Protein AF-0000000084915618 (afdb_homodimer)

pLDDT: mean 85.38, std 12.76, range [39.0, 97.44]

Structure (mmCIF, N/CA/C/O backbone):
data_AF-0000000084915618-model_v1
#
loop_
_entity.id
_entity.type
_entity.pdbx_description
1 polymer 'Probable zinc/iron permease'
#
loop_
_atom_site.group_PDB
_atom_site.id
_atom_site.type_symbol
_atom_site.label_atom_id
_atom_site.label_alt_id
_atom_site.label_comp_id
_atom_site.label_asym_id
_atom_site.label_entity_id
_atom_site.label_seq_id
_atom_site.pdbx_PDB_ins_code
_atom_site.Cartn_x
_atom_site.Cartn_y
_atom_site.Cartn_z
_atom_site.occupancy
_atom_site.B_iso_or_equiv
_atom_site.auth_seq_id
_atom_site.auth_comp_id
_atom_site.auth_asym_id
_atom_site.auth_atom_id
_atom_site.pdbx_PDB_model_num
ATOM 1 N N . MET A 1 1 ? 14.312 29.328 7.477 1 54.06 1 MET A N 1
ATOM 2 C CA . MET A 1 1 ? 13.484 28.125 7.461 1 54.06 1 MET A CA 1
ATOM 3 C C . MET A 1 1 ? 12.172 28.375 6.719 1 54.06 1 MET A C 1
ATOM 5 O O . MET A 1 1 ? 11.562 29.438 6.871 1 54.06 1 MET A O 1
ATOM 9 N N . ASN A 1 2 ? 11.945 27.719 5.555 1 69.75 2 ASN A N 1
ATOM 10 C CA . ASN A 1 2 ? 10.742 27.938 4.766 1 69.75 2 ASN A CA 1
ATOM 11 C C . ASN A 1 2 ? 9.484 27.719 5.598 1 69.75 2 ASN A C 1
ATOM 13 O O . ASN A 1 2 ? 9.141 26.578 5.922 1 69.75 2 ASN A O 1
ATOM 17 N N . TYR A 1 3 ? 9 28.766 6.262 1 80 3 TYR A N 1
ATOM 18 C CA . TYR A 1 3 ? 7.824 28.75 7.129 1 80 3 TYR A CA 1
ATOM 19 C C . TYR A 1 3 ? 6.617 28.172 6.402 1 80 3 TYR A C 1
ATOM 21 O O . TYR A 1 3 ? 5.648 27.75 7.035 1 80 3 TYR A O 1
ATOM 29 N N . LEU A 1 4 ? 6.664 28.156 5.168 1 80.81 4 LEU A N 1
ATOM 30 C CA . LEU A 1 4 ? 5.555 27.672 4.355 1 80.81 4 LEU A CA 1
ATOM 31 C C . LEU A 1 4 ? 5.289 26.188 4.637 1 80.81 4 LEU A C 1
ATOM 33 O O . LEU A 1 4 ? 4.148 25.734 4.551 1 80.81 4 LEU A O 1
ATOM 37 N N . VAL A 1 5 ? 6.301 25.547 5.09 1 84.62 5 VAL A N 1
ATOM 38 C CA . VAL A 1 5 ? 6.176 24.109 5.32 1 84.62 5 VAL A CA 1
ATOM 39 C C . VAL A 1 5 ? 5.305 23.859 6.547 1 84.62 5 VAL A C 1
ATOM 41 O O . VAL A 1 5 ? 4.648 22.812 6.645 1 84.62 5 VAL A O 1
ATOM 44 N N . TYR A 1 6 ? 5.238 24.859 7.41 1 85.31 6 TYR A N 1
ATOM 45 C CA . TYR A 1 6 ? 4.418 24.75 8.609 1 85.31 6 TYR A CA 1
ATOM 46 C C . TYR A 1 6 ? 2.984 25.188 8.336 1 85.31 6 TYR A C 1
ATOM 48 O O . TYR A 1 6 ? 2.037 24.578 8.836 1 85.31 6 TYR A O 1
ATOM 56 N N . ILE A 1 7 ? 2.893 25.984 7.465 1 90 7 ILE A N 1
ATOM 57 C CA . ILE A 1 7 ? 1.64 26.703 7.277 1 90 7 ILE A CA 1
ATOM 58 C C . ILE A 1 7 ? 0.738 25.938 6.32 1 90 7 ILE A C 1
ATOM 60 O O . ILE A 1 7 ? -0.481 25.891 6.504 1 90 7 ILE A O 1
ATOM 64 N N . PHE A 1 8 ? 1.281 25.266 5.41 1 91.56 8 PHE A N 1
ATOM 65 C CA . PHE A 1 8 ? 0.491 24.641 4.355 1 91.56 8 PHE A CA 1
ATOM 66 C C . PHE A 1 8 ? -0.402 23.547 4.922 1 91.56 8 PHE A C 1
ATOM 68 O O . PHE A 1 8 ? -1.621 23.578 4.742 1 91.56 8 PHE A O 1
ATOM 75 N N . PRO A 1 9 ? 0.193 22.625 5.637 1 93.19 9 PRO A N 1
ATOM 76 C CA . PRO A 1 9 ? -0.672 21.578 6.188 1 93.19 9 PRO A CA 1
ATOM 77 C C . PRO A 1 9 ? -1.692 22.109 7.188 1 93.19 9 PRO A C 1
ATOM 79 O O . PRO A 1 9 ? -2.832 21.641 7.227 1 93.19 9 PRO A O 1
ATOM 82 N N . PHE A 1 10 ? -1.302 23.109 7.938 1 95.44 10 PHE A N 1
ATOM 83 C CA . PHE A 1 10 ? -2.188 23.719 8.914 1 95.44 10 PHE A CA 1
ATOM 84 C C . PHE A 1 10 ? -3.396 24.359 8.234 1 95.44 10 PHE A C 1
ATOM 86 O O . PHE A 1 10 ? -4.539 24.031 8.57 1 95.44 10 PHE A O 1
ATOM 93 N N . PHE A 1 11 ? -3.217 25.094 7.273 1 95.62 11 PHE A N 1
ATOM 94 C CA . PHE A 1 11 ? -4.293 25.812 6.609 1 95.62 11 PHE A CA 1
ATOM 95 C C . PHE A 1 11 ? -5.133 24.875 5.754 1 95.62 11 PHE A C 1
ATOM 97 O O . PHE A 1 11 ? -6.324 25.125 5.547 1 95.62 11 PHE A O 1
ATOM 104 N N . ALA A 1 12 ? -4.5 23.828 5.25 1 95 12 ALA A N 1
ATOM 105 C CA . ALA A 1 12 ? -5.266 22.859 4.484 1 95 12 ALA A CA 1
ATOM 106 C C . ALA A 1 12 ? -6.371 22.234 5.336 1 95 12 ALA A C 1
ATOM 108 O O . ALA A 1 12 ? -7.504 22.078 4.875 1 95 12 ALA A O 1
ATOM 109 N N . VAL A 1 13 ? -6.027 21.906 6.543 1 95.88 13 VAL A N 1
ATOM 110 C CA . VAL A 1 13 ? -7.012 21.328 7.457 1 95.88 13 VAL A CA 1
ATOM 111 C C . VAL A 1 13 ? -8.102 22.359 7.762 1 95.88 13 VAL A C 1
ATOM 113 O O . VAL A 1 13 ? -9.289 22.047 7.703 1 95.88 13 VAL A O 1
ATOM 116 N N . LEU A 1 14 ? -7.711 23.578 8.023 1 96.19 14 LEU A N 1
ATOM 117 C CA . LEU A 1 14 ? -8.672 24.625 8.359 1 96.19 14 LEU A CA 1
ATOM 118 C C . LEU A 1 14 ? -9.578 24.922 7.172 1 96.19 14 LEU A C 1
ATOM 120 O O . LEU A 1 14 ? -10.789 25.125 7.348 1 96.19 14 LEU A O 1
ATOM 124 N N . LEU A 1 15 ? -8.992 24.984 6.043 1 95.62 15 LEU A N 1
ATOM 125 C CA . LEU A 1 15 ? -9.781 25.234 4.84 1 95.62 15 LEU A CA 1
ATOM 126 C C . LEU A 1 15 ? -10.805 24.125 4.621 1 95.62 15 LEU A C 1
ATOM 128 O O . LEU A 1 15 ? -11.969 24.406 4.309 1 95.62 15 LEU A O 1
ATOM 132 N N . GLY A 1 16 ? -10.406 22.875 4.777 1 94.38 16 GLY A N 1
ATOM 133 C CA . GLY A 1 16 ? -11.336 21.766 4.66 1 94.38 16 GLY A CA 1
ATOM 134 C C . GLY A 1 16 ? -12.461 21.828 5.68 1 94.38 16 GLY A C 1
ATOM 135 O O . GLY A 1 16 ? -13.625 21.594 5.34 1 94.38 16 GLY A O 1
ATOM 136 N N . TYR A 1 17 ? -12.102 22.141 6.875 1 95.31 17 TYR A N 1
ATOM 137 C CA . TYR A 1 17 ? -13.07 22.281 7.957 1 95.31 17 TYR A CA 1
ATOM 138 C C . TYR A 1 17 ? -14.078 23.375 7.641 1 95.31 17 TYR A C 1
ATOM 140 O O . TYR A 1 17 ? -15.289 23.156 7.711 1 95.31 17 TYR A O 1
ATOM 148 N N . VAL A 1 18 ? -13.625 24.516 7.246 1 95.31 18 VAL A N 1
ATOM 149 C CA . VAL A 1 18 ? -14.477 25.672 6.992 1 95.31 18 VAL A CA 1
ATOM 150 C C . VAL A 1 18 ? -15.406 25.391 5.809 1 95.31 18 VAL A C 1
ATOM 152 O O . VAL A 1 18 ? -16.609 25.641 5.879 1 95.31 18 VAL A O 1
ATOM 155 N N . LEU A 1 19 ? -14.859 24.828 4.793 1 92.56 19 LEU A N 1
ATOM 156 C CA . LEU A 1 19 ? -15.664 24.531 3.611 1 92.56 19 LEU A CA 1
ATOM 157 C C . LEU A 1 19 ? -16.75 23.5 3.932 1 92.56 19 LEU A C 1
ATOM 159 O O . LEU A 1 19 ? -17.906 23.672 3.529 1 92.56 19 LEU A O 1
ATOM 163 N N . ALA A 1 20 ? -16.422 22.5 4.645 1 91 20 ALA A N 1
ATOM 164 C CA . ALA A 1 20 ? -17.375 21.453 4.988 1 91 20 ALA A CA 1
ATOM 165 C C . ALA A 1 20 ? -18.422 21.969 5.98 1 91 20 ALA A C 1
ATOM 167 O O . ALA A 1 20 ? -19.578 21.562 5.926 1 91 20 ALA A O 1
ATOM 168 N N . PHE A 1 21 ? -18 22.781 6.867 1 90.56 21 PHE A N 1
ATOM 169 C CA . PHE A 1 21 ? -18.906 23.297 7.895 1 90.56 21 PHE A CA 1
ATOM 170 C C . PHE A 1 21 ? -19.953 24.203 7.285 1 90.56 21 PHE A C 1
ATOM 172 O O . PHE A 1 21 ? -21.125 24.141 7.66 1 90.56 21 PHE A O 1
ATOM 179 N N . TYR A 1 22 ? -19.547 24.953 6.324 1 89.06 22 TYR A N 1
ATOM 180 C CA . TYR A 1 22 ? -20.469 25.938 5.77 1 89.06 22 TYR A CA 1
ATOM 181 C C . TYR A 1 22 ? -21.109 25.422 4.484 1 89.06 22 TYR A C 1
ATOM 183 O O . TYR A 1 22 ? -22.219 25.812 4.141 1 89.06 22 TYR A O 1
ATOM 191 N N . PHE A 1 23 ? -20.328 24.562 3.658 1 81.62 23 PHE A N 1
ATOM 192 C CA . PHE A 1 23 ? -20.828 24.047 2.389 1 81.62 23 PHE A CA 1
ATOM 193 C C . PHE A 1 23 ? -20.844 22.516 2.398 1 81.62 23 PHE A C 1
ATOM 195 O O . PHE A 1 23 ? -19.922 21.875 1.913 1 81.62 23 PHE A O 1
ATOM 202 N N . THR A 1 24 ? -21.594 21.922 3 1 73.25 24 THR A N 1
ATOM 203 C CA . THR A 1 24 ? -21.625 20.469 3.025 1 73.25 24 THR A CA 1
ATOM 204 C C . THR A 1 24 ? -21.75 19.906 1.612 1 73.25 24 THR A C 1
ATOM 206 O O . THR A 1 24 ? -22.766 20.078 0.952 1 73.25 24 THR A O 1
ATOM 209 N N . PRO A 1 25 ? -20.594 19.453 1.16 1 70.25 25 PRO A N 1
ATOM 210 C CA . PRO A 1 25 ? -20.688 18.906 -0.193 1 70.25 25 PRO A CA 1
ATOM 211 C C . PRO A 1 25 ? -21.766 17.812 -0.312 1 70.25 25 PRO A C 1
ATOM 213 O O . PRO A 1 25 ? -21.922 17 0.598 1 70.25 25 PRO A O 1
ATOM 216 N N . LYS A 1 26 ? -22.656 17.953 -1.244 1 68.75 26 LYS A N 1
ATOM 217 C CA . LYS A 1 26 ? -23.766 17.047 -1.459 1 68.75 26 LYS A CA 1
ATOM 218 C C . LYS A 1 26 ? -23.328 15.812 -2.24 1 68.75 26 LYS A C 1
ATOM 220 O O . LYS A 1 26 ? -23.953 14.75 -2.146 1 68.75 26 LYS A O 1
ATOM 225 N N . ASN A 1 27 ? -22.109 16.031 -2.846 1 77.88 27 ASN A N 1
ATOM 226 C CA . ASN A 1 27 ? -21.766 14.914 -3.719 1 77.88 27 ASN A CA 1
ATOM 227 C C . ASN A 1 27 ? -20.641 14.07 -3.139 1 77.88 27 ASN A C 1
ATOM 229 O O . ASN A 1 27 ? -19.469 14.453 -3.227 1 77.88 27 ASN A O 1
ATOM 233 N N . LYS A 1 28 ? -20.922 13.016 -2.584 1 75.38 28 LYS A N 1
ATOM 234 C CA . LYS A 1 28 ? -20 12.055 -1.979 1 75.38 28 LYS A CA 1
ATOM 235 C C . LYS A 1 28 ? -19.016 11.516 -3.01 1 75.38 28 LYS A C 1
ATOM 237 O O . LYS A 1 28 ? -17.875 11.188 -2.674 1 75.38 28 LYS A O 1
ATOM 242 N N . LYS A 1 29 ? -19.422 11.484 -4.195 1 81.75 29 LYS A N 1
ATOM 243 C CA . LYS A 1 29 ? -18.578 10.961 -5.266 1 81.75 29 LYS A CA 1
ATOM 244 C C . LYS A 1 29 ? -17.359 11.852 -5.504 1 81.75 29 LYS A C 1
ATOM 246 O O . LYS A 1 29 ? -16.25 11.359 -5.715 1 81.75 29 LYS A O 1
ATOM 251 N N . GLN A 1 30 ? -17.562 13.172 -5.418 1 84.81 30 GLN A N 1
ATOM 252 C CA . GLN A 1 30 ? -16.469 14.117 -5.656 1 84.81 30 GLN A CA 1
ATOM 253 C C . GLN A 1 30 ? -15.438 14.047 -4.543 1 84.81 30 GLN A C 1
ATOM 255 O O . GLN A 1 30 ? -14.234 14.156 -4.801 1 84.81 30 GLN A O 1
ATOM 260 N N . ILE A 1 31 ? -15.898 13.844 -3.395 1 83.62 31 ILE A N 1
ATOM 261 C CA . ILE A 1 31 ? -15 13.734 -2.25 1 83.62 31 ILE A CA 1
ATOM 262 C C . ILE A 1 31 ? -14.148 12.477 -2.373 1 83.62 31 ILE A C 1
ATOM 264 O O . ILE A 1 31 ? -12.953 12.5 -2.086 1 83.62 31 ILE A O 1
ATOM 268 N N . LYS A 1 32 ? -14.781 11.461 -2.848 1 85.56 32 LYS A N 1
ATOM 269 C CA . LYS A 1 32 ? -14.055 10.203 -3.02 1 85.56 32 LYS A CA 1
ATOM 270 C C . LYS A 1 32 ? -12.977 10.328 -4.094 1 85.56 32 LYS A C 1
ATOM 272 O O . LYS A 1 32 ? -11.883 9.773 -3.955 1 85.56 32 LYS A O 1
ATOM 277 N N . LEU A 1 33 ? -13.32 11.07 -5.105 1 90.19 33 LEU A N 1
ATOM 278 C CA . LEU A 1 33 ? -12.344 11.281 -6.172 1 90.19 33 LEU A CA 1
ATOM 279 C C . LEU A 1 33 ? -11.172 12.117 -5.676 1 90.19 33 LEU A C 1
ATOM 281 O O . LEU A 1 33 ? -10.016 11.836 -6.012 1 90.19 33 LEU A O 1
ATOM 285 N N . LEU A 1 34 ? -11.484 13.102 -4.898 1 88.88 34 LEU A N 1
ATOM 286 C CA . LEU A 1 34 ? -10.445 13.938 -4.316 1 88.88 34 LEU A CA 1
ATOM 287 C C . LEU A 1 34 ? -9.539 13.125 -3.393 1 88.88 34 LEU A C 1
ATOM 289 O O . LEU A 1 34 ? -8.32 13.297 -3.398 1 88.88 34 LEU A O 1
ATOM 293 N N . LEU A 1 35 ? -10.164 12.25 -2.676 1 89.81 35 LEU A N 1
ATOM 294 C CA . LEU A 1 35 ? -9.414 11.375 -1.786 1 89.81 35 LEU A CA 1
ATOM 295 C C . LEU A 1 35 ? -8.492 10.461 -2.582 1 89.81 35 LEU A C 1
ATOM 297 O O . LEU A 1 35 ? -7.328 10.273 -2.219 1 89.81 35 LEU A O 1
ATOM 301 N N . ALA A 1 36 ? -8.992 9.953 -3.629 1 92.56 36 ALA A N 1
ATOM 302 C CA . ALA A 1 36 ? -8.195 9.078 -4.484 1 92.56 36 ALA A CA 1
ATOM 303 C C . ALA A 1 36 ? -7.004 9.828 -5.07 1 92.56 36 ALA A C 1
ATOM 305 O O . ALA A 1 36 ? -5.883 9.305 -5.082 1 92.56 36 ALA A O 1
ATOM 306 N N . PHE A 1 37 ? -7.219 11.016 -5.559 1 93.75 37 PHE A N 1
ATOM 307 C CA . PHE A 1 37 ? -6.164 11.883 -6.066 1 93.75 37 PHE A CA 1
ATOM 308 C C . PHE A 1 37 ? -5.121 12.148 -4.988 1 93.75 37 PHE A C 1
ATOM 310 O O . PHE A 1 37 ? -3.92 12.008 -5.23 1 93.75 37 PHE A O 1
ATOM 317 N N . SER A 1 38 ? -5.57 12.516 -3.875 1 91.31 38 SER A N 1
ATOM 318 C CA . SER A 1 38 ? -4.688 12.875 -2.77 1 91.31 38 SER A CA 1
ATOM 319 C C . SER A 1 38 ? -3.846 11.688 -2.324 1 91.31 38 SER A C 1
ATOM 321 O O . SER A 1 38 ? -2.648 11.828 -2.062 1 91.31 38 SER A O 1
ATOM 323 N N . GLY A 1 39 ? -4.496 10.508 -2.24 1 92.94 39 GLY A N 1
ATOM 324 C CA . GLY A 1 39 ? -3.781 9.305 -1.864 1 92.94 39 GLY A CA 1
ATOM 325 C C . GLY A 1 39 ? -2.672 8.938 -2.834 1 92.94 39 GLY A C 1
ATOM 326 O O . GLY A 1 39 ? -1.562 8.602 -2.418 1 92.94 39 GLY A O 1
ATOM 327 N N . SER A 1 40 ? -3.004 9.023 -4.082 1 95.31 40 SER A N 1
ATOM 328 C CA . SER A 1 40 ? -2.004 8.68 -5.09 1 95.31 40 SER A CA 1
ATOM 329 C C . SER A 1 40 ? -0.888 9.719 -5.133 1 95.31 40 SER A C 1
ATOM 331 O O . SER A 1 40 ? 0.272 9.383 -5.375 1 95.31 40 SER A O 1
ATOM 333 N N . PHE A 1 41 ? -1.224 10.992 -4.984 1 94.25 41 PHE A N 1
ATOM 334 C CA . PHE A 1 41 ? -0.234 12.062 -4.93 1 94.25 41 PHE A CA 1
ATOM 335 C C . PHE A 1 41 ? 0.734 11.844 -3.773 1 94.25 41 PHE A C 1
ATOM 337 O O . PHE A 1 41 ? 1.952 11.914 -3.955 1 94.25 41 PHE A O 1
ATOM 344 N N . LEU A 1 42 ? 0.186 11.586 -2.645 1 92.62 42 LEU A N 1
ATOM 345 C CA . LEU A 1 42 ? 0.989 11.344 -1.45 1 92.62 42 LEU A CA 1
ATOM 346 C C . LEU A 1 42 ? 1.893 10.125 -1.64 1 92.62 42 LEU A C 1
ATOM 348 O O . LEU A 1 42 ? 3.072 10.164 -1.279 1 92.62 42 LEU A O 1
ATOM 352 N N . LEU A 1 43 ? 1.354 9.102 -2.158 1 95.06 43 LEU A N 1
ATOM 353 C CA . LEU A 1 43 ? 2.127 7.891 -2.418 1 95.06 43 LEU A CA 1
ATOM 354 C C . LEU A 1 43 ? 3.281 8.18 -3.373 1 95.06 43 LEU A C 1
ATOM 356 O O . LEU A 1 43 ? 4.406 7.723 -3.15 1 95.06 43 LEU A O 1
ATOM 360 N N . SER A 1 44 ? 3.008 8.938 -4.352 1 95 44 SER A N 1
ATOM 361 C CA . SER A 1 44 ? 4.012 9.273 -5.355 1 95 44 SER A CA 1
ATOM 362 C C . SER A 1 44 ? 5.148 10.086 -4.75 1 95 44 SER A C 1
ATOM 364 O O . SER A 1 44 ? 6.32 9.828 -5.035 1 95 44 SER A O 1
ATOM 366 N N . LEU A 1 45 ? 4.84 11.023 -3.945 1 92.06 45 LEU A N 1
ATOM 367 C CA . LEU A 1 45 ? 5.867 11.812 -3.275 1 92.06 45 LEU A CA 1
ATOM 368 C C . LEU A 1 45 ? 6.73 10.93 -2.379 1 92.06 45 LEU A C 1
ATOM 370 O O . LEU A 1 45 ? 7.949 11.109 -2.309 1 92.06 45 LEU A O 1
ATOM 374 N N . THR A 1 46 ? 6.094 10.008 -1.691 1 92.75 46 THR A N 1
ATOM 375 C CA . THR A 1 46 ? 6.809 9.094 -0.81 1 92.75 46 THR A CA 1
ATOM 376 C C . THR A 1 46 ? 7.766 8.211 -1.606 1 92.75 46 THR A C 1
ATOM 378 O O . THR A 1 46 ? 8.945 8.086 -1.254 1 92.75 46 THR A O 1
ATOM 381 N N . VAL A 1 47 ? 7.32 7.73 -2.697 1 93.06 47 VAL A N 1
ATOM 382 C CA . VAL A 1 47 ? 8.07 6.754 -3.484 1 93.06 47 VAL A CA 1
ATOM 383 C C . VAL A 1 47 ? 9.141 7.469 -4.305 1 93.06 47 VAL A C 1
ATOM 385 O O . VAL A 1 47 ? 10.258 6.961 -4.449 1 93.06 47 VAL A O 1
ATOM 388 N N . MET A 1 48 ? 8.859 8.633 -4.766 1 90.81 48 MET A N 1
ATOM 389 C CA . MET A 1 48 ? 9.758 9.281 -5.723 1 90.81 48 MET A CA 1
ATOM 390 C C . MET A 1 48 ? 10.703 10.234 -5.016 1 90.81 48 MET A C 1
ATOM 392 O O . MET A 1 48 ? 11.758 10.594 -5.562 1 90.81 48 MET A O 1
ATOM 396 N N . HIS A 1 49 ? 10.367 10.641 -3.83 1 86.44 49 HIS A N 1
ATOM 397 C CA . HIS A 1 49 ? 11.203 11.641 -3.18 1 86.44 49 HIS A CA 1
ATOM 398 C C . HIS A 1 49 ? 11.719 11.133 -1.837 1 86.44 49 HIS A C 1
ATOM 400 O O . HIS A 1 49 ? 12.93 11.133 -1.597 1 86.44 49 HIS A O 1
ATOM 406 N N . LEU A 1 50 ? 10.914 10.648 -1.024 1 87.62 50 LEU A N 1
ATOM 407 C CA . LEU A 1 50 ? 11.32 10.273 0.326 1 87.62 50 LEU A CA 1
ATOM 408 C C . LEU A 1 50 ? 12.156 9 0.309 1 87.62 50 LEU A C 1
ATOM 410 O O . LEU A 1 50 ? 13.211 8.938 0.947 1 87.62 50 LEU A O 1
ATOM 414 N N . LEU A 1 51 ? 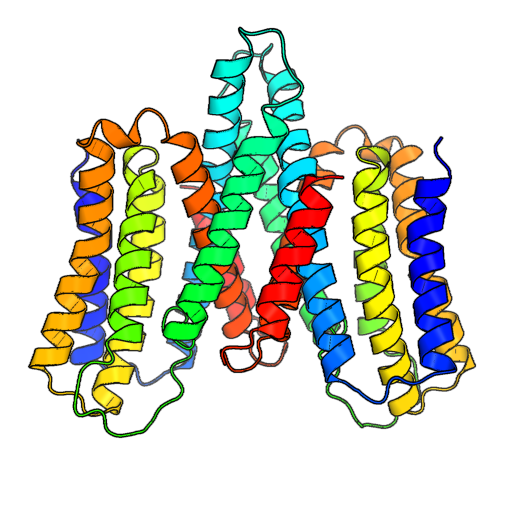11.711 8.047 -0.436 1 89.44 51 LEU A N 1
ATOM 415 C CA . LEU A 1 51 ? 12.367 6.746 -0.451 1 89.44 51 LEU A CA 1
ATOM 416 C C . LEU A 1 51 ? 13.789 6.863 -1 1 89.44 51 LEU A C 1
ATOM 418 O O . LEU A 1 51 ? 14.742 6.422 -0.358 1 89.44 51 LEU A O 1
ATOM 422 N N . PRO A 1 52 ? 13.977 7.438 -2.127 1 87.25 52 PRO A N 1
ATOM 423 C CA . PRO A 1 52 ? 15.352 7.574 -2.627 1 87.25 52 PRO A CA 1
ATOM 424 C C . PRO A 1 52 ? 16.234 8.398 -1.698 1 87.25 52 PRO A C 1
ATOM 426 O O . PRO A 1 52 ? 17.422 8.102 -1.55 1 87.25 52 PRO A O 1
ATOM 429 N N . GLY A 1 53 ? 15.664 9.406 -1.071 1 83.88 53 GLY A N 1
ATOM 430 C CA . GLY A 1 53 ? 16.422 10.234 -0.151 1 83.88 53 GLY A CA 1
ATOM 431 C C . GLY A 1 53 ? 17 9.461 1.018 1 83.88 53 GLY A C 1
ATOM 432 O O . GLY A 1 53 ? 18.156 9.664 1.396 1 83.88 53 GLY A O 1
ATOM 433 N N . ILE A 1 54 ? 16.219 8.578 1.521 1 84.81 54 ILE A N 1
ATOM 434 C CA . ILE A 1 54 ? 16.656 7.859 2.709 1 84.81 54 ILE A CA 1
ATOM 435 C C . ILE A 1 54 ? 17.688 6.805 2.318 1 84.81 54 ILE A C 1
ATOM 437 O O . ILE A 1 54 ? 18.641 6.562 3.057 1 84.81 54 ILE A O 1
ATOM 441 N N . TYR A 1 55 ? 17.547 6.168 1.204 1 83.81 55 TYR A N 1
ATOM 442 C CA . TYR A 1 55 ? 18.5 5.137 0.789 1 83.81 55 TYR A CA 1
ATOM 443 C C . TYR A 1 55 ? 19.812 5.754 0.322 1 83.81 55 TYR A C 1
ATOM 445 O O . TYR A 1 55 ? 20.875 5.176 0.523 1 83.81 55 TYR A O 1
ATOM 453 N N . LEU A 1 56 ? 19.75 6.875 -0.245 1 79.12 56 LEU A N 1
ATOM 454 C CA . LEU A 1 56 ? 20.953 7.586 -0.639 1 79.12 56 LEU A CA 1
ATOM 455 C C . LEU A 1 56 ? 21.75 8.047 0.587 1 79.12 56 LEU A C 1
ATOM 457 O O . LEU A 1 56 ? 22.969 7.949 0.616 1 79.12 56 LEU A O 1
ATOM 461 N N . SER A 1 57 ? 20.984 8.539 1.522 1 76.81 57 SER A N 1
ATOM 462 C CA . SER A 1 57 ? 21.625 9.008 2.744 1 76.81 57 SER A CA 1
ATOM 463 C C . SER A 1 57 ? 22.312 7.859 3.482 1 76.81 57 SER A C 1
ATOM 465 O O . SER A 1 57 ? 23.375 8.039 4.07 1 76.81 57 SER A O 1
ATOM 467 N N . GLU A 1 58 ? 21.719 6.734 3.508 1 74.88 58 GLU A N 1
ATOM 468 C CA . GLU A 1 58 ? 22.266 5.559 4.172 1 74.88 58 GLU A CA 1
ATOM 469 C C . GLU A 1 58 ? 23.562 5.102 3.494 1 74.88 58 GLU A C 1
ATOM 471 O O . GLU A 1 58 ? 24.5 4.691 4.168 1 74.88 58 GLU A O 1
ATOM 476 N N . LEU A 1 59 ? 23.641 5.176 2.229 1 68 59 LEU A N 1
ATOM 477 C CA . LEU A 1 59 ? 24.812 4.773 1.466 1 68 59 LEU A CA 1
ATOM 478 C C . LEU A 1 59 ? 25.984 5.727 1.717 1 68 59 LEU A C 1
ATOM 480 O O . LEU A 1 59 ? 27.125 5.293 1.805 1 68 59 LEU A O 1
ATOM 484 N N . ASN A 1 60 ? 25.672 6.93 1.665 1 66.75 60 ASN A N 1
ATOM 485 C CA . ASN A 1 60 ? 26.719 7.914 1.903 1 66.75 60 ASN A CA 1
ATOM 486 C C . ASN A 1 60 ? 27.359 7.727 3.273 1 66.75 60 ASN A C 1
ATOM 488 O O . ASN A 1 60 ? 28.547 8.016 3.453 1 66.75 60 ASN A O 1
ATOM 492 N N . GLU A 1 61 ? 26.609 7.277 4.129 1 64.12 61 GLU A N 1
ATOM 493 C CA . GLU A 1 61 ? 27.141 7.047 5.465 1 64.12 61 GLU A CA 1
ATOM 494 C C . GLU A 1 61 ? 27.953 5.754 5.516 1 64.12 61 GLU A C 1
ATOM 496 O O . GLU A 1 61 ? 28.969 5.676 6.215 1 64.12 61 GLU A O 1
ATOM 501 N N . HIS A 1 62 ? 27.531 4.715 4.82 1 57.69 62 HIS A N 1
ATOM 502 C CA . HIS A 1 62 ? 28.203 3.424 4.891 1 57.69 62 HIS A CA 1
ATOM 503 C C . HIS A 1 62 ? 29.312 3.326 3.846 1 57.69 62 HIS A C 1
ATOM 505 O O . HIS A 1 62 ? 30.062 2.348 3.818 1 57.69 62 HIS A O 1
ATOM 511 N N . SER A 1 63 ? 29.297 3.986 2.664 1 52.88 63 SER A N 1
ATOM 512 C CA . SER A 1 63 ? 30.453 3.977 1.767 1 52.88 63 SER A CA 1
ATOM 513 C C . SER A 1 63 ? 31.766 4.113 2.541 1 52.88 63 SER A C 1
ATOM 515 O O . SER A 1 63 ? 32.844 3.795 2.02 1 52.88 63 SER A O 1
ATOM 517 N N . HIS A 1 64 ? 31.859 4.773 3.615 1 43.19 64 HIS A N 1
ATOM 518 C CA . HIS A 1 64 ? 33.156 4.793 4.293 1 43.19 64 HIS A CA 1
ATOM 519 C C . HIS A 1 64 ? 33.375 3.516 5.102 1 43.19 64 HIS A C 1
ATOM 521 O O . HIS A 1 64 ? 34.469 3.262 5.582 1 43.19 64 HIS A O 1
ATOM 527 N N . SER A 1 65 ? 32.5 2.982 5.723 1 42 65 SER A N 1
ATOM 528 C CA . SER A 1 65 ? 32.812 1.782 6.496 1 42 65 SER A CA 1
ATOM 529 C C . SER A 1 65 ? 32.5 0.52 5.691 1 42 65 SER A C 1
ATOM 531 O O . SER A 1 65 ? 31.609 0.508 4.852 1 42 65 SER A O 1
ATOM 533 N N . ASP A 1 66 ? 33.406 -0.412 5.32 1 40.5 66 ASP A N 1
ATOM 534 C CA . ASP A 1 66 ? 33.531 -1.661 4.574 1 40.5 66 ASP A CA 1
ATOM 535 C C . ASP A 1 66 ? 32.25 -2.494 4.695 1 40.5 66 ASP A C 1
ATOM 537 O O . ASP A 1 66 ? 32.188 -3.621 4.199 1 40.5 66 ASP A O 1
ATOM 541 N N . SER A 1 67 ? 31.391 -2.418 5.773 1 39 67 SER A N 1
ATOM 542 C CA . SER A 1 67 ? 30.469 -3.516 6.047 1 39 67 SER A CA 1
ATOM 543 C C . SER A 1 67 ? 29.203 -3.389 5.219 1 39 67 SER A C 1
ATOM 545 O O . SER A 1 67 ? 28.344 -2.555 5.512 1 39 67 SER A O 1
ATOM 547 N N . HIS A 1 68 ? 29.094 -3.533 4.051 1 42.47 68 HIS A N 1
ATOM 548 C CA . HIS A 1 68 ? 28.016 -3.615 3.068 1 42.47 68 HIS A CA 1
ATOM 549 C C . HIS A 1 68 ? 26.812 -4.355 3.637 1 42.47 68 HIS A C 1
ATOM 551 O O . HIS A 1 68 ? 25.734 -4.336 3.041 1 42.47 68 HIS A O 1
ATOM 557 N N . GLU A 1 69 ? 27.016 -5.23 4.512 1 44.81 69 GLU A N 1
ATOM 558 C CA . GLU A 1 69 ? 26.047 -6.301 4.758 1 44.81 69 GLU A CA 1
ATOM 559 C C . GLU A 1 69 ? 24.797 -5.77 5.434 1 44.81 69 GLU A C 1
ATOM 561 O O . GLU A 1 69 ? 23.688 -6.234 5.148 1 44.81 69 GLU A O 1
ATOM 566 N N . HIS A 1 70 ? 24.859 -4.84 6.543 1 43.97 70 HIS A N 1
ATOM 567 C CA . HIS A 1 70 ? 23.828 -4.695 7.57 1 43.97 70 HIS A CA 1
ATOM 568 C C . HIS A 1 70 ? 22.922 -3.508 7.27 1 43.97 70 HIS A C 1
ATOM 570 O O . HIS A 1 70 ? 22.047 -3.176 8.07 1 43.97 70 HIS A O 1
ATOM 576 N N . ILE A 1 71 ? 23.297 -2.619 6.453 1 47.38 71 ILE A N 1
ATOM 577 C CA . ILE A 1 71 ? 22.562 -1.388 6.172 1 47.38 71 ILE A CA 1
ATOM 578 C C . ILE A 1 71 ? 21.141 -1.721 5.738 1 47.38 71 ILE A C 1
ATOM 580 O O . ILE A 1 71 ? 20.188 -1.039 6.133 1 47.38 71 ILE A O 1
ATOM 584 N N . HIS A 1 72 ? 21.047 -2.773 4.703 1 52.03 72 HIS A N 1
ATOM 585 C CA . HIS A 1 72 ? 19.922 -3.275 3.926 1 52.03 72 HIS A CA 1
ATOM 586 C C . HIS A 1 72 ? 18.734 -3.584 4.824 1 52.03 72 HIS A C 1
ATOM 588 O O . HIS A 1 72 ? 17.578 -3.389 4.43 1 52.03 72 HIS A O 1
ATOM 594 N N . SER A 1 73 ? 19.141 -3.838 6.188 1 60.84 73 SER A N 1
ATOM 595 C CA . SER A 1 73 ? 18.156 -4.535 7.004 1 60.84 73 SER A CA 1
ATOM 596 C C . SER A 1 73 ? 17.5 -3.59 7.996 1 60.84 73 SER A C 1
ATOM 598 O O . SER A 1 73 ? 16.297 -3.719 8.289 1 60.84 73 SER A O 1
ATOM 600 N N . SER A 1 74 ? 18.047 -2.24 7.988 1 81.62 74 SER A N 1
ATOM 601 C CA . SER A 1 74 ? 17.5 -1.507 9.133 1 81.62 74 SER A CA 1
ATOM 602 C C . SER A 1 74 ? 16.375 -0.58 8.703 1 81.62 74 SER A C 1
ATOM 604 O O . SER A 1 74 ? 15.328 -0.518 9.367 1 81.62 74 SER A O 1
ATOM 606 N N . ILE A 1 75 ? 16.5 -0.006 7.484 1 90.12 75 ILE A N 1
ATOM 607 C CA . ILE A 1 75 ? 15.477 0.937 7.051 1 90.12 75 ILE A CA 1
ATOM 608 C C . ILE A 1 75 ? 14.18 0.185 6.738 1 90.12 75 ILE A C 1
ATOM 610 O O . ILE A 1 75 ? 13.094 0.622 7.117 1 90.12 75 ILE A O 1
ATOM 614 N N . GLY A 1 76 ? 14.367 -0.905 6.105 1 92.62 76 GLY A N 1
ATOM 615 C CA . GLY A 1 76 ? 13.219 -1.73 5.77 1 92.62 76 GLY A CA 1
ATOM 616 C C . GLY A 1 76 ? 12.43 -2.172 6.984 1 92.62 76 GLY A C 1
ATOM 617 O O . GLY A 1 76 ? 11.195 -2.203 6.949 1 92.62 76 GLY A O 1
ATOM 618 N N . ILE A 1 77 ? 13.109 -2.438 8.023 1 93.88 77 ILE A N 1
ATOM 619 C CA . ILE A 1 77 ? 12.453 -2.863 9.258 1 93.88 77 ILE A CA 1
ATOM 620 C C . ILE A 1 77 ? 11.617 -1.715 9.82 1 93.88 77 ILE A C 1
ATOM 622 O O . ILE A 1 77 ? 10.484 -1.919 10.25 1 93.88 77 ILE A O 1
ATOM 626 N N . PHE A 1 78 ? 12.102 -0.564 9.797 1 94.81 78 PHE A N 1
ATOM 627 C CA . PHE A 1 78 ? 11.383 0.588 10.328 1 94.81 78 PHE A CA 1
ATOM 628 C C . PHE A 1 78 ? 10.188 0.931 9.461 1 94.81 78 PHE A C 1
ATOM 630 O O . PHE A 1 78 ? 9.156 1.388 9.961 1 94.81 78 PHE A O 1
ATOM 637 N N . ILE A 1 79 ? 10.344 0.74 8.141 1 96.31 79 ILE A N 1
ATOM 638 C CA . ILE A 1 79 ? 9.195 0.925 7.262 1 96.31 79 ILE A CA 1
ATOM 639 C C . ILE A 1 79 ? 8.078 -0.045 7.652 1 96.31 79 ILE A C 1
ATOM 641 O O . ILE A 1 79 ? 6.926 0.355 7.801 1 96.31 79 ILE A O 1
ATOM 645 N N . MET A 1 80 ? 8.469 -1.285 7.898 1 96.88 80 MET A N 1
ATOM 646 C CA . MET A 1 80 ? 7.465 -2.283 8.258 1 96.88 80 MET A CA 1
ATOM 647 C C . MET A 1 80 ? 6.855 -1.975 9.625 1 96.88 80 MET A C 1
ATOM 649 O O . MET A 1 80 ? 5.652 -2.162 9.828 1 96.88 80 MET A O 1
ATOM 653 N N . LEU A 1 81 ? 7.656 -1.54 10.531 1 96.62 81 LEU A N 1
ATOM 654 C CA . LEU A 1 81 ? 7.148 -1.145 11.836 1 96.62 81 LEU A CA 1
ATOM 655 C C . LEU A 1 81 ? 6.156 0.004 11.711 1 96.62 81 LEU A C 1
ATOM 657 O O . LEU A 1 81 ? 5.156 0.048 12.438 1 96.62 81 LEU A O 1
ATOM 661 N N . GLY A 1 82 ? 6.457 0.956 10.867 1 96.88 82 GLY A N 1
ATOM 662 C CA . GLY A 1 82 ? 5.523 2.039 10.602 1 96.88 82 GLY A CA 1
ATOM 663 C C . GLY A 1 82 ? 4.188 1.558 10.062 1 96.88 82 GLY A C 1
ATOM 664 O O . GLY A 1 82 ? 3.135 2.053 10.461 1 96.88 82 GLY A O 1
ATOM 665 N N . ILE A 1 83 ? 4.246 0.594 9.203 1 96.19 83 ILE A N 1
ATOM 666 C CA . ILE A 1 83 ? 3.029 0.029 8.625 1 96.19 83 ILE A CA 1
ATOM 667 C C . ILE A 1 83 ? 2.195 -0.628 9.719 1 96.19 83 ILE A C 1
ATOM 669 O O . ILE A 1 83 ? 0.99 -0.382 9.82 1 96.19 83 ILE A O 1
ATOM 673 N N . ILE A 1 84 ? 2.85 -1.429 10.539 1 96.06 84 ILE A N 1
ATOM 674 C CA . ILE A 1 84 ? 2.156 -2.088 11.641 1 96.06 84 ILE A CA 1
ATOM 675 C C . ILE A 1 84 ? 1.529 -1.04 12.555 1 96.06 84 ILE A C 1
ATOM 677 O O . ILE A 1 84 ? 0.37 -1.17 12.961 1 96.06 84 ILE A O 1
ATOM 681 N N . PHE A 1 85 ? 2.297 -0.098 12.898 1 95.62 85 PHE A N 1
ATOM 682 C CA . PHE A 1 85 ? 1.837 0.971 13.773 1 95.62 85 PHE A CA 1
ATOM 683 C C . PHE A 1 85 ? 0.592 1.641 13.211 1 95.62 85 PHE A C 1
ATOM 685 O O . PHE A 1 85 ? -0.383 1.866 13.93 1 95.62 85 PHE A O 1
ATOM 692 N N . GLN A 1 86 ? 0.592 1.91 11.938 1 93.56 86 GLN A N 1
ATOM 693 C CA . GLN A 1 86 ? -0.547 2.572 11.312 1 93.56 86 GLN A CA 1
ATOM 694 C C . GLN A 1 86 ? -1.761 1.648 11.258 1 93.56 86 GLN A C 1
ATOM 696 O O . GLN A 1 86 ? -2.898 2.102 11.391 1 93.56 86 GLN A O 1
ATOM 701 N N . ILE A 1 87 ? -1.552 0.392 11.016 1 92.69 87 ILE A N 1
ATOM 702 C CA . ILE A 1 87 ? -2.643 -0.576 11.039 1 92.69 87 ILE A CA 1
ATOM 703 C C . ILE A 1 87 ? -3.324 -0.547 12.406 1 92.69 87 ILE A C 1
ATOM 705 O O . ILE A 1 87 ? -4.555 -0.532 12.492 1 92.69 87 ILE A O 1
ATOM 709 N N . ILE A 1 88 ? -2.531 -0.514 13.422 1 92.88 88 ILE A N 1
ATOM 710 C CA . ILE A 1 88 ? -3.051 -0.482 14.781 1 92.88 88 ILE A CA 1
ATOM 711 C C . ILE A 1 88 ? -3.854 0.798 15 1 92.88 88 ILE A C 1
ATOM 713 O O . ILE A 1 88 ? -4.969 0.758 15.531 1 92.88 88 ILE A O 1
ATOM 717 N N . LEU A 1 89 ? -3.361 1.931 14.578 1 91.44 89 LEU A N 1
ATOM 718 C CA . LEU A 1 89 ? -4.074 3.195 14.719 1 91.44 89 LEU A CA 1
ATOM 719 C C . LEU A 1 89 ? -5.398 3.164 13.969 1 91.44 89 LEU A C 1
ATOM 721 O O . LEU A 1 89 ? -6.383 3.768 14.406 1 91.44 89 LEU A O 1
ATOM 725 N N . GLU A 1 90 ? -5.352 2.492 12.891 1 88.06 90 GLU A N 1
ATOM 726 C CA . GLU A 1 90 ? -6.543 2.41 12.047 1 88.06 90 GLU A CA 1
ATOM 727 C C . GLU A 1 90 ? -7.672 1.673 12.766 1 88.06 90 GLU A C 1
ATOM 729 O O . GLU A 1 90 ? -8.852 1.975 12.555 1 88.06 90 GLU A O 1
ATOM 734 N N . TYR A 1 91 ? -7.316 0.692 13.539 1 86.12 91 TYR A N 1
ATOM 735 C CA . TYR A 1 91 ? -8.32 -0.03 14.312 1 86.12 91 TYR A CA 1
ATOM 736 C C . TYR A 1 91 ? -9.055 0.906 15.258 1 86.12 91 TYR A C 1
ATOM 738 O O . TYR A 1 91 ? -10.258 0.749 15.492 1 86.12 91 TYR A O 1
ATOM 746 N N . PHE A 1 92 ? -8.359 1.861 15.641 1 84.75 92 PHE A N 1
ATOM 747 C CA . PHE A 1 92 ? -8.953 2.783 16.594 1 84.75 92 PHE A CA 1
ATOM 748 C C . PHE A 1 92 ? -9.758 3.867 15.891 1 84.75 92 PHE A C 1
ATOM 750 O O . PHE A 1 92 ? -10.75 4.363 16.422 1 84.75 92 PHE A O 1
ATOM 757 N N . SER A 1 93 ? -9.383 4.168 14.703 1 80.5 93 SER A N 1
ATOM 758 C CA . SER A 1 93 ? -10.055 5.238 13.977 1 80.5 93 SER A CA 1
ATOM 759 C C . SER A 1 93 ? -11.18 4.695 13.109 1 80.5 93 SER A C 1
ATOM 761 O O . SER A 1 93 ? -12.008 5.457 12.602 1 80.5 93 SER A O 1
ATOM 763 N N . LYS A 1 94 ? -11.289 3.369 12.977 1 75.56 94 LYS A N 1
ATOM 764 C CA . LYS A 1 94 ? -12.297 2.703 12.156 1 75.56 94 LYS A CA 1
ATOM 765 C C . LYS A 1 94 ? -12.227 3.182 10.703 1 75.56 94 LYS A C 1
ATOM 767 O O . LYS A 1 94 ? -13.258 3.338 10.047 1 75.56 94 LYS A O 1
ATOM 772 N N . GLY A 1 95 ? -11.078 3.693 10.375 1 70.5 95 GLY A N 1
ATOM 773 C CA . GLY A 1 95 ? -10.844 4.074 8.992 1 70.5 95 GLY A CA 1
ATOM 774 C C . GLY A 1 95 ? -11.258 5.504 8.688 1 70.5 95 GLY A C 1
ATOM 775 O O . GLY A 1 95 ? -11.352 5.891 7.523 1 70.5 95 GLY A O 1
ATOM 776 N N . ALA A 1 96 ? -11.555 6.27 9.727 1 69.31 96 ALA A N 1
ATOM 777 C CA . ALA A 1 96 ? -11.977 7.656 9.555 1 69.31 96 ALA A CA 1
ATOM 778 C C . ALA A 1 96 ? -10.914 8.461 8.812 1 69.31 96 ALA A C 1
ATOM 780 O O . ALA A 1 96 ? -11.234 9.383 8.055 1 69.31 96 ALA A O 1
ATOM 781 N N . GLU A 1 97 ? -9.766 8.086 8.969 1 62.94 97 GLU A N 1
ATOM 782 C CA . GLU A 1 97 ? -8.641 8.781 8.344 1 62.94 97 GLU A CA 1
ATOM 783 C C . GLU A 1 97 ? -8.656 8.617 6.828 1 62.94 97 GLU A C 1
ATOM 785 O O . GLU A 1 97 ? -7.949 9.328 6.113 1 62.94 97 GLU A O 1
ATOM 790 N N . HIS A 1 98 ? -9.5 7.625 6.371 1 63.34 98 HIS A N 1
ATOM 791 C CA . HIS A 1 98 ? -9.586 7.418 4.93 1 63.34 98 HIS A CA 1
ATOM 792 C C . HIS A 1 98 ? -11.016 7.598 4.43 1 63.34 98 HIS A C 1
ATOM 794 O O . HIS A 1 98 ? -11.352 7.156 3.33 1 63.34 98 HIS A O 1
ATOM 800 N N . GLY A 1 99 ? -11.773 8.273 5.238 1 59.44 99 GLY A N 1
ATOM 801 C CA . GLY A 1 99 ? -13.102 8.688 4.809 1 59.44 99 GLY A CA 1
ATOM 802 C C . GLY A 1 99 ? -14.156 7.613 5.016 1 59.44 99 GLY A C 1
ATOM 803 O O . GLY A 1 99 ? -15.266 7.719 4.496 1 59.44 99 GLY A O 1
ATOM 804 N N . HIS A 1 100 ? -13.828 6.395 5.621 1 60.56 100 HIS A N 1
ATOM 805 C CA . HIS A 1 100 ? -14.812 5.348 5.883 1 60.56 100 HIS A CA 1
ATOM 806 C C . HIS A 1 100 ? -15.547 5.598 7.191 1 60.56 100 HIS A C 1
ATOM 808 O O . HIS A 1 100 ? -15.141 5.105 8.25 1 60.56 100 HIS A O 1
ATOM 814 N N . VAL A 1 101 ? -16.172 6.645 7.379 1 59.22 101 VAL A N 1
ATOM 815 C CA . VAL A 1 101 ? -16.859 6.848 8.648 1 59.22 101 VAL A CA 1
ATOM 816 C C . VAL A 1 101 ? -18.312 6.406 8.508 1 59.22 101 VAL A C 1
ATOM 818 O O . VAL A 1 101 ? -19.062 6.934 7.672 1 59.22 101 VAL A O 1
ATOM 821 N N . HIS A 1 102 ? -18.391 4.914 8.977 1 53.56 102 HIS A N 1
ATOM 822 C CA . HIS A 1 102 ? -19.75 4.398 9.031 1 53.56 102 HIS A CA 1
ATOM 823 C C . HIS A 1 102 ? -20.391 4.664 10.391 1 53.56 102 HIS A C 1
ATOM 825 O O . HIS A 1 102 ? -19.734 4.508 11.43 1 53.56 102 HIS A O 1
ATOM 831 N N . GLY A 1 103 ? -20.984 5.91 10.742 1 54.56 103 GLY A N 1
ATOM 832 C CA . GLY A 1 103 ? -21.828 5.938 11.922 1 54.56 103 GLY A CA 1
ATOM 833 C C . GLY A 1 103 ? -22.781 7.121 11.945 1 54.56 103 GLY A C 1
ATOM 834 O O . GLY A 1 103 ? -22.375 8.258 11.719 1 54.56 103 GLY A O 1
ATOM 835 N N . HIS A 1 104 ? -23.906 6.793 11.508 1 63.09 104 HIS A N 1
ATOM 836 C CA . HIS A 1 104 ? -25.016 7.73 11.586 1 63.09 104 HIS A CA 1
ATOM 837 C C . HIS A 1 104 ? -25.531 7.855 13.016 1 63.09 104 HIS A C 1
ATOM 839 O O . HIS A 1 104 ? -26.5 8.57 13.273 1 63.09 104 HIS A O 1
ATOM 845 N N . ASP A 1 105 ? -24.797 7.367 14.062 1 72.94 105 ASP A N 1
ATOM 846 C CA . ASP A 1 105 ? -25.406 7.508 15.383 1 72.94 105 ASP A CA 1
ATOM 847 C C . ASP A 1 105 ? -25.062 8.859 16 1 72.94 105 ASP A C 1
ATOM 849 O O . ASP A 1 105 ? -24.016 9.438 15.695 1 72.94 105 ASP A O 1
ATOM 853 N N . LYS A 1 106 ? -26 9.383 16.734 1 83.25 106 LYS A N 1
ATOM 854 C CA . LYS A 1 106 ? -25.812 10.625 17.469 1 83.25 106 LYS A CA 1
ATOM 855 C C . LYS A 1 106 ? -24.594 10.531 18.406 1 83.25 106 LYS A C 1
ATOM 857 O O . LYS A 1 106 ? -24.406 9.516 19.078 1 83.25 106 LYS A O 1
ATOM 862 N N . MET A 1 107 ? -23.625 11.594 18.266 1 87.5 107 MET A N 1
ATOM 863 C CA . MET A 1 107 ? -22.438 11.664 19.125 1 87.5 107 MET A CA 1
ATOM 864 C C . MET A 1 107 ? -22.578 12.789 20.141 1 87.5 107 MET A C 1
ATOM 866 O O . MET A 1 107 ? -22.844 13.938 19.781 1 87.5 107 MET A O 1
ATOM 870 N N . ASN A 1 108 ? -22.438 12.391 21.422 1 89.19 108 ASN A N 1
ATOM 871 C CA . ASN A 1 108 ? -22.578 13.391 22.469 1 89.19 108 ASN A CA 1
ATOM 872 C C . ASN A 1 108 ? -21.219 13.883 22.953 1 89.19 108 ASN A C 1
ATOM 874 O O . ASN A 1 108 ? -21.125 14.859 23.703 1 89.19 108 ASN A O 1
ATOM 878 N N . HIS A 1 109 ? -20.25 13.086 22.578 1 89.44 109 HIS A N 1
ATOM 879 C CA . HIS A 1 109 ? -18.891 13.469 22.953 1 89.44 109 HIS A CA 1
ATOM 880 C C . HIS A 1 109 ? -17.906 13.133 21.844 1 89.44 109 HIS A C 1
ATOM 882 O O . HIS A 1 109 ? -18.219 12.359 20.938 1 89.44 109 HIS A O 1
ATOM 888 N N . ILE A 1 110 ? -16.734 13.742 22.016 1 90.12 110 ILE A N 1
ATOM 889 C CA . ILE A 1 110 ? -15.656 13.508 21.062 1 90.12 110 ILE A CA 1
ATOM 890 C C . ILE A 1 110 ? -15.211 12.047 21.141 1 90.12 110 ILE A C 1
ATOM 892 O O . ILE A 1 110 ? -15.008 11.508 22.219 1 90.12 110 ILE A O 1
ATOM 896 N N . PRO A 1 111 ? -15.133 11.461 20.016 1 89 111 PRO A N 1
ATOM 897 C CA . PRO A 1 111 ? -14.547 10.125 20.016 1 89 111 PRO A CA 1
ATOM 898 C C . PRO A 1 111 ? -13.031 10.148 20.25 1 89 111 PRO A C 1
ATOM 900 O O . PRO A 1 111 ? -12.258 10.242 19.297 1 89 111 PRO A O 1
ATOM 903 N N . TRP A 1 112 ? -12.578 9.875 21.375 1 91.19 112 TRP A N 1
ATOM 904 C CA . TRP A 1 112 ? -11.203 10.125 21.812 1 91.19 112 TRP A CA 1
ATOM 905 C C . TRP A 1 112 ? -10.227 9.188 21.109 1 91.19 112 TRP A C 1
ATOM 907 O O . TRP A 1 112 ? -9.094 9.562 20.828 1 91.19 112 TRP A O 1
ATOM 917 N N . LEU A 1 113 ? -10.633 7.977 20.875 1 88.94 113 LEU A N 1
ATOM 918 C CA . LEU A 1 113 ? -9.75 7.039 20.172 1 88.94 113 LEU A CA 1
ATOM 919 C C . LEU A 1 113 ? -9.445 7.527 18.766 1 88.94 113 LEU A C 1
ATOM 921 O O . LEU A 1 113 ? -8.297 7.461 18.328 1 88.94 113 LEU A O 1
ATOM 925 N N . LEU A 1 114 ? -10.516 7.965 18.172 1 89.5 114 LEU A N 1
ATOM 926 C CA . LEU A 1 114 ? -10.344 8.555 16.844 1 89.5 114 LEU A CA 1
ATOM 927 C C . LEU A 1 114 ? -9.453 9.789 16.906 1 89.5 114 LEU A C 1
ATOM 929 O O . LEU A 1 114 ? -8.516 9.93 16.125 1 89.5 114 LEU A O 1
ATOM 933 N N . PHE A 1 115 ? -9.711 10.555 17.906 1 92.75 115 PHE A N 1
ATOM 934 C CA . PHE A 1 115 ? -9.008 11.82 18.078 1 92.75 115 PHE A CA 1
ATOM 935 C C . PHE A 1 115 ? -7.512 11.586 18.266 1 92.75 115 PHE A C 1
ATOM 937 O O . PHE A 1 115 ? -6.691 12.133 17.531 1 92.75 115 PHE A O 1
ATOM 944 N N . PHE A 1 116 ? -7.117 10.773 19.125 1 92.94 116 PHE A N 1
ATOM 945 C CA . PHE A 1 116 ? -5.715 10.523 19.438 1 92.94 116 PHE A CA 1
ATOM 946 C C . PHE A 1 116 ? -5.016 9.828 18.266 1 92.94 116 PHE A C 1
ATOM 948 O O . PHE A 1 116 ? -3.865 10.141 17.953 1 92.94 116 PHE A O 1
ATOM 955 N N . SER A 1 117 ? -5.68 8.914 17.703 1 91.12 117 SER A N 1
ATOM 956 C CA . SER A 1 117 ? -5.109 8.203 16.562 1 91.12 117 SER A CA 1
ATOM 957 C C . SER A 1 117 ? -4.758 9.164 15.438 1 91.12 117 SER A C 1
ATOM 959 O O . SER A 1 117 ? -3.658 9.102 14.883 1 91.12 117 SER A O 1
ATOM 961 N N . LEU A 1 118 ? -5.641 10.102 15.219 1 92 118 LEU A N 1
ATOM 962 C CA . LEU A 1 118 ? -5.422 11.062 14.133 1 92 118 LEU A CA 1
ATOM 963 C C . LEU A 1 118 ? -4.316 12.047 14.5 1 92 118 LEU A C 1
ATOM 965 O O . LEU A 1 118 ? -3.502 12.414 13.648 1 92 118 LEU A O 1
ATOM 969 N N . CYS A 1 119 ? -4.305 12.445 15.719 1 94.81 119 CYS A N 1
ATOM 970 C CA . CYS A 1 119 ? -3.289 13.391 16.172 1 94.81 119 CYS A CA 1
ATOM 971 C C . CYS A 1 119 ? -1.899 12.766 16.109 1 94.81 119 CYS A C 1
ATOM 973 O O . CYS A 1 119 ? -0.951 13.398 15.633 1 94.81 119 CYS A O 1
ATOM 975 N N . ILE A 1 120 ? -1.769 11.57 16.547 1 93.44 120 ILE A N 1
ATOM 976 C CA . ILE A 1 120 ? -0.49 10.875 16.531 1 93.44 120 ILE A CA 1
ATOM 977 C C . ILE A 1 120 ? -0.023 10.711 15.078 1 93.44 120 ILE A C 1
ATOM 979 O O . ILE A 1 120 ? 1.132 11 14.758 1 93.44 120 ILE A O 1
ATOM 983 N N . HIS A 1 121 ? -0.893 10.305 14.297 1 91.06 121 HIS A N 1
ATOM 984 C CA . HIS A 1 121 ? -0.586 10.148 12.883 1 91.06 121 HIS A CA 1
ATOM 985 C C . HIS A 1 121 ? -0.103 11.461 12.273 1 91.06 121 HIS A C 1
ATOM 987 O O . HIS A 1 121 ? 0.922 11.492 11.594 1 91.06 121 HIS A O 1
ATOM 993 N N . ALA A 1 122 ? -0.787 12.523 12.617 1 94.25 122 ALA A N 1
ATOM 994 C CA . ALA A 1 122 ? -0.473 13.836 12.062 1 94.25 122 ALA A CA 1
ATOM 995 C C . ALA A 1 122 ? 0.88 14.336 12.562 1 94.25 122 ALA A C 1
ATOM 997 O O . ALA A 1 122 ? 1.649 14.93 11.797 1 94.25 122 ALA A O 1
ATOM 998 N N . ILE A 1 123 ? 1.229 14.086 13.734 1 94.69 123 ILE A N 1
ATOM 999 C CA . ILE A 1 123 ? 2.521 14.477 14.289 1 94.69 123 ILE A CA 1
ATOM 1000 C C . ILE A 1 123 ? 3.641 13.742 13.555 1 94.69 123 ILE A C 1
ATOM 1002 O O . ILE A 1 123 ? 4.625 14.359 13.141 1 94.69 123 ILE A O 1
ATOM 1006 N N . LEU A 1 124 ? 3.512 12.57 13.383 1 93.25 124 LEU A N 1
ATOM 1007 C CA . LEU A 1 124 ? 4.547 11.734 12.781 1 93.25 124 LEU A CA 1
ATOM 1008 C C . LEU A 1 124 ? 4.773 12.117 11.32 1 93.25 124 LEU A C 1
ATOM 1010 O O . LEU A 1 124 ? 5.914 12.172 10.859 1 93.25 124 LEU A O 1
ATOM 1014 N N . GLU A 1 125 ? 3.678 12.359 10.648 1 92.62 125 GLU A N 1
ATOM 1015 C CA . GLU A 1 125 ? 3.82 12.727 9.242 1 92.62 125 GLU A CA 1
ATOM 1016 C C . GLU A 1 125 ? 4.574 14.039 9.094 1 92.62 125 GLU A C 1
ATOM 1018 O O . GLU A 1 125 ? 5.098 14.344 8.016 1 92.62 125 GLU A O 1
ATOM 1023 N N . GLY A 1 126 ? 4.613 14.883 10.133 1 93.44 126 GLY A N 1
ATOM 1024 C CA . GLY A 1 126 ? 5.293 16.172 10.086 1 93.44 126 GLY A CA 1
ATOM 1025 C C . GLY A 1 126 ? 6.801 16.047 10.211 1 93.44 126 GLY A C 1
ATOM 1026 O O . GLY A 1 126 ? 7.531 16.984 9.898 1 93.44 126 GLY A O 1
ATOM 1027 N N . ILE A 1 127 ? 7.285 14.969 10.586 1 91.12 127 ILE A N 1
ATOM 1028 C CA . ILE A 1 127 ? 8.68 14.781 10.953 1 91.12 127 ILE A CA 1
ATOM 1029 C C . ILE A 1 127 ? 9.562 14.898 9.711 1 91.12 127 ILE A C 1
ATOM 1031 O O . ILE A 1 127 ? 10.555 15.633 9.711 1 91.12 127 ILE A O 1
ATOM 1035 N N . PRO A 1 128 ? 9.195 14.234 8.688 1 89.31 128 PRO A N 1
ATOM 1036 C CA . PRO A 1 128 ? 10.109 14.273 7.543 1 89.31 128 PRO A CA 1
ATOM 1037 C C . PRO A 1 128 ? 9.984 15.555 6.73 1 89.31 128 PRO A C 1
ATOM 1039 O O . PRO A 1 128 ? 10.75 15.773 5.785 1 89.31 128 PRO A O 1
ATOM 1042 N N . ILE A 1 129 ? 9.062 16.453 7.035 1 89 129 ILE A N 1
ATOM 1043 C CA . ILE A 1 129 ? 8.773 17.641 6.234 1 89 129 ILE A CA 1
ATOM 1044 C C . ILE A 1 129 ? 9.992 18.562 6.219 1 89 129 ILE A C 1
ATOM 1046 O O . ILE A 1 129 ? 10.266 19.219 5.215 1 89 129 ILE A O 1
ATOM 1050 N N . ASN A 1 130 ? 10.758 18.578 7.289 1 80.62 130 ASN A N 1
ATOM 1051 C CA . ASN A 1 130 ? 11.93 19.438 7.371 1 80.62 130 ASN A CA 1
ATOM 1052 C C . ASN A 1 130 ? 13.008 19.016 6.375 1 80.62 130 ASN A C 1
ATOM 1054 O O . ASN A 1 130 ? 13.797 19.859 5.922 1 80.62 130 ASN A O 1
ATOM 1058 N N . LYS A 1 131 ? 13.062 17.797 5.965 1 76.12 131 LYS A N 1
ATOM 1059 C CA . LYS A 1 131 ? 14.094 17.281 5.066 1 76.12 131 LYS A CA 1
ATOM 1060 C C . LYS A 1 131 ? 13.633 17.344 3.613 1 76.12 131 LYS A C 1
ATOM 1062 O O . LYS A 1 131 ? 14.461 17.422 2.699 1 76.12 131 LYS A O 1
ATOM 1067 N N . ASP A 1 132 ? 12.414 17.266 3.479 1 79.19 132 ASP A N 1
ATOM 1068 C CA . ASP A 1 132 ? 11.836 17.312 2.137 1 79.19 132 ASP A CA 1
ATOM 1069 C C . ASP A 1 132 ? 10.609 18.219 2.1 1 79.19 132 ASP A C 1
ATOM 1071 O O . ASP A 1 132 ? 9.508 17.781 2.451 1 79.19 132 ASP A O 1
ATOM 1075 N N . ASN A 1 133 ? 10.797 19.344 1.578 1 81.25 133 ASN A N 1
ATOM 1076 C CA . ASN A 1 133 ? 9.742 20.359 1.563 1 81.25 133 ASN A CA 1
ATOM 1077 C C . ASN A 1 133 ? 8.594 19.938 0.647 1 81.25 133 ASN A C 1
ATOM 1079 O O . ASN A 1 133 ? 7.469 20.422 0.809 1 81.25 133 ASN A O 1
ATOM 1083 N N . HIS A 1 134 ? 8.812 19.094 -0.288 1 81.94 134 HIS A N 1
ATOM 1084 C CA . HIS A 1 134 ? 7.77 18.641 -1.209 1 81.94 134 HIS A CA 1
ATOM 1085 C C . HIS A 1 134 ? 6.703 17.828 -0.484 1 81.94 134 HIS A C 1
ATOM 1087 O O . HIS A 1 134 ? 5.547 17.797 -0.908 1 81.94 134 HIS A O 1
ATOM 1093 N N . LEU A 1 135 ? 7.137 17.297 0.593 1 86.44 135 LEU A N 1
ATOM 1094 C CA . LEU A 1 135 ? 6.199 16.469 1.349 1 86.44 135 LEU A CA 1
ATOM 1095 C C . LEU A 1 135 ? 5.125 17.328 2.008 1 86.44 135 LEU A C 1
ATOM 1097 O O . LEU A 1 135 ? 4 16.875 2.217 1 86.44 135 LEU A O 1
ATOM 1101 N N . ALA A 1 136 ? 5.523 18.562 2.312 1 89.31 136 ALA A N 1
ATOM 1102 C CA . ALA A 1 136 ? 4.559 19.484 2.918 1 89.31 136 ALA A CA 1
ATOM 1103 C C . ALA A 1 136 ? 3.357 19.703 2.002 1 89.31 136 ALA A C 1
ATOM 1105 O O . ALA A 1 136 ? 2.217 19.75 2.467 1 89.31 136 ALA A O 1
ATOM 1106 N N . TYR A 1 137 ? 3.564 19.688 0.752 1 86.75 137 TYR A N 1
ATOM 1107 C CA . TYR A 1 137 ? 2.492 19.859 -0.223 1 86.75 137 TYR A CA 1
ATOM 1108 C C . TYR A 1 137 ? 1.611 18.609 -0.28 1 86.75 137 TYR A C 1
ATOM 1110 O O . TYR A 1 137 ? 0.382 18.719 -0.293 1 86.75 137 TYR A O 1
ATOM 1118 N N . GLY A 1 138 ? 2.254 17.516 -0.361 1 87.69 138 GLY A N 1
ATOM 1119 C CA . GLY A 1 138 ? 1.491 16.281 -0.389 1 87.69 138 GLY A CA 1
ATOM 1120 C C . GLY A 1 138 ? 0.603 16.109 0.828 1 87.69 138 GLY A C 1
ATOM 1121 O O . GLY A 1 138 ? -0.561 15.711 0.701 1 87.69 138 GLY A O 1
ATOM 1122 N N . ILE A 1 139 ? 1.135 16.422 1.919 1 91.62 139 ILE A N 1
ATOM 1123 C CA . ILE A 1 139 ? 0.398 16.281 3.17 1 91.62 139 ILE A CA 1
ATOM 1124 C C . ILE A 1 139 ? -0.745 17.281 3.217 1 91.62 139 ILE A C 1
ATOM 1126 O O . ILE A 1 139 ? -1.855 16.953 3.641 1 91.62 139 ILE A O 1
ATOM 1130 N N . ALA A 1 140 ? -0.474 18.516 2.762 1 91.81 140 ALA A N 1
ATOM 1131 C CA . ALA A 1 140 ? -1.519 19.531 2.719 1 91.81 140 ALA A CA 1
ATOM 1132 C C . ALA A 1 140 ? -2.678 19.094 1.827 1 91.81 140 ALA A C 1
ATOM 1134 O O . ALA A 1 140 ? -3.842 19.203 2.217 1 91.81 140 ALA A O 1
ATOM 1135 N N . ILE A 1 141 ? -2.379 18.562 0.711 1 89.38 141 ILE A N 1
ATOM 1136 C CA . ILE A 1 141 ? -3.385 18.141 -0.252 1 89.38 141 ILE A CA 1
ATOM 1137 C C . ILE A 1 141 ? -4.203 16.984 0.337 1 89.38 141 ILE A C 1
ATOM 1139 O O . ILE A 1 141 ? -5.41 16.891 0.101 1 89.38 141 ILE A O 1
ATOM 1143 N N . HIS A 1 142 ? -3.566 16.125 1.04 1 89.75 142 HIS A N 1
ATOM 1144 C CA . HIS A 1 142 ? -4.254 14.992 1.647 1 89.75 142 HIS A CA 1
ATOM 1145 C C . HIS A 1 142 ? -5.086 15.43 2.85 1 89.75 142 HIS A C 1
ATOM 1147 O O . HIS A 1 142 ? -6.184 14.922 3.068 1 89.75 142 HIS A O 1
ATOM 1153 N N . HIS A 1 143 ? -4.629 16.438 3.58 1 93.38 143 HIS A N 1
ATOM 1154 C CA . HIS A 1 143 ? -5.309 16.906 4.781 1 93.38 143 HIS A CA 1
ATOM 1155 C C . HIS A 1 143 ? -6.602 17.641 4.426 1 93.38 143 HIS A C 1
ATOM 1157 O O . HIS A 1 143 ? -7.562 17.625 5.199 1 93.38 143 HIS A O 1
ATOM 1163 N N . PHE A 1 144 ? -6.668 18.188 3.342 1 92.31 144 PHE A N 1
ATOM 1164 C CA . PHE A 1 144 ? -7.82 18.984 2.926 1 92.31 144 PHE A CA 1
ATOM 1165 C C . PHE A 1 144 ? -9.07 18.109 2.822 1 92.31 144 PHE A C 1
ATOM 1167 O O . PHE A 1 144 ? -10.047 18.344 3.537 1 92.31 144 PHE A O 1
ATOM 1174 N N . PRO A 1 145 ? -9.109 17.078 1.99 1 89.12 145 PRO A N 1
ATOM 1175 C CA . PRO A 1 145 ? -10.297 16.234 1.888 1 89.12 145 PRO A CA 1
ATOM 1176 C C . PRO A 1 145 ? -10.617 15.508 3.189 1 89.12 145 PRO A C 1
ATOM 1178 O O . PRO A 1 145 ? -11.789 15.297 3.516 1 89.12 145 PRO A O 1
ATOM 1181 N N . ILE A 1 146 ? -9.672 15.055 3.912 1 88.75 146 ILE A N 1
ATOM 1182 C CA . ILE A 1 146 ? -9.898 14.336 5.164 1 88.75 146 ILE A CA 1
ATOM 1183 C C . ILE A 1 146 ? -10.609 15.25 6.16 1 88.75 146 ILE A C 1
ATOM 1185 O O . ILE A 1 146 ? -11.531 14.828 6.855 1 88.75 146 ILE A O 1
ATOM 1189 N N . ALA A 1 147 ? -10.141 16.469 6.223 1 92.75 147 ALA A N 1
ATOM 1190 C CA . ALA A 1 147 ? -10.773 17.438 7.105 1 92.75 147 ALA A CA 1
ATOM 1191 C C . ALA A 1 147 ? -12.234 17.672 6.715 1 92.75 147 ALA A C 1
ATOM 1193 O O . ALA A 1 147 ? -13.102 17.781 7.582 1 92.75 147 ALA A O 1
ATOM 1194 N N . MET A 1 148 ? -12.445 17.672 5.484 1 91.38 148 MET A N 1
ATOM 1195 C CA . MET A 1 148 ? -13.812 17.828 5.004 1 91.38 148 MET A CA 1
ATOM 1196 C C . MET A 1 148 ? -14.688 16.656 5.43 1 91.38 148 MET A C 1
ATOM 1198 O O . MET A 1 148 ? -15.766 16.844 5.988 1 91.38 148 MET A O 1
ATOM 1202 N N . ILE A 1 149 ? -14.234 15.484 5.215 1 86.69 149 ILE A N 1
ATOM 1203 C CA . ILE A 1 149 ? -15 14.273 5.496 1 86.69 149 ILE A CA 1
ATOM 1204 C C . ILE A 1 149 ? -15.258 14.164 6.996 1 86.69 149 ILE A C 1
ATOM 1206 O O . ILE A 1 149 ? -16.359 13.812 7.418 1 86.69 149 ILE A O 1
ATOM 1210 N N . LEU A 1 150 ? -14.305 14.438 7.746 1 89.88 150 LEU A N 1
ATOM 1211 C CA . LEU A 1 150 ? -14.453 14.336 9.195 1 89.88 150 LEU A CA 1
ATOM 1212 C C . LEU A 1 150 ? -15.453 15.359 9.711 1 89.88 150 LEU A C 1
ATOM 1214 O O . LEU A 1 150 ? -16.281 15.047 10.578 1 89.88 150 LEU A O 1
ATOM 1218 N N . THR A 1 151 ? -15.328 16.5 9.172 1 92.19 151 THR A N 1
ATOM 1219 C CA . THR A 1 151 ? -16.266 17.547 9.578 1 92.19 151 THR A CA 1
ATOM 1220 C C . THR A 1 151 ? -17.703 17.156 9.234 1 92.19 151 THR A C 1
ATOM 1222 O O . THR A 1 151 ? -18.594 17.281 10.062 1 92.19 151 THR A O 1
ATOM 1225 N N . ILE A 1 152 ? -17.859 16.703 8.055 1 88.5 152 ILE A N 1
ATOM 1226 C CA . ILE A 1 152 ? -19.172 16.266 7.629 1 88.5 152 ILE A CA 1
ATOM 1227 C C . ILE A 1 152 ? -19.656 15.133 8.531 1 88.5 152 ILE A C 1
ATOM 1229 O O . ILE A 1 152 ? -20.812 15.133 8.961 1 88.5 152 ILE A O 1
ATOM 1233 N N . PHE A 1 153 ? -18.844 14.273 8.82 1 86.06 153 PHE A N 1
ATOM 1234 C CA . PHE A 1 153 ? -19.156 13.133 9.672 1 86.06 153 PHE A CA 1
ATOM 1235 C C . PHE A 1 153 ? -19.594 13.602 11.055 1 86.06 153 PHE A C 1
ATOM 1237 O O . PHE A 1 153 ? -20.641 13.164 11.562 1 86.06 153 PHE A O 1
ATOM 1244 N N . PHE A 1 154 ? -18.859 14.484 11.664 1 90.81 154 PHE A N 1
ATOM 1245 C CA . PHE A 1 154 ? -19.172 14.961 13.008 1 90.81 154 PHE A CA 1
ATOM 1246 C C . PHE A 1 154 ? -20.453 15.773 13.016 1 90.81 154 PHE A C 1
ATOM 1248 O O . PHE A 1 154 ? -21.25 15.68 13.953 1 90.81 154 PHE A O 1
ATOM 1255 N N . LYS A 1 155 ? -20.609 16.5 11.992 1 90.31 155 LYS A N 1
ATOM 1256 C CA . LYS A 1 155 ? -21.844 17.266 11.859 1 90.31 155 LYS A CA 1
ATOM 1257 C C . LYS A 1 155 ? -23.062 16.344 11.734 1 90.31 155 LYS A C 1
ATOM 1259 O O . LYS A 1 155 ? -24.078 16.547 12.406 1 90.31 155 LYS A O 1
ATOM 1264 N N . ASN A 1 156 ? -22.891 15.352 10.922 1 86.81 156 ASN A N 1
ATOM 1265 C CA . ASN A 1 156 ? -23.969 14.398 10.734 1 86.81 156 ASN A CA 1
ATOM 1266 C C . ASN A 1 156 ? -24.25 13.609 12.008 1 86.81 156 ASN A C 1
ATOM 1268 O O . ASN A 1 156 ? -25.406 13.227 12.266 1 86.81 156 ASN A O 1
ATOM 1272 N N . ALA A 1 157 ? -23.234 13.445 12.734 1 89.06 157 ALA A N 1
ATOM 1273 C CA . ALA A 1 157 ? -23.391 12.742 14.008 1 89.06 157 ALA A CA 1
ATOM 1274 C C . ALA A 1 157 ? -23.891 13.688 15.102 1 89.06 157 ALA A C 1
ATOM 1276 O O . ALA A 1 157 ? -23.984 13.297 16.266 1 89.06 157 ALA A O 1
ATOM 1277 N N . GLN A 1 158 ? -24.094 14.977 14.711 1 92.25 158 GLN A N 1
ATOM 1278 C CA . GLN A 1 158 ? -24.688 16 15.562 1 92.25 158 GLN A CA 1
ATOM 1279 C C . GLN A 1 158 ? -23.781 16.312 16.75 1 92.25 158 GLN A C 1
ATOM 1281 O O . GLN A 1 158 ? -24.266 16.562 17.859 1 92.25 158 GLN A O 1
ATOM 1286 N N . LEU A 1 159 ? -22.578 16.141 16.531 1 93.06 159 LEU A N 1
ATOM 1287 C CA . LEU A 1 159 ? -21.625 16.625 17.531 1 93.06 159 LEU A CA 1
ATOM 1288 C C . LEU A 1 159 ? -21.688 18.141 17.656 1 93.06 159 LEU A C 1
ATOM 1290 O O . LEU A 1 159 ? -21.891 18.844 16.672 1 93.06 159 LEU A O 1
ATOM 1294 N N . ASN A 1 160 ? -21.578 18.641 18.859 1 94.25 160 ASN A N 1
ATOM 1295 C CA . ASN A 1 160 ? -21.656 20.078 19.062 1 94.25 160 ASN A CA 1
ATOM 1296 C C . ASN A 1 160 ? -20.562 20.812 18.281 1 94.25 160 ASN A C 1
ATOM 1298 O O . ASN A 1 160 ? -19.438 20.344 18.188 1 94.25 160 ASN A O 1
ATOM 1302 N N . SER A 1 161 ? -20.797 21.969 17.781 1 94.62 161 SER A N 1
ATOM 1303 C CA . SER A 1 161 ? -19.938 22.719 16.891 1 94.62 161 SER A CA 1
ATOM 1304 C C . SER A 1 161 ? -18.641 23.125 17.578 1 94.62 161 SER A C 1
ATOM 1306 O O . SER A 1 161 ? -17.578 23.188 16.938 1 94.62 161 SER A O 1
ATOM 1308 N N . LYS A 1 162 ? -18.688 23.453 18.797 1 96.5 162 LYS A N 1
ATOM 1309 C CA . LYS A 1 162 ? -17.484 23.812 19.547 1 96.5 162 LYS A CA 1
ATOM 1310 C C . LYS A 1 162 ? -16.531 22.6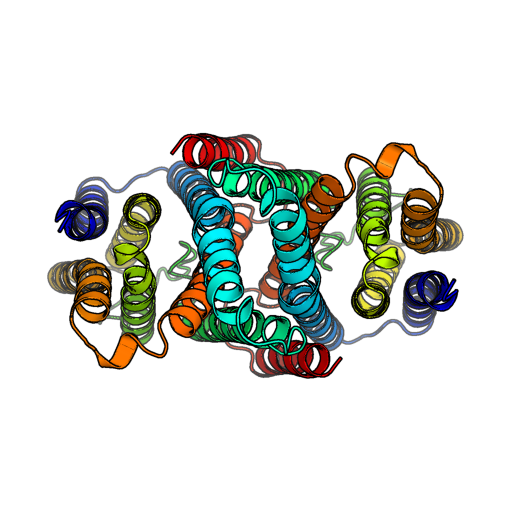25 19.625 1 96.5 162 LYS A C 1
ATOM 1312 O O . LYS A 1 162 ? -15.312 22.812 19.516 1 96.5 162 LYS A O 1
ATOM 1317 N N . ALA A 1 163 ? -17.062 21.484 19.859 1 95.62 163 ALA A N 1
ATOM 1318 C CA . ALA A 1 163 ? -16.25 20.281 19.906 1 95.62 163 ALA A CA 1
ATOM 1319 C C . ALA A 1 163 ? -15.602 20 18.547 1 95.62 163 ALA A C 1
ATOM 1321 O O . ALA A 1 163 ? -14.422 19.656 18.484 1 95.62 163 ALA A O 1
ATOM 1322 N N . ILE A 1 164 ? -16.375 20.172 17.547 1 96.06 164 ILE A N 1
ATOM 1323 C CA . ILE A 1 164 ? -15.852 19.969 16.203 1 96.06 164 ILE A CA 1
ATOM 1324 C C . ILE A 1 164 ? -14.711 20.938 15.93 1 96.06 164 ILE A C 1
ATOM 1326 O O . ILE A 1 164 ? -13.648 20.547 15.438 1 96.06 164 ILE A O 1
ATOM 1330 N N . PHE A 1 165 ? -14.953 22.141 16.312 1 96.75 165 PHE A N 1
ATOM 1331 C CA . PHE A 1 165 ? -13.945 23.172 16.109 1 96.75 165 PHE A CA 1
ATOM 1332 C C . PHE A 1 165 ? -12.672 22.844 16.859 1 96.75 165 PHE A C 1
ATOM 1334 O O . PHE A 1 165 ? -11.57 22.906 16.312 1 96.75 165 PHE A O 1
ATOM 1341 N N . SER A 1 166 ? -12.797 22.531 18.078 1 96.75 166 SER A N 1
ATOM 1342 C CA . SER A 1 166 ? -11.641 22.188 18.906 1 96.75 166 SER A CA 1
ATOM 1343 C C . SER A 1 166 ? -10.891 20.984 18.328 1 96.75 166 SER A C 1
ATOM 1345 O O . SER A 1 166 ? -9.656 20.984 18.312 1 96.75 166 SER A O 1
ATOM 1347 N N . PHE A 1 167 ? -11.609 19.984 17.906 1 95.62 167 PHE A N 1
ATOM 1348 C CA . PHE A 1 167 ? -11.039 18.797 17.297 1 95.62 167 PHE A CA 1
ATOM 1349 C C . PHE A 1 167 ? -10.211 19.156 16.078 1 95.62 167 PHE A C 1
ATOM 1351 O O . PHE A 1 167 ? -9.039 18.781 15.977 1 95.62 167 PHE A O 1
ATOM 1358 N N . MET A 1 168 ? -10.773 20 15.273 1 96.44 168 MET A N 1
ATOM 1359 C CA . MET A 1 168 ? -10.156 20.312 13.984 1 96.44 168 MET A CA 1
ATOM 1360 C C . MET A 1 168 ? -8.945 21.219 14.164 1 96.44 168 MET A C 1
ATOM 1362 O O . MET A 1 168 ? -7.941 21.062 13.469 1 96.44 168 MET A O 1
ATOM 1366 N N . ILE A 1 169 ? -9.031 22.125 15.07 1 97.25 169 ILE A N 1
ATOM 1367 C CA . ILE A 1 169 ? -7.918 23.031 15.32 1 97.25 169 ILE A CA 1
ATOM 1368 C C . ILE A 1 169 ? -6.738 22.266 15.898 1 97.25 169 ILE A C 1
ATOM 1370 O O . ILE A 1 169 ? -5.59 22.469 15.492 1 97.25 169 ILE A O 1
ATOM 1374 N N . THR A 1 170 ? -6.992 21.438 16.812 1 97.38 170 THR A N 1
ATOM 1375 C CA . THR A 1 170 ? -5.934 20.625 17.391 1 97.38 170 THR A CA 1
ATOM 1376 C C . THR A 1 170 ? -5.293 19.734 16.344 1 97.38 170 THR A C 1
ATOM 1378 O O . THR A 1 170 ? -4.066 19.656 16.234 1 97.38 170 THR A O 1
ATOM 1381 N N . PHE A 1 171 ? -6.156 19.109 15.633 1 95.75 171 PHE A N 1
ATOM 1382 C CA . PHE A 1 171 ? -5.68 18.25 14.555 1 95.75 171 PHE A CA 1
ATOM 1383 C C . PHE A 1 171 ? -4.797 19.031 13.586 1 95.75 171 PHE A C 1
ATOM 1385 O O . PHE A 1 171 ? -3.738 18.547 13.18 1 95.75 171 PHE A O 1
ATOM 1392 N N . ALA A 1 172 ? -5.188 20.234 13.25 1 96.88 172 ALA A N 1
ATOM 1393 C CA . ALA A 1 172 ? -4.469 21.078 12.305 1 96.88 172 ALA A CA 1
ATOM 1394 C C . ALA A 1 172 ? -3.086 21.438 12.836 1 96.88 172 ALA A C 1
ATOM 1396 O O . ALA A 1 172 ? -2.145 21.641 12.062 1 96.88 172 ALA A O 1
ATOM 1397 N N . LEU A 1 173 ? -2.889 21.469 14.078 1 97.44 173 LEU A N 1
ATOM 1398 C CA . LEU A 1 173 ? -1.65 21.906 14.711 1 97.44 173 LEU A CA 1
ATOM 1399 C C . LEU A 1 173 ? -0.668 20.75 14.844 1 97.44 173 LEU A C 1
ATOM 1401 O O . LEU A 1 173 ? 0.521 20.953 15.094 1 97.44 173 LEU A O 1
ATOM 1405 N N . MET A 1 174 ? -1.103 19.578 14.688 1 96.56 174 MET A N 1
ATOM 1406 C CA . MET A 1 174 ? -0.286 18.406 15 1 96.56 174 MET A CA 1
ATOM 1407 C C . MET A 1 174 ? 0.836 18.234 13.984 1 96.56 174 MET A C 1
ATOM 1409 O O . MET A 1 174 ? 1.974 17.938 14.352 1 96.56 174 MET A O 1
ATOM 1413 N N . THR A 1 175 ? 0.53 18.406 12.727 1 95.69 175 THR A N 1
ATOM 1414 C CA . THR A 1 175 ? 1.561 18.25 11.711 1 95.69 175 THR A CA 1
ATOM 1415 C C . THR A 1 175 ? 2.65 19.312 11.875 1 95.69 175 THR A C 1
ATOM 1417 O O . THR A 1 175 ? 3.838 18.984 11.906 1 95.69 175 THR A O 1
ATOM 1420 N N . PRO A 1 176 ? 2.279 20.609 12.016 1 94.75 176 PRO A N 1
ATOM 1421 C CA . PRO A 1 176 ? 3.305 21.609 12.32 1 94.75 176 PRO A CA 1
ATOM 1422 C C . PRO A 1 176 ? 4.098 21.297 13.578 1 94.75 176 PRO A C 1
ATOM 1424 O O . PRO A 1 176 ? 5.305 21.531 13.633 1 94.75 176 PRO A O 1
ATOM 1427 N N . LEU A 1 177 ? 3.463 20.828 14.594 1 94.69 177 LEU A N 1
ATOM 1428 C CA . LEU A 1 177 ? 4.148 20.438 15.82 1 94.69 177 LEU A CA 1
ATOM 1429 C C . LEU A 1 177 ? 5.188 19.344 15.539 1 94.69 177 LEU A C 1
ATOM 1431 O O . LEU A 1 177 ? 6.309 19.406 16.047 1 94.69 177 LEU A O 1
ATOM 1435 N N . GLY A 1 178 ? 4.82 18.375 14.781 1 93.81 178 GLY A N 1
ATOM 1436 C CA . GLY A 1 178 ? 5.766 17.344 14.391 1 93.81 178 GLY A CA 1
ATOM 1437 C C . GLY A 1 178 ? 6.977 17.891 13.656 1 93.81 178 GLY A C 1
ATOM 1438 O O . GLY A 1 178 ? 8.109 17.469 13.93 1 93.81 178 GLY A O 1
ATOM 1439 N N . THR A 1 179 ? 6.699 18.781 12.727 1 92.62 179 THR A N 1
ATOM 1440 C CA . THR A 1 179 ? 7.777 19.406 11.977 1 92.62 179 THR A CA 1
ATOM 1441 C C . THR A 1 179 ? 8.711 20.172 12.898 1 92.62 179 THR A C 1
ATOM 1443 O O . THR A 1 179 ? 9.93 20.094 12.773 1 92.62 179 THR A O 1
ATOM 1446 N N . LEU A 1 180 ? 8.148 20.906 13.828 1 91.19 180 LEU A N 1
ATOM 1447 C CA . LEU A 1 180 ? 8.906 21.703 14.781 1 91.19 180 LEU A CA 1
ATOM 1448 C C . LEU A 1 180 ? 9.75 20.812 15.688 1 91.19 180 LEU A C 1
ATOM 1450 O O . LEU A 1 180 ? 10.922 21.109 15.945 1 91.19 180 LEU A O 1
ATOM 1454 N N . LEU A 1 181 ? 9.172 19.734 16.141 1 90.38 181 LEU A N 1
ATOM 1455 C CA . LEU A 1 181 ? 9.883 18.812 17.016 1 90.38 181 LEU A CA 1
ATOM 1456 C C . LEU A 1 181 ? 11.086 18.203 16.297 1 90.38 181 LEU A C 1
ATOM 1458 O O . LEU A 1 181 ? 12.172 18.109 16.875 1 90.38 181 LEU A O 1
ATOM 1462 N N . ALA A 1 182 ? 10.914 17.828 15.117 1 88.38 182 ALA A N 1
ATOM 1463 C CA . ALA A 1 182 ? 11.992 17.219 14.336 1 88.38 182 ALA A CA 1
ATOM 1464 C C . ALA A 1 182 ? 13.117 18.219 14.078 1 88.38 182 ALA A C 1
ATOM 1466 O O . ALA A 1 182 ? 14.289 17.844 14.023 1 88.38 182 ALA A O 1
ATOM 1467 N N . ALA A 1 183 ? 12.828 19.484 13.922 1 85.81 183 ALA A N 1
ATOM 1468 C CA . ALA A 1 183 ? 13.805 20.516 13.586 1 85.81 183 ALA A CA 1
ATOM 1469 C C . ALA A 1 183 ? 14.594 20.953 14.82 1 85.81 183 ALA A C 1
ATOM 1471 O O . ALA A 1 183 ? 15.75 21.359 14.711 1 85.81 183 ALA A O 1
ATOM 1472 N N . HIS A 1 184 ? 14.016 20.828 15.984 1 86.56 184 HIS A N 1
ATOM 1473 C CA . HIS A 1 184 ? 14.633 21.516 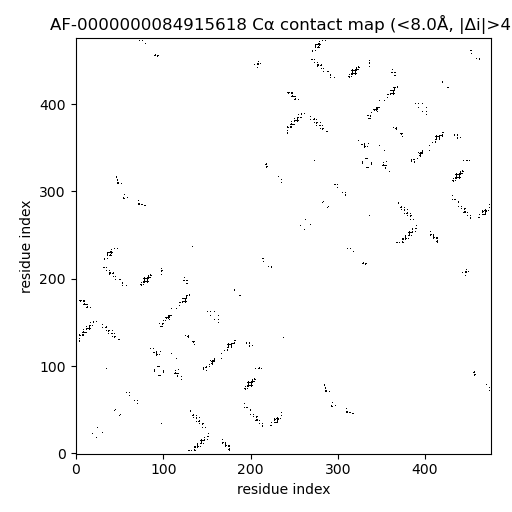17.125 1 86.56 184 HIS A CA 1
ATOM 1474 C C . HIS A 1 184 ? 15.07 20.531 18.188 1 86.56 184 HIS A C 1
ATOM 1476 O O . HIS A 1 184 ? 15.82 20.891 19.094 1 86.56 184 HIS A O 1
ATOM 1482 N N . LEU A 1 185 ? 14.578 19.359 18.156 1 84.75 185 LEU A N 1
ATOM 1483 C CA . LEU A 1 185 ? 14.953 18.422 19.203 1 84.75 185 LEU A CA 1
ATOM 1484 C C . LEU A 1 185 ? 16.125 17.562 18.766 1 84.75 185 LEU A C 1
ATOM 1486 O O . LEU A 1 185 ? 16.016 16.797 17.797 1 84.75 185 LEU A O 1
ATOM 1490 N N . SER A 1 186 ? 17.188 17.641 19.438 1 83.69 186 SER A N 1
ATOM 1491 C CA . SER A 1 186 ? 18.438 16.953 19.141 1 83.69 186 SER A CA 1
ATOM 1492 C C . SER A 1 186 ? 18.297 15.445 19.266 1 83.69 186 SER A C 1
ATOM 1494 O O . SER A 1 186 ? 19.062 14.688 18.656 1 83.69 186 SER A O 1
ATOM 1496 N N . ILE A 1 187 ? 17.328 15.07 20.047 1 81.31 187 ILE A N 1
ATOM 1497 C CA . ILE A 1 187 ? 17.125 13.648 20.312 1 81.31 187 ILE A CA 1
ATOM 1498 C C . ILE A 1 187 ? 16.75 12.93 19.016 1 81.31 187 ILE A C 1
ATOM 1500 O O . ILE A 1 187 ? 17.016 11.727 18.875 1 81.31 187 ILE A O 1
ATOM 1504 N N . PHE A 1 188 ? 16.234 13.609 18.016 1 80.62 188 PHE A N 1
ATOM 1505 C CA . PHE A 1 188 ? 15.773 12.992 16.781 1 80.62 188 PHE A CA 1
ATOM 1506 C C . PHE A 1 188 ? 16.906 12.898 15.758 1 80.62 188 PHE A C 1
ATOM 1508 O O . PHE A 1 188 ? 16.797 12.156 14.773 1 80.62 188 PHE A O 1
ATOM 1515 N N . GLU A 1 189 ? 17.984 13.523 16.031 1 81.88 189 GLU A N 1
ATOM 1516 C CA . GLU A 1 189 ? 19.078 13.602 15.055 1 81.88 189 GLU A CA 1
ATOM 1517 C C . GLU A 1 189 ? 19.719 12.234 14.828 1 81.88 189 GLU A C 1
ATOM 1519 O O . GLU A 1 189 ? 19.859 11.789 13.688 1 81.88 189 GLU A O 1
ATOM 1524 N N . PRO A 1 190 ? 20.016 11.539 15.945 1 82.88 190 PRO A N 1
ATOM 1525 C CA . PRO A 1 190 ? 20.703 10.25 15.742 1 82.88 190 PRO A CA 1
ATOM 1526 C C . PRO A 1 190 ? 19.781 9.195 15.133 1 82.88 190 PRO A C 1
ATOM 1528 O O . PRO A 1 190 ? 20.25 8.219 14.547 1 82.88 190 PRO A O 1
ATOM 1531 N N . ILE A 1 191 ? 18.453 9.391 15.258 1 87.06 191 ILE A N 1
ATOM 1532 C CA . ILE A 1 191 ? 17.531 8.359 14.797 1 87.06 191 ILE A CA 1
ATOM 1533 C C . ILE A 1 191 ? 16.672 8.898 13.648 1 87.06 191 ILE A C 1
ATOM 1535 O O . ILE A 1 191 ? 15.578 8.406 13.398 1 87.06 191 ILE A O 1
ATOM 1539 N N . GLU A 1 192 ? 17.094 9.891 13.023 1 85.69 192 GLU A N 1
ATOM 1540 C CA . GLU A 1 192 ? 16.344 10.57 11.977 1 85.69 192 GLU A CA 1
ATOM 1541 C C . GLU A 1 192 ? 16 9.617 10.836 1 85.69 192 GLU A C 1
ATOM 1543 O O . GLU A 1 192 ? 14.867 9.594 10.359 1 85.69 192 GLU A O 1
ATOM 1548 N N . LYS A 1 193 ? 17 8.828 10.422 1 86.94 193 LYS A N 1
ATOM 1549 C CA . LYS A 1 193 ? 16.781 7.91 9.305 1 86.94 193 LYS A CA 1
ATOM 1550 C C . LYS A 1 193 ? 15.734 6.852 9.664 1 86.94 193 LYS A C 1
ATOM 1552 O O . LYS A 1 193 ? 14.867 6.531 8.852 1 86.94 193 LYS A O 1
ATOM 1557 N N . GLN A 1 194 ? 15.836 6.414 10.859 1 90.31 194 GLN A N 1
ATOM 1558 C CA . GLN A 1 194 ? 14.883 5.426 11.359 1 90.31 194 GLN A CA 1
ATOM 1559 C C . GLN A 1 194 ? 13.477 6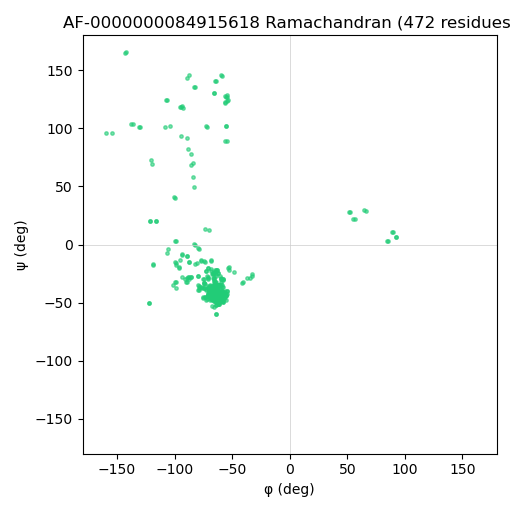.02 11.453 1 90.31 194 GLN A C 1
ATOM 1561 O O . GLN A 1 194 ? 12.492 5.359 11.102 1 90.31 194 GLN A O 1
ATOM 1566 N N . LEU A 1 195 ? 13.43 7.234 11.82 1 91.06 195 LEU A N 1
ATOM 1567 C CA . LEU A 1 195 ? 12.148 7.914 11.938 1 91.06 195 LEU A CA 1
ATOM 1568 C C . LEU A 1 195 ? 11.523 8.148 10.562 1 91.06 195 LEU A C 1
ATOM 1570 O O . LEU A 1 195 ? 10.32 7.961 10.383 1 91.06 195 LEU A O 1
ATOM 1574 N N . VAL A 1 196 ? 12.359 8.508 9.68 1 91.75 196 VAL A N 1
ATOM 1575 C CA . VAL A 1 196 ? 11.859 8.734 8.328 1 91.75 196 VAL A CA 1
ATOM 1576 C C . VAL A 1 196 ? 11.367 7.422 7.73 1 91.75 196 VAL A C 1
ATOM 1578 O O . VAL A 1 196 ? 10.305 7.375 7.105 1 91.75 196 VAL A O 1
ATOM 1581 N N . GLY A 1 197 ? 12.18 6.391 7.926 1 93.75 197 GLY A N 1
ATOM 1582 C CA . GLY A 1 197 ? 11.711 5.078 7.504 1 93.75 197 GLY A CA 1
ATOM 1583 C C . GLY A 1 197 ? 10.375 4.699 8.109 1 93.75 197 GLY A C 1
ATOM 1584 O O . GLY A 1 197 ? 9.484 4.223 7.402 1 93.75 197 GLY A O 1
ATOM 1585 N N . PHE A 1 198 ? 10.211 4.953 9.359 1 95.44 198 PHE A N 1
ATOM 1586 C CA . PHE A 1 198 ? 8.977 4.691 10.094 1 95.44 198 PHE A CA 1
ATOM 1587 C C . PHE A 1 198 ? 7.812 5.461 9.484 1 95.44 198 PHE A C 1
ATOM 1589 O O . PHE A 1 198 ? 6.746 4.891 9.242 1 95.44 198 PHE A O 1
ATOM 1596 N N . VAL A 1 199 ? 8 6.66 9.164 1 94.62 199 VAL A N 1
ATOM 1597 C CA . VAL A 1 199 ? 6.965 7.52 8.609 1 94.62 199 VAL A CA 1
ATOM 1598 C C . VAL A 1 199 ? 6.645 7.086 7.176 1 94.62 199 VAL A C 1
ATOM 1600 O O . VAL A 1 199 ? 5.488 7.129 6.75 1 94.62 199 VAL A O 1
ATOM 1603 N N . ILE A 1 200 ? 7.648 6.688 6.453 1 94.81 200 ILE A N 1
ATOM 1604 C CA . ILE A 1 200 ? 7.426 6.156 5.113 1 94.81 200 ILE A CA 1
ATOM 1605 C C . ILE A 1 200 ? 6.445 4.988 5.18 1 94.81 200 ILE A C 1
ATOM 1607 O O . ILE A 1 200 ? 5.523 4.898 4.367 1 94.81 200 ILE A O 1
ATOM 1611 N N . GLY A 1 201 ? 6.641 4.133 6.141 1 96.38 201 GLY A N 1
ATOM 1612 C CA . GLY A 1 201 ? 5.707 3.035 6.328 1 96.38 201 GLY A CA 1
ATOM 1613 C C . GLY A 1 201 ? 4.289 3.496 6.594 1 96.38 201 GLY A C 1
ATOM 1614 O O . GLY A 1 201 ? 3.338 2.959 6.02 1 96.38 201 GLY A O 1
ATOM 1615 N N . ILE A 1 202 ? 4.156 4.453 7.395 1 95 202 ILE A N 1
ATOM 1616 C CA . ILE A 1 202 ? 2.855 5.027 7.723 1 95 202 ILE A CA 1
ATOM 1617 C C . ILE A 1 202 ? 2.205 5.59 6.461 1 95 202 ILE A C 1
ATOM 1619 O O . ILE A 1 202 ? 1.043 5.293 6.168 1 95 202 ILE A O 1
ATOM 1623 N N . LEU A 1 203 ? 2.975 6.34 5.75 1 94 203 LEU A N 1
ATOM 1624 C CA . LEU A 1 203 ? 2.461 6.992 4.551 1 94 203 LEU A CA 1
ATOM 1625 C C . LEU A 1 203 ? 2.109 5.961 3.482 1 94 203 LEU A C 1
ATOM 1627 O O . LEU A 1 203 ? 1.131 6.129 2.75 1 94 203 LEU A O 1
ATOM 1631 N N . PHE A 1 204 ? 2.895 4.902 3.412 1 95.19 204 PHE A N 1
ATOM 1632 C CA . PHE A 1 204 ? 2.592 3.812 2.492 1 95.19 204 PHE A CA 1
ATOM 1633 C C . PHE A 1 204 ? 1.23 3.201 2.807 1 95.19 204 PHE A C 1
ATOM 1635 O O . PHE A 1 204 ? 0.402 3.025 1.912 1 95.19 204 PHE A O 1
ATOM 1642 N N . HIS A 1 205 ? 1.042 2.922 4 1 94.12 205 HIS A N 1
ATOM 1643 C CA . HIS A 1 205 ? -0.199 2.27 4.406 1 94.12 205 HIS A CA 1
ATOM 1644 C C . HIS A 1 205 ? -1.398 3.186 4.188 1 94.12 205 HIS A C 1
ATOM 1646 O O . HIS A 1 205 ? -2.416 2.764 3.633 1 94.12 205 HIS A O 1
ATOM 1652 N N . ILE A 1 206 ? -1.302 4.359 4.59 1 91 206 ILE A N 1
ATOM 1653 C CA . ILE A 1 206 ? -2.4 5.312 4.48 1 91 206 ILE A CA 1
ATOM 1654 C C . ILE A 1 206 ? -2.762 5.52 3.014 1 91 206 ILE A C 1
ATOM 1656 O O . ILE A 1 206 ? -3.932 5.414 2.633 1 91 206 ILE A O 1
ATOM 1660 N N . SER A 1 207 ? -1.761 5.805 2.217 1 93.56 207 SER A N 1
ATOM 1661 C CA . SER A 1 207 ? -2.002 6.09 0.805 1 93.56 207 SER A CA 1
ATOM 1662 C C . SER A 1 207 ? -2.629 4.887 0.101 1 93.56 207 SER A C 1
ATOM 1664 O O . SER A 1 207 ? -3.578 5.039 -0.67 1 93.56 207 SER A O 1
ATOM 1666 N N . SER A 1 208 ? -2.141 3.75 0.432 1 92.69 208 SER A N 1
ATOM 1667 C CA . SER A 1 208 ? -2.68 2.549 -0.198 1 92.69 208 SER A CA 1
ATOM 1668 C C . SER A 1 208 ? -4.121 2.297 0.235 1 92.69 208 SER A C 1
ATOM 1670 O O . SER A 1 208 ? -4.965 1.938 -0.586 1 92.69 208 SER A O 1
ATOM 1672 N N . THR A 1 209 ? -4.41 2.438 1.449 1 89.31 209 THR A N 1
ATOM 1673 C CA . THR A 1 209 ? -5.758 2.23 1.97 1 89.31 209 THR A CA 1
ATOM 1674 C C . THR A 1 209 ? -6.738 3.211 1.333 1 89.31 209 THR A C 1
ATOM 1676 O O . THR A 1 209 ? -7.859 2.832 0.979 1 89.31 209 THR A O 1
ATOM 1679 N N . ILE A 1 210 ? -6.316 4.449 1.2 1 89.06 210 ILE A N 1
ATOM 1680 C CA . ILE A 1 210 ? -7.176 5.457 0.591 1 89.06 210 ILE A CA 1
ATOM 1681 C C . ILE A 1 210 ? -7.5 5.059 -0.847 1 89.06 210 ILE A C 1
ATOM 1683 O O . ILE A 1 210 ? -8.664 5.09 -1.26 1 89.06 210 ILE A O 1
ATOM 1687 N N . ILE A 1 211 ? -6.52 4.656 -1.543 1 89.69 211 ILE A N 1
ATOM 1688 C CA . ILE A 1 211 ? -6.688 4.277 -2.941 1 89.69 211 ILE A CA 1
ATOM 1689 C C . ILE A 1 211 ? -7.621 3.074 -3.043 1 89.69 211 ILE A C 1
ATOM 1691 O O . ILE A 1 211 ? -8.508 3.039 -3.898 1 89.69 211 ILE A O 1
ATOM 1695 N N . PHE A 1 212 ? -7.547 2.168 -2.148 1 85.19 212 PHE A N 1
ATOM 1696 C CA . PHE A 1 212 ? -8.352 0.954 -2.17 1 85.19 212 PHE A CA 1
ATOM 1697 C C . PHE A 1 212 ? -9.789 1.251 -1.749 1 85.19 212 PHE A C 1
ATOM 1699 O O . PHE A 1 212 ? -10.734 0.764 -2.371 1 85.19 212 PHE A O 1
ATOM 1706 N N . GLU A 1 213 ? -9.977 1.961 -0.758 1 80.75 213 GLU A N 1
ATOM 1707 C CA . GLU A 1 213 ? -11.305 2.213 -0.202 1 80.75 213 GLU A CA 1
ATOM 1708 C C . GLU A 1 213 ? -12.164 3.01 -1.174 1 80.75 213 GLU A C 1
ATOM 1710 O O . GLU A 1 213 ? -13.391 2.855 -1.195 1 80.75 213 GLU A O 1
ATOM 1715 N N . THR A 1 214 ? -11.523 3.816 -1.903 1 78.06 214 THR A N 1
ATOM 1716 C CA . THR A 1 214 ? -12.305 4.59 -2.863 1 78.06 214 THR A CA 1
ATOM 1717 C C . THR A 1 214 ? -12.742 3.713 -4.031 1 78.06 214 THR A C 1
ATOM 1719 O O . THR A 1 214 ? -13.633 4.09 -4.793 1 78.06 214 THR A O 1
ATOM 1722 N N . SER A 1 215 ? -12.125 2.533 -4.148 1 69.19 215 SER A N 1
ATOM 1723 C CA . SER A 1 215 ? -12.5 1.576 -5.184 1 69.19 215 SER A CA 1
ATOM 1724 C C . SER A 1 215 ? -13.398 0.48 -4.625 1 69.19 215 SER A C 1
ATOM 1726 O O . SER A 1 215 ? -13.312 -0.675 -5.047 1 69.19 215 SER A O 1
ATOM 1728 N N . GLU A 1 216 ? -14.297 0.887 -3.795 1 63.16 216 GLU A N 1
ATOM 1729 C CA . GLU A 1 216 ? -15.148 -0.11 -3.158 1 63.16 216 GLU A CA 1
ATOM 1730 C C . GLU A 1 216 ? -15.836 -0.994 -4.195 1 63.16 216 GLU A C 1
ATOM 1732 O O . GLU A 1 216 ? -16.422 -0.492 -5.156 1 63.16 216 GLU A O 1
ATOM 1737 N N . GLY A 1 217 ? -15.688 -2.258 -4.137 1 63.78 217 GLY A N 1
ATOM 1738 C CA . GLY A 1 217 ? -16.344 -3.25 -4.969 1 63.78 217 GLY A CA 1
ATOM 1739 C C . GLY A 1 217 ? -15.539 -3.625 -6.199 1 63.78 217 GLY A C 1
ATOM 1740 O O . GLY A 1 217 ? -16.016 -4.379 -7.051 1 63.78 217 GLY A O 1
ATOM 1741 N N . HIS A 1 218 ? -14.383 -3.203 -6.379 1 64.88 218 HIS A N 1
ATOM 1742 C CA . HIS A 1 218 ? -13.477 -3.516 -7.477 1 64.88 218 HIS A CA 1
ATOM 1743 C C . HIS A 1 218 ? -14.156 -3.289 -8.828 1 64.88 218 HIS A C 1
ATOM 1745 O O . HIS A 1 218 ? -13.953 -4.062 -9.766 1 64.88 218 HIS A O 1
ATOM 1751 N N . LYS A 1 219 ? -15.125 -2.385 -8.898 1 74.38 219 LYS A N 1
ATOM 1752 C CA . LYS A 1 219 ? -15.742 -2 -10.164 1 74.38 219 LYS A CA 1
ATOM 1753 C C . LYS A 1 219 ? -14.898 -0.965 -10.898 1 74.38 219 LYS A C 1
ATOM 1755 O O . LYS A 1 219 ? -14.281 -0.1 -10.273 1 74.38 219 LYS A O 1
ATOM 1760 N N . PHE A 1 220 ? -14.82 -1.27 -12.102 1 80.44 220 PHE A N 1
ATOM 1761 C CA . PHE A 1 220 ? -14.062 -0.333 -12.922 1 80.44 220 PHE A CA 1
ATOM 1762 C C . PHE A 1 220 ? -14.641 1.073 -12.805 1 80.44 220 PHE A C 1
ATOM 1764 O O . PHE A 1 220 ? -15.852 1.268 -12.938 1 80.44 220 PHE A O 1
ATOM 1771 N N . ASN A 1 221 ? -13.867 2.008 -12.414 1 86.62 221 ASN A N 1
ATOM 1772 C CA . ASN A 1 221 ? -14.203 3.424 -12.312 1 86.62 221 ASN A CA 1
ATOM 1773 C C . ASN A 1 221 ? -13.148 4.297 -12.984 1 86.62 221 ASN A C 1
ATOM 1775 O O . ASN A 1 221 ? -12.078 4.531 -12.422 1 86.62 221 ASN A O 1
ATOM 1779 N N . LEU A 1 222 ? -13.445 4.719 -14.117 1 90.75 222 LEU A N 1
ATOM 1780 C CA . LEU A 1 222 ? -12.5 5.488 -14.922 1 90.75 222 LEU A CA 1
ATOM 1781 C C . LEU A 1 222 ? -12.133 6.793 -14.227 1 90.75 222 LEU A C 1
ATOM 1783 O O . LEU A 1 222 ? -10.969 7.219 -14.273 1 90.75 222 LEU A O 1
ATOM 1787 N N . ALA A 1 223 ? -13.086 7.441 -13.703 1 91.12 223 ALA A N 1
ATOM 1788 C CA . ALA A 1 223 ? -12.836 8.703 -13.016 1 91.12 223 ALA A CA 1
ATOM 1789 C C . ALA A 1 223 ? -11.812 8.531 -11.898 1 91.12 223 ALA A C 1
ATOM 1791 O O . ALA A 1 223 ? -10.906 9.352 -11.742 1 91.12 223 ALA A O 1
ATOM 1792 N N . LYS A 1 224 ? -11.953 7.496 -11.219 1 91.38 224 LYS A N 1
ATOM 1793 C CA . LYS A 1 224 ? -11.016 7.199 -10.141 1 91.38 224 LYS A CA 1
ATOM 1794 C C . LYS A 1 224 ? -9.617 6.918 -10.688 1 91.38 224 LYS A C 1
ATOM 1796 O O . LYS A 1 224 ? -8.625 7.426 -10.156 1 91.38 224 LYS A O 1
ATOM 1801 N N . LEU A 1 225 ? -9.602 6.074 -11.656 1 94.5 225 LEU A N 1
ATOM 1802 C CA . LEU A 1 225 ? -8.32 5.754 -12.273 1 94.5 225 LEU A CA 1
ATOM 1803 C C . LEU A 1 225 ? -7.625 7.016 -12.781 1 94.5 225 LEU A C 1
ATOM 1805 O O . LEU A 1 225 ? -6.422 7.195 -12.57 1 94.5 225 LEU A O 1
ATOM 1809 N N . LEU A 1 226 ? -8.352 7.883 -13.367 1 95.88 226 LEU A N 1
ATOM 1810 C CA . LEU A 1 226 ? -7.801 9.133 -13.883 1 95.88 226 LEU A CA 1
ATOM 1811 C C . LEU A 1 226 ? -7.336 10.031 -12.742 1 95.88 226 LEU A C 1
ATOM 1813 O O . LEU A 1 226 ? -6.312 10.711 -12.859 1 95.88 226 LEU A O 1
ATOM 1817 N N . ALA A 1 227 ? -8.094 10.086 -11.703 1 94.38 227 ALA A N 1
ATOM 1818 C CA . ALA A 1 227 ? -7.695 10.859 -10.523 1 94.38 227 ALA A CA 1
ATOM 1819 C C . ALA A 1 227 ? -6.359 10.359 -9.977 1 94.38 227 ALA A C 1
ATOM 1821 O O . ALA A 1 227 ? -5.492 11.156 -9.617 1 94.38 227 ALA A O 1
ATOM 1822 N N . ILE A 1 228 ? -6.25 9.062 -9.93 1 95 228 ILE A N 1
ATOM 1823 C CA . ILE A 1 228 ? -5.023 8.438 -9.445 1 95 228 ILE A CA 1
ATOM 1824 C C . ILE A 1 228 ? -3.861 8.812 -10.359 1 95 228 ILE A C 1
ATOM 1826 O O . ILE A 1 228 ? -2.807 9.25 -9.898 1 95 228 ILE A O 1
ATOM 1830 N N . ILE A 1 229 ? -4.07 8.703 -11.633 1 96.88 229 ILE A N 1
ATOM 1831 C CA . ILE A 1 229 ? -3.041 9.008 -12.625 1 96.88 229 ILE A CA 1
ATOM 1832 C C . ILE A 1 229 ? -2.654 10.484 -12.531 1 96.88 229 ILE A C 1
ATOM 1834 O O . ILE A 1 229 ? -1.47 10.828 -12.578 1 96.88 229 ILE A O 1
ATOM 1838 N N . PHE A 1 230 ? -3.584 11.305 -12.383 1 96.12 230 PHE A N 1
ATOM 1839 C CA . PHE A 1 230 ? -3.34 12.734 -12.258 1 96.12 230 PHE A CA 1
ATOM 1840 C C . PHE A 1 230 ? -2.482 13.031 -11.031 1 96.12 230 PHE A C 1
ATOM 1842 O O . PHE A 1 230 ? -1.557 13.844 -11.094 1 96.12 230 PHE A O 1
ATOM 1849 N N . GLY A 1 231 ? -2.822 12.453 -9.914 1 94.06 231 GLY A N 1
ATOM 1850 C CA . GLY A 1 231 ? -2.004 12.609 -8.719 1 94.06 231 GLY A CA 1
ATOM 1851 C C . GLY A 1 231 ? -0.552 12.227 -8.938 1 94.06 231 GLY A C 1
ATOM 1852 O O . GLY A 1 231 ? 0.355 12.945 -8.516 1 94.06 231 GLY A O 1
ATOM 1853 N N . ILE A 1 232 ? -0.347 11.188 -9.656 1 94.69 232 ILE A N 1
ATOM 1854 C CA . ILE A 1 232 ? 0.995 10.695 -9.945 1 94.69 232 ILE A CA 1
ATOM 1855 C C . ILE A 1 232 ? 1.722 11.68 -10.859 1 94.69 232 ILE A C 1
ATOM 1857 O O . ILE A 1 232 ? 2.881 12.023 -10.617 1 94.69 232 ILE A O 1
ATOM 1861 N N . ILE A 1 233 ? 1.069 12.148 -11.867 1 94.81 233 ILE A N 1
ATOM 1862 C CA . ILE A 1 233 ? 1.66 13.055 -12.844 1 94.81 233 ILE A CA 1
ATOM 1863 C C . ILE A 1 233 ? 2.09 14.352 -12.148 1 94.81 233 ILE A C 1
ATOM 1865 O O . ILE A 1 233 ? 3.209 14.828 -12.352 1 94.81 233 ILE A O 1
ATOM 1869 N N . ILE A 1 234 ? 1.305 14.922 -11.352 1 92.81 234 ILE A N 1
ATOM 1870 C CA . ILE A 1 234 ? 1.615 16.172 -10.664 1 92.81 234 ILE A CA 1
ATOM 1871 C C . ILE A 1 234 ? 2.809 15.969 -9.734 1 92.81 234 ILE A C 1
ATOM 1873 O O . ILE A 1 234 ? 3.707 16.812 -9.672 1 92.81 234 ILE A O 1
ATOM 1877 N N . ALA A 1 235 ? 2.811 14.875 -9.031 1 91.44 235 ALA A N 1
ATOM 1878 C CA . ALA A 1 235 ? 3.904 14.586 -8.109 1 91.44 235 ALA A CA 1
ATOM 1879 C C . ALA A 1 235 ? 5.227 14.445 -8.852 1 91.44 235 ALA A C 1
ATOM 1881 O O . ALA A 1 235 ? 6.285 14.789 -8.32 1 91.44 235 ALA A O 1
ATOM 1882 N N . THR A 1 236 ? 5.199 13.891 -10.086 1 88.88 236 THR A N 1
ATOM 1883 C CA . THR A 1 236 ? 6.398 13.672 -10.883 1 88.88 236 THR A CA 1
ATOM 1884 C C . THR A 1 236 ? 7.023 15.008 -11.289 1 88.88 236 THR A C 1
ATOM 1886 O O . THR A 1 236 ? 8.242 15.109 -11.445 1 88.88 236 THR A O 1
ATOM 1889 N N . PHE A 1 237 ? 6.223 16 -11.414 1 86.12 237 PHE A N 1
ATOM 1890 C CA . PHE A 1 237 ? 6.73 17.281 -11.891 1 86.12 237 PHE A CA 1
ATOM 1891 C C . PHE A 1 237 ? 6.973 18.234 -10.719 1 86.12 237 PHE A C 1
ATOM 1893 O O . PHE A 1 237 ? 7.34 19.391 -10.93 1 86.12 237 PHE A O 1
ATOM 1900 N N . MET A 1 238 ? 6.777 17.812 -9.594 1 78.56 238 MET A N 1
ATOM 1901 C CA . MET 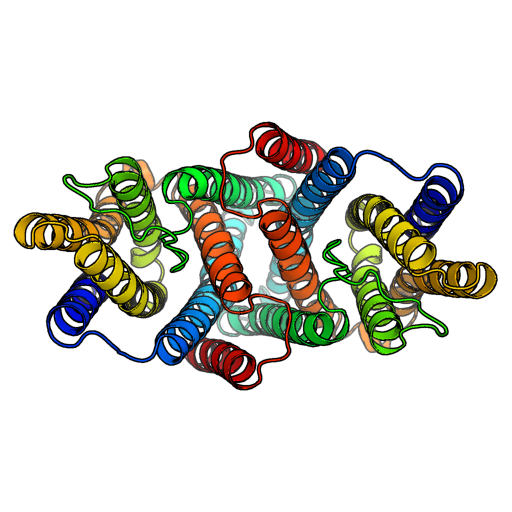A 1 238 ? 7.078 18.625 -8.414 1 78.56 238 MET A CA 1
ATOM 1902 C C . MET A 1 238 ? 8.469 18.312 -7.875 1 78.56 238 MET A C 1
ATOM 1904 O O . MET A 1 238 ? 8.906 17.156 -7.914 1 78.56 238 MET A O 1
ATOM 1908 N N . MET B 1 1 ? 22.5 -22.703 -11.727 1 54 1 MET B N 1
ATOM 1909 C CA . MET B 1 1 ? 21.281 -21.906 -11.516 1 54 1 MET B CA 1
ATOM 1910 C C . MET B 1 1 ? 20.359 -22.578 -10.516 1 54 1 MET B C 1
ATOM 1912 O O . MET B 1 1 ? 20.172 -23.797 -10.555 1 54 1 MET B O 1
ATOM 1916 N N . ASN B 1 2 ? 20.172 -21.969 -9.312 1 69.62 2 ASN B N 1
ATOM 1917 C CA . ASN B 1 2 ? 19.344 -22.594 -8.289 1 69.62 2 ASN B CA 1
ATOM 1918 C C . ASN B 1 2 ? 17.938 -22.891 -8.812 1 69.62 2 ASN B C 1
ATOM 1920 O O . ASN B 1 2 ? 17.141 -21.984 -9.008 1 69.62 2 ASN B O 1
ATOM 1924 N N . TYR B 1 3 ? 17.75 -24.094 -9.398 1 79.56 3 TYR B N 1
ATOM 1925 C CA . TYR B 1 3 ? 16.5 -24.547 -9.984 1 79.56 3 TYR B CA 1
ATOM 1926 C C . TYR B 1 3 ? 15.359 -24.422 -8.984 1 79.56 3 TYR B C 1
ATOM 1928 O O . TYR B 1 3 ? 14.188 -24.406 -9.375 1 79.56 3 TYR B O 1
ATOM 1936 N N . LEU B 1 4 ? 15.664 -24.344 -7.793 1 80.44 4 LEU B N 1
ATOM 1937 C CA . LEU B 1 4 ? 14.656 -24.266 -6.738 1 80.44 4 LEU B CA 1
ATOM 1938 C C . LEU B 1 4 ? 13.812 -23.016 -6.895 1 80.44 4 LEU B C 1
ATOM 1940 O O . LEU B 1 4 ? 12.625 -23.016 -6.547 1 80.44 4 LEU B O 1
ATOM 1944 N N . VAL B 1 5 ? 14.383 -22.047 -7.535 1 84.31 5 VAL B N 1
ATOM 1945 C CA . VAL B 1 5 ? 13.688 -20.781 -7.672 1 84.31 5 VAL B CA 1
ATOM 1946 C C . VAL B 1 5 ? 12.539 -20.922 -8.672 1 84.31 5 VAL B C 1
ATOM 1948 O O . VAL B 1 5 ? 11.539 -20.203 -8.586 1 84.31 5 VAL B O 1
ATOM 1951 N N . TYR B 1 6 ? 12.664 -21.906 -9.531 1 85.06 6 TYR B N 1
ATOM 1952 C CA . TYR B 1 6 ? 11.617 -22.172 -10.516 1 85.06 6 TYR B CA 1
ATOM 1953 C C . TYR B 1 6 ? 10.547 -23.094 -9.953 1 85.06 6 TYR B C 1
ATOM 1955 O O . TYR B 1 6 ? 9.359 -22.906 -10.211 1 85.06 6 TYR B O 1
ATOM 1963 N N . ILE B 1 7 ? 10.961 -23.844 -9.125 1 89.81 7 ILE B N 1
ATOM 1964 C CA . ILE B 1 7 ? 10.141 -24.969 -8.703 1 89.81 7 ILE B CA 1
ATOM 1965 C C . ILE B 1 7 ? 9.242 -24.547 -7.539 1 89.81 7 ILE B C 1
ATOM 1967 O O . ILE B 1 7 ? 8.086 -24.969 -7.457 1 89.81 7 ILE B O 1
ATOM 1971 N N . PHE B 1 8 ? 9.672 -23.688 -6.742 1 91.44 8 PHE B N 1
ATOM 1972 C CA . PHE B 1 8 ? 8.961 -23.375 -5.512 1 91.44 8 PHE B CA 1
ATOM 1973 C C . PHE B 1 8 ? 7.621 -22.703 -5.824 1 91.44 8 PHE B C 1
ATOM 1975 O O . PHE B 1 8 ? 6.57 -23.188 -5.391 1 91.44 8 PHE B O 1
ATOM 1982 N N . PRO B 1 9 ? 7.664 -21.656 -6.617 1 92.88 9 PRO B N 1
ATOM 1983 C CA . PRO B 1 9 ? 6.371 -21.031 -6.918 1 92.88 9 PRO B CA 1
ATOM 1984 C C . PRO B 1 9 ? 5.438 -21.953 -7.695 1 92.88 9 PRO B C 1
ATOM 1986 O O . PRO B 1 9 ? 4.227 -21.953 -7.469 1 92.88 9 PRO B O 1
ATOM 1989 N N . PHE B 1 10 ? 6.004 -22.766 -8.555 1 95.12 10 PHE B N 1
ATOM 1990 C CA . PHE B 1 10 ? 5.219 -23.703 -9.344 1 95.12 10 PHE B CA 1
ATOM 1991 C C . PHE B 1 10 ? 4.512 -24.703 -8.445 1 95.12 10 PHE B C 1
ATOM 1993 O O . PHE B 1 10 ? 3.289 -24.859 -8.508 1 95.12 10 PHE B O 1
ATOM 2000 N N . PHE B 1 11 ? 5.152 -25.281 -7.57 1 95.44 11 PHE B N 1
ATOM 2001 C CA . PHE B 1 11 ? 4.598 -26.328 -6.723 1 95.44 11 PHE B CA 1
ATOM 2002 C C . PHE B 1 11 ? 3.674 -25.734 -5.664 1 95.44 11 PHE B C 1
ATOM 2004 O O . PHE B 1 11 ? 2.73 -26.391 -5.219 1 95.44 11 PHE B O 1
ATOM 2011 N N . ALA B 1 12 ? 3.971 -24.516 -5.266 1 94.81 12 ALA B N 1
ATOM 2012 C CA . ALA B 1 12 ? 3.08 -23.859 -4.312 1 94.81 12 ALA B CA 1
ATOM 2013 C C . ALA B 1 12 ? 1.667 -23.75 -4.875 1 94.81 12 ALA B C 1
ATOM 2015 O O . ALA B 1 12 ? 0.688 -24 -4.172 1 94.81 12 ALA B O 1
ATOM 2016 N N . VAL B 1 13 ? 1.59 -23.359 -6.113 1 95.69 13 VAL B N 1
ATOM 2017 C CA . VAL B 1 13 ? 0.291 -23.234 -6.766 1 95.69 13 VAL B CA 1
ATOM 2018 C C . VAL B 1 13 ? -0.371 -24.609 -6.867 1 95.69 13 VAL B C 1
ATOM 2020 O O . VAL B 1 13 ? -1.551 -24.766 -6.539 1 95.69 13 VAL B O 1
ATOM 2023 N N . LEU B 1 14 ? 0.378 -25.609 -7.262 1 96.12 14 LEU B N 1
ATOM 2024 C CA . LEU B 1 14 ? -0.165 -26.953 -7.426 1 96.12 14 LEU B CA 1
ATOM 2025 C C . LEU B 1 14 ? -0.619 -27.516 -6.082 1 96.12 14 LEU B C 1
ATOM 2027 O O . LEU B 1 14 ? -1.673 -28.156 -6 1 96.12 14 LEU B O 1
ATOM 2031 N N . LEU B 1 15 ? 0.173 -27.297 -5.113 1 95.75 15 LEU B N 1
ATOM 2032 C CA . LEU B 1 15 ? -0.181 -27.766 -3.777 1 95.75 15 LEU B CA 1
ATOM 2033 C C . LEU B 1 15 ? -1.472 -27.109 -3.295 1 95.75 15 LEU B C 1
ATOM 2035 O O . LEU B 1 15 ? -2.35 -27.797 -2.752 1 95.75 15 LEU B O 1
ATOM 2039 N N . GLY B 1 16 ? -1.606 -25.812 -3.475 1 94.38 16 GLY B N 1
ATOM 2040 C CA . GLY B 1 16 ? -2.838 -25.125 -3.113 1 94.38 16 GLY B CA 1
ATOM 2041 C C . GLY B 1 16 ? -4.051 -25.641 -3.863 1 94.38 16 GLY B C 1
ATOM 2042 O O . GLY B 1 16 ? -5.113 -25.844 -3.27 1 94.38 16 GLY B O 1
ATOM 2043 N N . TYR B 1 17 ? -3.863 -25.859 -5.121 1 95.25 17 TYR B N 1
ATOM 2044 C CA . TYR B 1 17 ? -4.922 -26.391 -5.973 1 95.25 17 TYR B CA 1
ATOM 2045 C C . TYR B 1 17 ? -5.359 -27.766 -5.488 1 95.25 17 TYR B C 1
ATOM 2047 O O . TYR B 1 17 ? -6.551 -28.016 -5.285 1 95.25 17 TYR B O 1
ATOM 2055 N N . VAL B 1 18 ? -4.434 -28.641 -5.25 1 95.38 18 VAL B N 1
ATOM 2056 C CA . VAL B 1 18 ? -4.719 -30.016 -4.863 1 95.38 18 VAL B CA 1
ATOM 2057 C C . VAL B 1 18 ? -5.398 -30.047 -3.498 1 95.38 18 VAL B C 1
ATOM 2059 O O . VAL B 1 18 ? -6.41 -30.719 -3.312 1 95.38 18 VAL B O 1
ATOM 2062 N N . LEU B 1 19 ? -4.898 -29.281 -2.602 1 92.62 19 LEU B N 1
ATOM 2063 C CA . LEU B 1 19 ? -5.473 -29.25 -1.261 1 92.62 19 LEU B CA 1
ATOM 2064 C C . LEU B 1 19 ? -6.898 -28.719 -1.289 1 92.62 19 LEU B C 1
ATOM 2066 O O . LEU B 1 19 ? -7.793 -29.281 -0.654 1 92.62 19 LEU B O 1
ATOM 2070 N N . ALA B 1 20 ? -7.129 -27.672 -2.002 1 90.75 20 ALA B N 1
ATOM 2071 C CA . ALA B 1 20 ? -8.453 -27.062 -2.082 1 90.75 20 ALA B CA 1
ATOM 2072 C C . ALA B 1 20 ? -9.422 -27.969 -2.842 1 90.75 20 ALA B C 1
ATOM 2074 O O . ALA B 1 20 ? -10.609 -28.031 -2.514 1 90.75 20 ALA B O 1
ATOM 2075 N N . PHE B 1 21 ? -8.938 -28.609 -3.84 1 90.56 21 PHE B N 1
ATOM 2076 C CA . PHE B 1 21 ? -9.789 -29.469 -4.664 1 90.56 21 PHE B CA 1
ATOM 2077 C C . PHE B 1 21 ? -10.281 -30.672 -3.871 1 90.56 21 PHE B C 1
ATOM 2079 O O . PHE B 1 21 ? -11.445 -31.047 -3.975 1 90.56 21 PHE B O 1
ATOM 2086 N N . TYR B 1 22 ? -9.422 -31.156 -3.045 1 89.12 22 TYR B N 1
ATOM 2087 C CA . TYR B 1 22 ? -9.773 -32.375 -2.338 1 89.12 22 TYR B CA 1
ATOM 2088 C C . TYR B 1 22 ? -10.266 -32.094 -0.928 1 89.12 22 TYR B C 1
ATOM 2090 O O . TYR B 1 22 ? -11.055 -32.844 -0.363 1 89.12 22 TYR B O 1
ATOM 2098 N N . PHE B 1 23 ? -9.688 -30.969 -0.266 1 81.62 23 PHE B N 1
ATOM 2099 C CA . PHE B 1 23 ? -10.047 -30.625 1.102 1 81.62 23 PHE B CA 1
ATOM 2100 C C . PHE B 1 23 ? -10.648 -29.219 1.158 1 81.62 23 PHE B C 1
ATOM 2102 O O . PHE B 1 23 ? -9.953 -28.25 1.475 1 81.62 23 PHE B O 1
ATOM 2109 N N . THR B 1 24 ? -11.656 -28.984 0.725 1 73.12 24 THR B N 1
ATOM 2110 C CA . THR B 1 24 ? -12.258 -27.656 0.742 1 73.12 24 THR B CA 1
ATOM 2111 C C . THR B 1 24 ? -12.32 -27.109 2.166 1 73.12 24 THR B C 1
ATOM 2113 O O . THR B 1 24 ? -13.078 -27.609 2.996 1 73.12 24 THR B O 1
ATOM 2116 N N . PRO B 1 25 ? -11.359 -26.203 2.416 1 70.75 25 PRO B N 1
ATOM 2117 C CA . PRO B 1 25 ? -11.445 -25.656 3.768 1 70.75 25 PRO B CA 1
ATOM 2118 C C . PRO B 1 25 ? -12.812 -25.047 4.07 1 70.75 25 PRO B C 1
ATOM 2120 O O . PRO B 1 25 ? -13.398 -24.391 3.205 1 70.75 25 PRO B O 1
ATOM 2123 N N . LYS B 1 26 ? -13.414 -25.469 5.148 1 68.75 26 LYS B N 1
ATOM 2124 C CA . LYS B 1 26 ? -14.734 -25 5.555 1 68.75 26 LYS B CA 1
ATOM 2125 C C . LYS B 1 26 ? -14.641 -23.672 6.297 1 68.75 26 LYS B C 1
ATOM 2127 O O . LYS B 1 26 ? -15.609 -22.906 6.336 1 68.75 26 LYS B O 1
ATOM 2132 N N . ASN B 1 27 ? -13.383 -23.453 6.695 1 76.94 27 ASN B N 1
ATOM 2133 C CA . ASN B 1 27 ? -13.312 -22.25 7.531 1 76.94 27 ASN B CA 1
ATOM 2134 C C . ASN B 1 27 ? -12.727 -21.062 6.77 1 76.94 27 ASN B C 1
ATOM 2136 O O . ASN B 1 27 ? -11.508 -20.984 6.598 1 76.94 27 ASN B O 1
ATOM 2140 N N . LYS B 1 28 ? -13.469 -20.188 6.344 1 75.81 28 LYS B N 1
ATOM 2141 C CA . LYS B 1 28 ? -13.117 -18.984 5.605 1 75.81 28 LYS B CA 1
ATOM 2142 C C . LYS B 1 28 ? -12.188 -18.078 6.422 1 75.81 28 LYS B C 1
ATOM 2144 O O . LYS B 1 28 ? -11.352 -17.375 5.863 1 75.81 28 LYS B O 1
ATOM 2149 N N . LYS B 1 29 ? -12.297 -18.188 7.68 1 82 29 LYS B N 1
ATOM 2150 C CA . LYS B 1 29 ? -11.492 -17.359 8.57 1 82 29 LYS B CA 1
ATOM 2151 C C . LYS B 1 29 ? -10.016 -17.734 8.484 1 82 29 LYS B C 1
ATOM 2153 O O . LYS B 1 29 ? -9.148 -16.859 8.477 1 82 29 LYS B O 1
ATOM 2158 N N . GLN B 1 30 ? -9.734 -19.031 8.375 1 84.56 30 GLN B N 1
ATOM 2159 C CA . GLN B 1 30 ? -8.352 -19.484 8.32 1 84.56 30 GLN B CA 1
ATOM 2160 C C . GLN B 1 30 ? -7.684 -19.078 7.016 1 84.56 30 GLN B C 1
ATOM 2162 O O . GLN B 1 30 ? -6.5 -18.734 7 1 84.56 30 GLN B O 1
ATOM 2167 N N . ILE B 1 31 ? -8.43 -19.094 6.004 1 83.44 31 ILE B N 1
ATOM 2168 C CA . ILE B 1 31 ? -7.906 -18.703 4.699 1 83.44 31 ILE B CA 1
ATOM 2169 C C . ILE B 1 31 ? -7.574 -17.219 4.699 1 83.44 31 ILE B C 1
ATOM 2171 O O . ILE B 1 31 ? -6.547 -16.797 4.152 1 83.44 31 ILE B O 1
ATOM 2175 N N . LYS B 1 32 ? -8.414 -16.484 5.355 1 85.44 32 LYS B N 1
ATOM 2176 C CA . LYS B 1 32 ? -8.188 -15.039 5.434 1 85.44 32 LYS B CA 1
ATOM 2177 C C . LYS B 1 32 ? -6.93 -14.727 6.242 1 85.44 32 LYS B C 1
ATOM 2179 O O . LYS B 1 32 ? -6.18 -13.812 5.898 1 85.44 32 LYS B O 1
ATOM 2184 N N . LEU B 1 33 ? -6.742 -15.516 7.262 1 89.75 33 LEU B N 1
ATOM 2185 C CA . LEU B 1 33 ? -5.551 -15.32 8.078 1 89.75 33 LEU B CA 1
ATOM 2186 C C . LEU B 1 33 ? -4.289 -15.68 7.297 1 89.75 33 LEU B C 1
ATOM 2188 O O . LEU B 1 33 ? -3.277 -14.984 7.395 1 89.75 33 LEU B O 1
ATOM 2192 N N . LEU B 1 34 ? -4.395 -16.719 6.562 1 88.31 34 LEU B N 1
ATOM 2193 C CA . LEU B 1 34 ? -3.271 -17.141 5.73 1 88.31 34 LEU B CA 1
ATOM 2194 C C . LEU B 1 34 ? -2.957 -16.078 4.676 1 88.31 34 LEU B C 1
ATOM 2196 O O . LEU B 1 34 ? -1.788 -15.797 4.41 1 88.31 34 LEU B O 1
ATOM 2200 N N . LEU B 1 35 ? -3.992 -15.523 4.141 1 89.12 35 LEU B N 1
ATOM 2201 C CA . LEU B 1 35 ? -3.824 -14.469 3.15 1 89.12 35 LEU B CA 1
ATOM 2202 C C . LEU B 1 35 ? -3.162 -13.242 3.773 1 89.12 35 LEU B C 1
ATOM 2204 O O . LEU B 1 35 ? -2.262 -12.648 3.178 1 89.12 35 LEU B O 1
ATOM 2208 N N . ALA B 1 36 ? -3.574 -12.93 4.938 1 92.25 36 ALA B N 1
ATOM 2209 C CA . ALA B 1 36 ? -2.99 -11.789 5.648 1 92.25 36 ALA B CA 1
ATOM 2210 C C . ALA B 1 36 ? -1.507 -12.023 5.922 1 92.25 36 ALA B C 1
ATOM 2212 O O . ALA B 1 36 ? -0.685 -11.125 5.719 1 92.25 36 ALA B O 1
ATOM 2213 N N . PHE B 1 37 ? -1.161 -13.188 6.379 1 93.25 37 PHE B N 1
ATOM 2214 C CA . PHE B 1 37 ? 0.224 -13.586 6.605 1 93.25 37 PHE B CA 1
ATOM 2215 C C . PHE B 1 37 ? 1.033 -13.484 5.32 1 93.25 37 PHE B C 1
ATOM 2217 O O . PHE B 1 37 ? 2.115 -12.891 5.305 1 93.25 37 PHE B O 1
ATOM 2224 N N . SER B 1 38 ? 0.529 -14.031 4.312 1 90.62 38 SER B N 1
ATOM 2225 C CA . SER B 1 38 ? 1.227 -14.07 3.031 1 90.62 38 SER B CA 1
ATOM 2226 C C . SER B 1 38 ? 1.446 -12.672 2.473 1 90.62 38 SER B C 1
ATOM 2228 O O . SER B 1 38 ? 2.523 -12.367 1.959 1 90.62 38 SER B O 1
ATOM 2230 N N . GLY B 1 39 ? 0.401 -11.828 2.582 1 92.38 39 GLY B N 1
ATOM 2231 C CA . GLY B 1 39 ? 0.516 -10.453 2.123 1 92.38 39 GLY B CA 1
ATOM 2232 C C . GLY B 1 39 ? 1.591 -9.664 2.852 1 92.38 39 GLY B C 1
ATOM 2233 O O . GLY B 1 39 ? 2.381 -8.961 2.225 1 92.38 39 GLY B O 1
ATOM 2234 N N . SER B 1 40 ? 1.597 -9.828 4.141 1 94.94 40 SER B N 1
ATOM 2235 C CA . SER B 1 40 ? 2.588 -9.102 4.93 1 94.94 40 SER B CA 1
ATOM 2236 C C . SER B 1 40 ? 3.992 -9.648 4.688 1 94.94 40 SER B C 1
ATOM 2238 O O . SER B 1 40 ? 4.965 -8.891 4.691 1 94.94 40 SER B O 1
ATOM 2240 N N . PHE B 1 41 ? 4.125 -10.953 4.551 1 93.69 41 PHE B N 1
ATOM 2241 C CA . PHE B 1 41 ? 5.402 -11.586 4.242 1 93.69 41 PHE B CA 1
ATOM 2242 C C . PHE B 1 41 ? 5.957 -11.07 2.918 1 93.69 41 PHE B C 1
ATOM 2244 O O . PHE B 1 41 ? 7.121 -10.672 2.836 1 93.69 41 PHE B O 1
ATOM 2251 N N . LEU B 1 42 ? 5.129 -11.062 1.947 1 91.94 42 LEU B N 1
ATOM 2252 C CA . LEU B 1 42 ? 5.52 -10.586 0.624 1 91.94 42 LEU B CA 1
ATOM 2253 C C . LEU B 1 42 ? 5.922 -9.117 0.671 1 91.94 42 LEU B C 1
ATOM 2255 O O . LEU B 1 42 ? 6.926 -8.727 0.073 1 91.94 42 LEU B O 1
ATOM 2259 N N . LEU B 1 43 ? 5.152 -8.359 1.32 1 94.81 43 LEU B N 1
ATOM 2260 C CA . LEU B 1 43 ? 5.453 -6.938 1.465 1 94.81 43 LEU B CA 1
ATOM 2261 C C . LEU B 1 43 ? 6.805 -6.734 2.141 1 94.81 43 LEU B C 1
ATOM 2263 O O . LEU B 1 43 ? 7.605 -5.898 1.704 1 94.81 43 LEU B O 1
ATOM 2267 N N . SER B 1 44 ? 7.055 -7.492 3.139 1 94.62 44 SER B N 1
ATOM 2268 C CA . SER B 1 44 ? 8.297 -7.391 3.896 1 94.62 44 SER B CA 1
ATOM 2269 C C . SER B 1 44 ? 9.5 -7.742 3.031 1 94.62 44 SER B C 1
ATOM 2271 O O . SER B 1 44 ? 10.523 -7.051 3.07 1 94.62 44 SER B O 1
ATOM 2273 N N . LEU B 1 45 ? 9.406 -8.758 2.252 1 91.56 45 LEU B N 1
ATOM 2274 C CA . LEU B 1 45 ? 10.492 -9.133 1.354 1 91.56 45 LEU B CA 1
ATOM 2275 C C . LEU B 1 45 ? 10.75 -8.031 0.328 1 91.56 45 LEU B C 1
ATOM 2277 O O . LEU B 1 45 ? 11.906 -7.746 -0.005 1 91.56 45 LEU B O 1
ATOM 2281 N N . THR B 1 46 ? 9.68 -7.457 -0.167 1 92.44 46 THR B N 1
ATOM 2282 C CA . THR B 1 46 ? 9.797 -6.379 -1.141 1 92.44 46 THR B CA 1
ATOM 2283 C C . THR B 1 46 ? 10.508 -5.172 -0.53 1 92.44 46 THR B C 1
ATOM 2285 O O . THR B 1 46 ? 11.445 -4.637 -1.117 1 92.44 46 THR B O 1
ATOM 2288 N N . VAL B 1 47 ? 10.141 -4.84 0.653 1 93.06 47 VAL B N 1
ATOM 2289 C CA . VAL B 1 47 ? 10.617 -3.627 1.305 1 93.06 47 VAL B CA 1
ATOM 2290 C C . VAL B 1 47 ? 12.031 -3.852 1.847 1 93.06 47 VAL B C 1
ATOM 2292 O O . VAL B 1 47 ? 12.883 -2.961 1.77 1 93.06 47 VAL B O 1
ATOM 2295 N N . MET B 1 48 ? 12.312 -5.012 2.316 1 90.69 48 MET B N 1
ATOM 2296 C CA . MET B 1 48 ? 13.562 -5.23 3.037 1 90.69 48 MET B CA 1
ATOM 2297 C C . MET B 1 48 ? 14.633 -5.789 2.105 1 90.69 48 MET B C 1
ATOM 2299 O O . MET B 1 48 ? 15.828 -5.688 2.395 1 90.69 48 MET B O 1
ATOM 2303 N N . HIS B 1 49 ? 14.234 -6.348 1.005 1 86.06 49 HIS B N 1
ATOM 2304 C CA . HIS B 1 49 ? 15.227 -6.992 0.151 1 86.06 49 HIS B CA 1
ATOM 2305 C C . HIS B 1 49 ? 15.219 -6.387 -1.249 1 86.06 49 HIS B C 1
ATOM 2307 O O . HIS B 1 49 ? 16.266 -5.945 -1.743 1 86.06 49 HIS B O 1
ATOM 2313 N N . LEU B 1 50 ? 14.141 -6.27 -1.847 1 87.19 50 LEU B N 1
ATOM 2314 C CA . LEU B 1 50 ? 14.078 -5.832 -3.236 1 87.19 50 LEU B CA 1
ATOM 2315 C C . LEU B 1 50 ? 14.359 -4.34 -3.35 1 87.19 50 LEU B C 1
ATOM 2317 O O . LEU B 1 50 ? 15.141 -3.91 -4.199 1 87.19 50 LEU B O 1
ATOM 2321 N N . LEU B 1 51 ? 13.742 -3.607 -2.484 1 89.12 51 LEU B N 1
ATOM 2322 C CA . LEU B 1 51 ? 13.844 -2.154 -2.559 1 89.12 51 LEU B CA 1
ATOM 2323 C C . LEU B 1 51 ? 15.281 -1.695 -2.33 1 89.12 51 LEU B C 1
ATOM 2325 O O . LEU B 1 51 ? 15.836 -0.954 -3.145 1 89.12 51 LEU B O 1
ATOM 2329 N N . PRO B 1 52 ? 15.922 -2.088 -1.3 1 87 52 PRO B N 1
ATOM 2330 C CA . PRO B 1 52 ? 17.312 -1.672 -1.112 1 87 52 PRO B CA 1
ATOM 2331 C C . PRO B 1 52 ? 18.234 -2.15 -2.238 1 87 52 PRO B C 1
ATOM 2333 O O . PRO B 1 52 ? 19.156 -1.439 -2.625 1 87 52 PRO B O 1
ATOM 2336 N N . GLY B 1 53 ? 17.953 -3.324 -2.764 1 83.62 53 GLY B N 1
ATOM 2337 C CA . GLY B 1 53 ? 18.766 -3.852 -3.854 1 83.62 53 GLY B CA 1
ATOM 2338 C C . GLY B 1 53 ? 18.75 -2.967 -5.086 1 83.62 53 GLY B C 1
ATOM 2339 O O . GLY B 1 53 ? 19.781 -2.74 -5.707 1 83.62 53 GLY B O 1
ATOM 2340 N N . ILE B 1 54 ? 17.594 -2.469 -5.379 1 84.38 54 ILE B N 1
ATOM 2341 C CA . ILE B 1 54 ? 17.484 -1.686 -6.602 1 84.38 54 ILE B CA 1
ATOM 2342 C C . ILE B 1 54 ? 18.094 -0.302 -6.391 1 84.38 54 ILE B C 1
ATOM 2344 O O . ILE B 1 54 ? 18.719 0.253 -7.301 1 84.38 54 ILE B O 1
ATOM 2348 N N . TYR B 1 55 ? 17.953 0.292 -5.258 1 83.25 55 TYR B N 1
ATOM 2349 C CA . TYR B 1 55 ? 18.484 1.626 -5.008 1 83.25 55 TYR B CA 1
ATOM 2350 C C . TYR B 1 55 ? 20 1.585 -4.84 1 83.25 55 TYR B C 1
ATOM 2352 O O . TYR B 1 55 ? 20.703 2.514 -5.246 1 83.25 55 TYR B O 1
ATOM 2360 N N . LEU B 1 56 ? 20.469 0.552 -4.312 1 78.44 56 LEU B N 1
ATOM 2361 C CA . LEU B 1 56 ? 21.906 0.393 -4.188 1 78.44 56 LEU B CA 1
ATOM 2362 C C . LEU B 1 56 ? 22.562 0.185 -5.555 1 78.44 56 LEU B C 1
ATOM 2364 O O . LEU B 1 56 ? 23.625 0.733 -5.832 1 78.44 56 LEU B O 1
ATOM 2368 N N . SER B 1 57 ? 21.875 -0.61 -6.32 1 76.38 57 SER B N 1
ATOM 2369 C CA . SER B 1 57 ? 22.391 -0.864 -7.66 1 76.38 57 SER B CA 1
ATOM 2370 C C . SER B 1 57 ? 22.438 0.414 -8.492 1 76.38 57 SER B C 1
ATOM 2372 O O . SER B 1 57 ? 23.359 0.627 -9.273 1 76.38 57 SER B O 1
ATOM 2374 N N . GLU B 1 58 ? 21.469 1.208 -8.367 1 74.88 58 GLU B N 1
ATOM 2375 C CA . GLU B 1 58 ? 21.391 2.467 -9.102 1 74.88 58 GLU B CA 1
ATOM 2376 C C . GLU B 1 58 ? 22.484 3.428 -8.672 1 74.88 58 GLU B C 1
ATOM 2378 O O . GLU B 1 58 ? 23.062 4.129 -9.5 1 74.88 58 GLU B O 1
ATOM 2383 N N . LEU B 1 59 ? 22.812 3.451 -7.434 1 68.69 59 LEU B N 1
ATOM 2384 C CA . LEU B 1 59 ? 23.844 4.328 -6.891 1 68.69 59 LEU B CA 1
ATOM 2385 C C . LEU B 1 59 ? 25.234 3.896 -7.363 1 68.69 59 LEU B C 1
ATOM 2387 O O . LEU B 1 59 ? 26.094 4.738 -7.637 1 68.69 59 LEU B O 1
ATOM 2391 N N . ASN B 1 60 ? 25.422 2.67 -7.312 1 67.31 60 ASN B N 1
ATOM 2392 C CA . ASN B 1 60 ? 26.703 2.158 -7.77 1 67.31 60 ASN B CA 1
ATOM 2393 C C . ASN B 1 60 ? 26.953 2.506 -9.234 1 67.31 60 ASN B C 1
ATOM 2395 O O . ASN B 1 60 ? 28.109 2.695 -9.641 1 67.31 60 ASN B O 1
ATOM 2399 N N . GLU B 1 61 ? 25.938 2.562 -9.922 1 64.56 61 GLU B N 1
ATOM 2400 C CA . GLU B 1 61 ? 26.094 2.908 -11.328 1 64.56 61 GLU B CA 1
ATOM 2401 C C . GLU B 1 61 ? 26.312 4.406 -11.508 1 64.56 61 GLU B C 1
ATOM 2403 O O . GLU B 1 61 ? 27.062 4.828 -12.391 1 64.56 61 GLU B O 1
ATOM 2408 N N . HIS B 1 62 ? 25.656 5.227 -10.703 1 57.97 62 HIS B N 1
ATOM 2409 C CA . HIS B 1 62 ? 25.766 6.672 -10.859 1 57.97 62 HIS B CA 1
ATOM 2410 C C . HIS B 1 62 ? 26.938 7.23 -10.047 1 57.97 62 HIS B C 1
ATOM 2412 O O . HIS B 1 62 ? 27.234 8.422 -10.133 1 57.97 62 HIS B O 1
ATOM 2418 N N . SER B 1 63 ? 27.406 6.664 -8.922 1 53.31 63 SER B N 1
ATOM 2419 C CA . SER B 1 63 ? 28.609 7.148 -8.25 1 53.31 63 SER B CA 1
ATOM 2420 C C . SER B 1 63 ? 29.703 7.5 -9.25 1 53.31 63 SER B C 1
ATOM 2422 O O . SER B 1 63 ? 30.625 8.242 -8.922 1 53.31 63 SER B O 1
ATOM 2424 N N . HIS B 1 64 ? 29.875 6.895 -10.328 1 44.19 64 HIS B N 1
ATOM 2425 C CA . HIS B 1 64 ? 30.922 7.348 -11.234 1 44.19 64 HIS B CA 1
ATOM 2426 C C . HIS B 1 64 ? 30.484 8.578 -12.023 1 44.19 64 HIS B C 1
ATOM 2428 O O . HIS B 1 64 ? 31.297 9.211 -12.695 1 44.19 64 HIS B O 1
ATOM 2434 N N . SER B 1 65 ? 29.375 8.695 -12.438 1 42.91 65 SER B N 1
ATOM 2435 C CA . SER B 1 65 ? 29.031 9.883 -13.203 1 42.91 65 SER B CA 1
ATOM 2436 C C . SER B 1 65 ? 28.453 10.969 -12.305 1 42.91 65 SER B C 1
ATOM 2438 O O . SER B 1 65 ? 27.797 10.664 -11.312 1 42.91 65 SER B O 1
ATOM 2440 N N . ASP B 1 66 ? 28.969 12.156 -12.094 1 41.06 66 ASP B N 1
ATOM 2441 C CA . ASP B 1 66 ? 28.734 13.383 -11.328 1 41.06 66 ASP B CA 1
ATOM 2442 C C . ASP B 1 66 ? 27.25 13.648 -11.148 1 41.06 66 ASP B C 1
ATOM 2444 O O . ASP B 1 66 ? 26.859 14.68 -10.602 1 41.06 66 ASP B O 1
ATOM 2448 N N . SER B 1 67 ? 26.297 13.188 -12 1 40.94 67 SER B N 1
ATOM 2449 C CA . SER B 1 67 ? 24.969 13.82 -12.047 1 40.94 67 SER B CA 1
ATOM 2450 C C . SER B 1 67 ? 24.047 13.234 -10.984 1 40.94 67 SER B C 1
ATOM 2452 O O . SER B 1 67 ? 23.547 12.117 -11.141 1 40.94 67 SER B O 1
ATOM 2454 N N . HIS B 1 68 ? 24.125 13.352 -9.812 1 42.69 68 HIS B N 1
ATOM 2455 C CA . HIS B 1 68 ? 23.312 13.062 -8.633 1 42.69 68 HIS B CA 1
ATOM 2456 C C . HIS B 1 68 ? 21.828 13.25 -8.922 1 42.69 68 HIS B C 1
ATOM 2458 O O . HIS B 1 68 ? 20.984 12.82 -8.141 1 42.69 68 HIS B O 1
ATOM 2464 N N . GLU B 1 69 ? 21.484 14.086 -9.805 1 45.81 69 GLU B N 1
ATOM 2465 C CA . GLU B 1 69 ? 20.156 14.68 -9.836 1 45.81 69 GLU B CA 1
ATOM 2466 C C . GLU B 1 69 ? 19.109 13.656 -10.273 1 45.81 69 GLU B C 1
ATOM 2468 O O . GLU B 1 69 ? 17.984 13.656 -9.766 1 45.81 69 GLU B O 1
ATOM 2473 N N . HIS B 1 70 ? 19.375 12.805 -11.398 1 47.19 70 HIS B N 1
ATOM 2474 C CA . HIS B 1 70 ? 18.297 12.234 -12.203 1 47.19 70 HIS B CA 1
ATOM 2475 C C . HIS B 1 70 ? 17.938 10.828 -11.734 1 47.19 70 HIS B C 1
ATOM 2477 O O . HIS B 1 70 ? 17.125 10.148 -12.367 1 47.19 70 HIS B O 1
ATOM 2483 N N . ILE B 1 71 ? 18.719 10.258 -10.945 1 48.84 71 ILE B N 1
ATOM 2484 C CA . ILE B 1 71 ? 18.547 8.859 -10.539 1 48.84 71 ILE B CA 1
ATOM 2485 C C . ILE B 1 71 ? 17.203 8.68 -9.844 1 48.84 71 ILE B C 1
ATOM 2487 O O . ILE B 1 71 ? 16.5 7.699 -10.086 1 48.84 71 ILE B O 1
ATOM 2491 N N . HIS B 1 72 ? 16.844 9.688 -8.844 1 54.06 72 HIS B N 1
ATOM 2492 C CA . HIS B 1 72 ? 15.75 9.789 -7.895 1 54.06 72 HIS B CA 1
ATOM 2493 C C . HIS B 1 72 ? 14.398 9.617 -8.586 1 54.06 72 HIS B C 1
ATOM 2495 O O . HIS B 1 72 ? 13.484 9.008 -8.023 1 54.06 72 HIS B O 1
ATOM 2501 N N . SER B 1 73 ? 14.516 9.898 -9.969 1 61.34 73 SER B N 1
ATOM 2502 C CA . SER B 1 73 ? 13.219 10.133 -10.594 1 61.34 73 SER B CA 1
ATOM 2503 C C . SER B 1 73 ? 12.805 8.961 -11.477 1 61.34 73 SER B C 1
ATOM 2505 O O . SER B 1 73 ? 11.625 8.617 -11.555 1 61.34 73 SER B O 1
ATOM 2507 N N . SER B 1 74 ? 13.812 7.969 -11.641 1 82.12 74 SER B N 1
ATOM 2508 C CA . SER B 1 74 ? 13.398 7.02 -12.672 1 82.12 74 SER B CA 1
ATOM 2509 C C . SER B 1 74 ? 12.805 5.758 -12.047 1 82.12 74 SER B C 1
ATOM 2511 O O . SER B 1 74 ? 11.758 5.285 -12.484 1 82.12 74 SER B O 1
ATOM 2513 N N . ILE B 1 75 ? 13.398 5.332 -10.914 1 90.44 75 ILE B N 1
ATOM 2514 C CA . ILE B 1 75 ? 12.914 4.094 -10.312 1 90.44 75 ILE B CA 1
ATOM 2515 C C . ILE B 1 75 ? 11.531 4.324 -9.703 1 90.44 75 ILE B C 1
ATOM 2517 O O . ILE B 1 75 ? 10.633 3.498 -9.859 1 90.44 75 ILE B O 1
ATOM 2521 N N . GLY B 1 76 ? 11.43 5.434 -9.07 1 92.69 76 GLY B N 1
ATOM 2522 C CA . GLY B 1 76 ? 10.156 5.785 -8.469 1 92.69 76 GLY B CA 1
ATOM 2523 C C . GLY B 1 76 ? 9.016 5.848 -9.469 1 92.69 76 GLY B C 1
ATOM 2524 O O . GLY B 1 76 ? 7.898 5.414 -9.172 1 92.69 76 GLY B O 1
ATOM 2525 N N . ILE B 1 77 ? 9.312 6.297 -10.617 1 93.94 77 ILE B N 1
ATOM 2526 C CA . ILE B 1 77 ? 8.305 6.395 -11.664 1 93.94 77 ILE B CA 1
ATOM 2527 C C . ILE B 1 77 ? 7.863 4.996 -12.086 1 93.94 77 ILE B C 1
ATOM 2529 O O . ILE B 1 77 ? 6.672 4.742 -12.258 1 93.94 77 ILE B O 1
ATOM 2533 N N . PHE B 1 78 ? 8.734 4.113 -12.219 1 94.94 78 PHE B N 1
ATOM 2534 C CA . PHE B 1 78 ? 8.414 2.756 -12.633 1 94.94 78 PHE B CA 1
ATOM 2535 C C . PHE B 1 78 ? 7.637 2.025 -11.547 1 94.94 78 PHE B C 1
ATOM 2537 O O . PHE B 1 78 ? 6.77 1.197 -11.836 1 94.94 78 PHE B O 1
ATOM 2544 N N . ILE B 1 79 ? 7.98 2.324 -10.281 1 96.25 79 ILE B N 1
ATOM 2545 C CA . ILE B 1 79 ? 7.199 1.762 -9.188 1 96.25 79 ILE B CA 1
ATOM 2546 C C . ILE B 1 79 ? 5.75 2.229 -9.289 1 96.25 79 ILE B C 1
ATOM 2548 O O . ILE B 1 79 ? 4.824 1.419 -9.211 1 96.25 79 ILE B O 1
ATOM 2552 N N . MET B 1 80 ? 5.582 3.506 -9.562 1 96.88 80 MET B N 1
ATOM 2553 C CA . MET B 1 80 ? 4.23 4.039 -9.664 1 96.88 80 MET B CA 1
ATOM 2554 C C . MET B 1 80 ? 3.506 3.467 -10.875 1 96.88 80 MET B C 1
ATOM 2556 O O . MET B 1 80 ? 2.309 3.18 -10.812 1 96.88 80 MET B O 1
ATOM 2560 N N . LEU B 1 81 ? 4.199 3.328 -11.953 1 96.69 81 LEU B N 1
ATOM 2561 C CA . LEU B 1 81 ? 3.613 2.715 -13.141 1 96.69 81 LEU B CA 1
ATOM 2562 C C . LEU B 1 81 ? 3.172 1.284 -12.852 1 96.69 81 LEU B C 1
ATOM 2564 O O . LEU B 1 81 ? 2.135 0.838 -13.352 1 96.69 81 LEU B O 1
ATOM 2568 N N . GLY B 1 82 ? 3.977 0.543 -12.125 1 96.81 82 GLY B N 1
ATOM 2569 C CA . GLY B 1 82 ? 3.596 -0.796 -11.711 1 96.81 82 GLY B CA 1
ATOM 2570 C C . GLY B 1 82 ? 2.324 -0.824 -10.883 1 96.81 82 GLY B C 1
ATOM 2571 O O . GLY B 1 82 ? 1.47 -1.692 -11.078 1 96.81 82 GLY B O 1
ATOM 2572 N N . ILE B 1 83 ? 2.193 0.13 -10.016 1 96.19 83 ILE B N 1
ATOM 2573 C CA . ILE B 1 83 ? 1.005 0.225 -9.172 1 96.19 83 ILE B CA 1
ATOM 2574 C C . ILE B 1 83 ? -0.224 0.476 -10.047 1 96.19 83 ILE B C 1
ATOM 2576 O O . ILE B 1 83 ? -1.242 -0.206 -9.898 1 96.19 83 ILE B O 1
ATOM 2580 N N . ILE B 1 84 ? -0.108 1.426 -10.945 1 96.06 84 ILE B N 1
ATOM 2581 C CA . ILE B 1 84 ? -1.211 1.73 -11.852 1 96.06 84 ILE B CA 1
ATOM 2582 C C . ILE B 1 84 ? -1.579 0.485 -12.656 1 96.06 84 ILE B C 1
ATOM 2584 O O . ILE B 1 84 ? -2.76 0.156 -12.797 1 96.06 84 ILE B O 1
ATOM 2588 N N . PHE B 1 85 ? -0.605 -0.122 -13.188 1 95.62 85 PHE B N 1
ATOM 2589 C CA . PHE B 1 85 ? -0.808 -1.322 -13.984 1 95.62 85 PHE B CA 1
ATOM 2590 C C . PHE B 1 85 ? -1.562 -2.383 -13.195 1 95.62 85 PHE B C 1
ATOM 2592 O O . PHE B 1 85 ? -2.51 -2.986 -13.695 1 95.62 85 PHE B O 1
ATOM 2599 N N . GLN B 1 86 ? -1.196 -2.572 -11.977 1 93.44 86 GLN B N 1
ATOM 2600 C CA . GLN B 1 86 ? -1.843 -3.584 -11.141 1 93.44 86 GLN B CA 1
ATOM 2601 C C . GLN B 1 86 ? -3.273 -3.18 -10.797 1 93.44 86 GLN B C 1
ATOM 2603 O O . GLN B 1 86 ? -4.16 -4.031 -10.703 1 93.44 86 GLN B O 1
ATOM 2608 N N . ILE B 1 87 ? -3.496 -1.926 -10.547 1 92.56 87 ILE B N 1
ATOM 2609 C CA . ILE B 1 87 ? -4.852 -1.438 -10.305 1 92.56 87 ILE B CA 1
ATOM 2610 C C . ILE B 1 87 ? -5.742 -1.779 -11.5 1 92.56 87 ILE B C 1
ATOM 2612 O O . ILE B 1 87 ? -6.867 -2.258 -11.32 1 92.56 87 ILE B O 1
ATOM 2616 N N . ILE B 1 88 ? -5.227 -1.55 -12.648 1 92.75 88 ILE B N 1
ATOM 2617 C CA . ILE B 1 88 ? -5.969 -1.835 -13.875 1 92.75 88 ILE B CA 1
ATOM 2618 C C . ILE B 1 88 ? -6.262 -3.33 -13.961 1 92.75 88 ILE B C 1
ATOM 2620 O O . ILE B 1 88 ? -7.395 -3.732 -14.242 1 92.75 88 ILE B O 1
ATOM 2624 N N . LEU B 1 89 ? -5.305 -4.18 -13.695 1 91.25 89 LEU B N 1
ATOM 2625 C CA . LEU B 1 89 ? -5.508 -5.625 -13.742 1 91.25 89 LEU B CA 1
ATOM 2626 C C . LEU B 1 89 ? -6.562 -6.055 -12.719 1 91.25 89 LEU B C 1
ATOM 2628 O O . LEU B 1 89 ? -7.316 -7 -12.969 1 91.25 89 LEU B O 1
ATOM 2632 N N . GLU B 1 90 ? -6.555 -5.367 -11.641 1 87.81 90 GLU B N 1
ATOM 2633 C CA . GLU B 1 90 ? -7.484 -5.699 -10.57 1 87.81 90 GLU B CA 1
ATOM 2634 C C . GLU B 1 90 ? -8.93 -5.457 -11 1 87.81 90 GLU B C 1
ATOM 2636 O O . GLU B 1 90 ? -9.844 -6.164 -10.555 1 87.81 90 GLU B O 1
ATOM 2641 N N . TYR B 1 91 ? -9.125 -4.453 -11.789 1 85.88 91 TYR B N 1
ATOM 2642 C CA . TYR B 1 91 ? -10.461 -4.188 -12.305 1 85.88 91 TYR B CA 1
ATOM 2643 C C . TYR B 1 91 ? -10.977 -5.371 -13.117 1 85.88 91 TYR B C 1
ATOM 2645 O O . TYR B 1 91 ? -12.172 -5.684 -13.07 1 85.88 91 TYR B O 1
ATOM 2653 N N . PHE B 1 92 ? -10.086 -6.008 -13.672 1 84.19 92 PHE B N 1
ATOM 2654 C CA . PHE B 1 92 ? -10.477 -7.125 -14.531 1 84.19 92 PHE B CA 1
ATOM 2655 C C . PHE B 1 92 ? -10.656 -8.398 -13.703 1 84.19 92 PHE B C 1
ATOM 2657 O O . PHE B 1 92 ? -11.492 -9.242 -14.039 1 84.19 92 PHE B O 1
ATOM 2664 N N . SER B 1 93 ? -9.969 -8.492 -12.633 1 79.5 93 SER B N 1
ATOM 2665 C CA . SER B 1 93 ? -10.031 -9.695 -11.82 1 79.5 93 SER B CA 1
ATOM 2666 C C . SER B 1 93 ? -11.078 -9.562 -10.711 1 79.5 93 SER B C 1
ATOM 2668 O O . SER B 1 93 ? -11.438 -10.547 -10.062 1 79.5 93 SER B O 1
ATOM 2670 N N . LYS B 1 94 ? -11.633 -8.391 -10.531 1 74.56 94 LYS B N 1
ATOM 2671 C CA . LYS B 1 94 ? -12.617 -8.094 -9.492 1 74.56 94 LYS B CA 1
ATOM 2672 C C . LYS B 1 94 ? -12.078 -8.453 -8.109 1 74.56 94 LYS B C 1
ATOM 2674 O O . LYS B 1 94 ? -12.828 -8.938 -7.254 1 74.56 94 LYS B O 1
ATOM 2679 N N . GLY B 1 95 ? -10.781 -8.508 -8.039 1 68.19 95 GLY B N 1
ATOM 2680 C CA . GLY B 1 95 ? -10.141 -8.719 -6.746 1 68.19 95 GLY B CA 1
ATOM 2681 C C . GLY B 1 95 ? -9.938 -10.18 -6.414 1 68.19 95 GLY B C 1
ATOM 2682 O O . GLY B 1 95 ? -9.648 -10.531 -5.27 1 68.19 95 GLY B O 1
ATOM 2683 N N . ALA B 1 96 ? -10.141 -11.047 -7.387 1 67.81 96 ALA B N 1
ATOM 2684 C CA . ALA B 1 96 ? -9.984 -12.484 -7.184 1 67.81 96 ALA B CA 1
ATOM 2685 C C . ALA B 1 96 ? -8.578 -12.82 -6.703 1 67.81 96 ALA B C 1
ATOM 2687 O O . ALA B 1 96 ? -8.383 -13.766 -5.93 1 67.81 96 ALA B O 1
ATOM 2688 N N . GLU B 1 97 ? -7.711 -12.062 -7.078 1 61.06 97 GLU B N 1
ATOM 2689 C CA . GLU B 1 97 ? -6.312 -12.273 -6.727 1 61.06 97 GLU B CA 1
ATOM 2690 C C . GLU B 1 97 ? -6.078 -12.062 -5.23 1 61.06 97 GLU B C 1
ATOM 2692 O O . GLU B 1 97 ? -5.031 -12.438 -4.703 1 61.06 97 GLU B O 1
ATOM 2697 N N . HIS B 1 98 ? -7.121 -11.445 -4.574 1 60.81 98 HIS B N 1
ATOM 2698 C CA . HIS B 1 98 ? -6.988 -11.234 -3.139 1 60.81 98 HIS B CA 1
ATOM 2699 C C . HIS B 1 98 ? -8.117 -11.922 -2.373 1 60.81 98 HIS B C 1
ATOM 2701 O O . HIS B 1 98 ? -8.359 -11.617 -1.204 1 60.81 98 HIS B O 1
ATOM 2707 N N . GLY B 1 99 ? -8.711 -12.859 -3.029 1 57.84 99 GLY B N 1
ATOM 2708 C CA . GLY B 1 99 ? -9.672 -13.719 -2.359 1 57.84 99 GLY B CA 1
ATOM 2709 C C . GLY B 1 99 ? -11.07 -13.125 -2.316 1 57.84 99 GLY B C 1
ATOM 2710 O O . GLY B 1 99 ? -11.93 -13.602 -1.578 1 57.84 99 GLY B O 1
ATOM 2711 N N . HIS B 1 100 ? -11.367 -11.898 -2.938 1 59.56 100 HIS B N 1
ATOM 2712 C CA . HIS B 1 100 ? -12.695 -11.289 -2.941 1 59.56 100 HIS B CA 1
ATOM 2713 C C . HIS B 1 100 ? -13.562 -11.875 -4.055 1 59.56 100 HIS B C 1
ATOM 2715 O O . HIS B 1 100 ? -13.633 -11.312 -5.148 1 59.56 100 HIS B O 1
ATOM 2721 N N . VAL B 1 101 ? -13.672 -13.078 -4.207 1 58.22 101 VAL B N 1
ATOM 2722 C CA . VAL B 1 101 ? -14.523 -13.57 -5.289 1 58.22 101 VAL B CA 1
ATOM 2723 C C . VAL B 1 101 ? -15.953 -13.742 -4.793 1 58.22 101 VAL B C 1
ATOM 2725 O O . VAL B 1 101 ? -16.203 -14.492 -3.846 1 58.22 101 VAL B O 1
ATOM 2728 N N . HIS B 1 102 ? -16.688 -12.422 -5.078 1 52.88 102 HIS B N 1
ATOM 2729 C CA . HIS B 1 102 ? -18.109 -12.492 -4.777 1 52.88 102 HIS B CA 1
ATOM 2730 C C . HIS B 1 102 ? -18.891 -13.047 -5.961 1 52.88 102 HIS B C 1
ATOM 2732 O O . HIS B 1 102 ? -18.656 -12.656 -7.105 1 52.88 102 HIS B O 1
ATOM 2738 N N . GLY B 1 103 ? -18.938 -14.391 -6.262 1 53.84 103 GLY B N 1
ATOM 2739 C CA . GLY B 1 103 ? -19.938 -14.773 -7.242 1 53.84 103 GLY B CA 1
ATOM 2740 C C . GLY B 1 103 ? -20.391 -16.219 -7.102 1 53.84 103 GLY B C 1
ATOM 2741 O O . GLY B 1 103 ? -19.562 -17.125 -6.969 1 53.84 103 GLY B O 1
ATOM 2742 N N . HIS B 1 104 ? -21.438 -16.281 -6.43 1 61.94 104 HIS B N 1
ATOM 2743 C CA . HIS B 1 104 ? -22.156 -17.562 -6.316 1 61.94 104 HIS B CA 1
ATOM 2744 C C . HIS B 1 104 ? -22.812 -17.938 -7.641 1 61.94 104 HIS B C 1
ATOM 2746 O O . HIS B 1 104 ? -23.484 -18.969 -7.727 1 61.94 104 HIS B O 1
ATOM 2752 N N . ASP B 1 105 ? -22.469 -17.25 -8.797 1 72.38 105 ASP B N 1
ATOM 2753 C CA . ASP B 1 105 ? -23.219 -17.672 -9.977 1 72.38 105 ASP B CA 1
ATOM 2754 C C . ASP B 1 105 ? -22.516 -18.812 -10.695 1 72.38 105 ASP B C 1
ATOM 2756 O O . ASP B 1 105 ? -21.297 -18.938 -10.641 1 72.38 105 ASP B O 1
ATOM 2760 N N . LYS B 1 106 ? -23.312 -19.703 -11.195 1 83.88 106 LYS B N 1
ATOM 2761 C CA . LYS B 1 106 ? -22.812 -20.812 -12 1 83.88 106 LYS B CA 1
ATOM 2762 C C . LYS B 1 106 ? -21.969 -20.312 -13.164 1 83.88 106 LYS B C 1
ATOM 2764 O O . LYS B 1 106 ? -22.312 -19.328 -13.82 1 83.88 106 LYS B O 1
ATOM 2769 N N . MET B 1 107 ? -20.672 -20.938 -13.289 1 87 107 MET B N 1
ATOM 2770 C CA . MET B 1 107 ? -19.766 -20.594 -14.383 1 87 107 MET B CA 1
ATOM 2771 C C . MET B 1 107 ? -19.688 -21.734 -15.391 1 87 107 MET B C 1
ATOM 2773 O O . MET B 1 107 ? -19.406 -22.875 -15.023 1 87 107 MET B O 1
ATOM 2777 N N . ASN B 1 108 ? -19.984 -21.375 -16.641 1 88.88 108 ASN B N 1
ATOM 2778 C CA . ASN B 1 108 ? -19.953 -22.406 -17.688 1 88.88 108 ASN B CA 1
ATOM 2779 C C . ASN B 1 108 ? -18.641 -22.344 -18.484 1 88.88 108 ASN B C 1
ATOM 2781 O O . ASN B 1 108 ? -18.359 -23.25 -19.266 1 88.88 108 ASN B O 1
ATOM 2785 N N . HIS B 1 109 ? -18 -21.234 -18.281 1 89.06 109 HIS B N 1
ATOM 2786 C CA . HIS B 1 109 ? -16.734 -21.078 -18.953 1 89.06 109 HIS B CA 1
ATOM 2787 C C . HIS B 1 109 ? -15.719 -20.344 -18.078 1 89.06 109 HIS B C 1
ATOM 2789 O O . HIS B 1 109 ? -16.094 -19.719 -17.094 1 89.06 109 HIS B O 1
ATOM 2795 N N . ILE B 1 110 ? -14.477 -20.469 -18.531 1 89.75 110 ILE B N 1
ATOM 2796 C CA . ILE B 1 110 ? -13.383 -19.812 -17.828 1 89.75 110 ILE B CA 1
ATOM 2797 C C . ILE B 1 110 ? -13.547 -18.297 -17.938 1 89.75 110 ILE B C 1
ATOM 2799 O O . ILE B 1 110 ? -13.805 -17.766 -19.016 1 89.75 110 ILE B O 1
ATOM 2803 N N . PRO B 1 111 ? -13.453 -17.672 -16.828 1 88.69 111 PRO B N 1
ATOM 2804 C CA . PRO B 1 111 ? -13.43 -16.203 -16.906 1 88.69 111 PRO B CA 1
ATOM 2805 C C . PRO B 1 111 ? -12.109 -15.672 -17.453 1 88.69 111 PRO B C 1
ATOM 2807 O O . PRO B 1 111 ? -11.172 -15.43 -16.688 1 88.69 111 PRO B O 1
ATOM 2810 N N . TRP B 1 112 ? -12.039 -15.297 -18.625 1 90.81 112 TRP B N 1
ATOM 2811 C CA . TRP B 1 112 ? -10.805 -15.031 -19.359 1 90.81 112 TRP B CA 1
ATOM 2812 C C . TRP B 1 112 ? -10.125 -13.766 -18.844 1 90.81 112 TRP B C 1
ATOM 2814 O O . TRP B 1 112 ? -8.898 -13.672 -18.828 1 90.81 112 TRP B O 1
ATOM 2824 N N . LEU B 1 113 ? -10.891 -12.781 -18.469 1 88.44 113 LEU B N 1
ATOM 2825 C CA . LEU B 1 113 ? -10.297 -11.562 -17.953 1 88.44 113 LEU B CA 1
ATOM 2826 C C . LEU B 1 113 ? -9.531 -11.836 -16.656 1 88.44 113 LEU B C 1
ATOM 2828 O O . LEU B 1 113 ? -8.43 -11.328 -16.469 1 88.44 113 LEU B O 1
ATOM 2832 N N . LEU B 1 114 ? -10.203 -12.617 -15.875 1 89 114 LEU B N 1
ATOM 2833 C CA . LEU B 1 114 ? -9.539 -13.039 -14.641 1 89 114 LEU B CA 1
ATOM 2834 C C . LEU B 1 114 ? -8.289 -13.852 -14.953 1 89 114 LEU B C 1
ATOM 2836 O O . LEU B 1 114 ? -7.223 -13.594 -14.391 1 89 114 LEU B O 1
ATOM 2840 N N . PHE B 1 115 ? -8.445 -14.695 -15.891 1 92.31 115 PHE B N 1
ATOM 2841 C CA . PHE B 1 115 ? -7.371 -15.609 -16.266 1 92.31 115 PHE B CA 1
ATOM 2842 C C . PHE B 1 115 ? -6.16 -14.836 -16.766 1 92.31 115 PHE B C 1
ATOM 2844 O O . PHE B 1 115 ? -5.051 -15 -16.25 1 92.31 115 PHE B O 1
ATOM 2851 N N . PHE B 1 116 ? -6.301 -13.977 -17.656 1 92.56 116 PHE B N 1
ATOM 2852 C CA . PHE B 1 116 ? -5.195 -13.234 -18.25 1 92.56 116 PHE B CA 1
ATOM 2853 C C . PHE B 1 116 ? -4.578 -12.281 -17.234 1 92.56 116 PHE B C 1
ATOM 2855 O O . PHE B 1 116 ? -3.355 -12.109 -17.188 1 92.56 116 PHE B O 1
ATOM 2862 N N . SER B 1 117 ? -5.398 -11.664 -16.484 1 90.69 117 SER B N 1
ATOM 2863 C CA . SER B 1 117 ? -4.902 -10.75 -15.469 1 90.69 117 SER B CA 1
ATOM 2864 C C . SER B 1 117 ? -3.98 -11.461 -14.484 1 90.69 117 SER B C 1
ATOM 2866 O O . SER B 1 117 ? -2.893 -10.969 -14.18 1 90.69 117 SER B O 1
ATOM 2868 N N . LEU B 1 118 ? -4.375 -12.656 -14.117 1 91.44 118 LEU B N 1
ATOM 2869 C CA . LEU B 1 118 ? -3.586 -13.414 -13.156 1 91.44 118 LEU B CA 1
ATOM 2870 C C . LEU B 1 118 ? -2.299 -13.93 -13.789 1 91.44 118 LEU B C 1
ATOM 2872 O O . LEU B 1 118 ? -1.242 -13.922 -13.156 1 91.44 118 LEU B O 1
ATOM 2876 N N . CYS B 1 119 ? -2.408 -14.336 -15.008 1 94.5 119 CYS B N 1
ATOM 2877 C CA . CYS B 1 119 ? -1.235 -14.852 -15.711 1 94.5 119 CYS B CA 1
ATOM 2878 C C . CYS B 1 119 ? -0.203 -13.75 -15.922 1 94.5 119 CYS B C 1
ATOM 2880 O O . CYS B 1 119 ? 0.991 -13.961 -15.703 1 94.5 119 CYS B O 1
ATOM 2882 N N . ILE B 1 120 ? -0.628 -12.617 -16.344 1 93.19 120 ILE B N 1
ATOM 2883 C CA . ILE B 1 120 ? 0.269 -11.484 -16.562 1 93.19 120 ILE B CA 1
ATOM 2884 C C . ILE B 1 120 ? 0.945 -11.102 -15.25 1 93.19 120 ILE B C 1
ATOM 2886 O O . ILE B 1 120 ? 2.166 -10.922 -15.203 1 93.19 120 ILE B O 1
ATOM 2890 N N . HIS B 1 121 ? 0.172 -11.016 -14.281 1 90.56 121 HIS B N 1
ATOM 2891 C CA . HIS B 1 121 ? 0.7 -10.688 -12.961 1 90.56 121 HIS B CA 1
ATOM 2892 C C . HIS B 1 121 ? 1.757 -11.703 -12.523 1 90.56 121 HIS B C 1
ATOM 2894 O O . HIS B 1 121 ? 2.842 -11.32 -12.078 1 90.56 121 HIS B O 1
ATOM 2900 N N . ALA B 1 122 ? 1.468 -12.961 -12.75 1 94 122 ALA B N 1
ATOM 2901 C CA . ALA B 1 122 ? 2.363 -14.031 -12.328 1 94 122 ALA B CA 1
ATOM 2902 C C . ALA B 1 122 ? 3.66 -14.008 -13.133 1 94 122 ALA B C 1
ATOM 2904 O O . ALA B 1 122 ? 4.742 -14.242 -12.586 1 94 122 ALA B O 1
ATOM 2905 N N . ILE B 1 123 ? 3.617 -13.703 -14.352 1 94.56 123 ILE B N 1
ATOM 2906 C CA . ILE B 1 123 ? 4.809 -13.602 -15.188 1 94.56 123 ILE B CA 1
ATOM 2907 C C . ILE B 1 123 ? 5.703 -12.469 -14.68 1 94.56 123 ILE B C 1
ATOM 2909 O O . ILE B 1 123 ? 6.91 -12.656 -14.516 1 94.56 123 ILE B O 1
ATOM 2913 N N . LEU B 1 124 ? 5.18 -11.43 -14.438 1 93 124 LEU B N 1
ATOM 2914 C CA . LEU B 1 124 ? 5.934 -10.25 -14.039 1 93 124 LEU B CA 1
ATOM 2915 C C . LEU B 1 124 ? 6.594 -10.461 -12.68 1 93 124 LEU B C 1
ATOM 2917 O O . LEU B 1 124 ? 7.746 -10.07 -12.477 1 93 124 LEU B O 1
ATOM 2921 N N . GLU B 1 125 ? 5.855 -11.062 -11.797 1 92.44 125 GLU B N 1
ATOM 2922 C CA . GLU B 1 125 ? 6.422 -11.297 -10.469 1 92.44 125 GLU B CA 1
ATOM 2923 C C . GLU B 1 125 ? 7.633 -12.219 -10.539 1 92.44 125 GLU B C 1
ATOM 2925 O O . GLU B 1 125 ? 8.453 -12.258 -9.617 1 92.44 125 GLU B O 1
ATOM 2930 N N . GLY B 1 126 ? 7.754 -13.023 -11.602 1 93.31 126 GLY B N 1
ATOM 2931 C CA . GLY B 1 126 ? 8.867 -13.945 -11.758 1 93.31 126 GLY B CA 1
ATOM 2932 C C . GLY B 1 126 ? 10.148 -13.273 -12.195 1 93.31 126 GLY B C 1
ATOM 2933 O O . GLY B 1 126 ? 11.227 -13.859 -12.094 1 93.31 126 GLY B O 1
ATOM 2934 N N . ILE B 1 127 ? 10.094 -12.109 -12.625 1 91.06 127 ILE B N 1
ATOM 2935 C CA . ILE B 1 127 ? 11.203 -11.43 -13.281 1 91.06 127 ILE B CA 1
ATOM 2936 C C . ILE B 1 127 ? 12.312 -11.156 -12.266 1 91.06 127 ILE B C 1
ATOM 2938 O O . ILE B 1 127 ? 13.477 -11.453 -12.516 1 91.06 127 ILE B O 1
ATOM 2942 N N . PRO B 1 128 ? 11.953 -10.641 -11.141 1 89 128 PRO B N 1
ATOM 2943 C CA . PRO B 1 128 ? 13.039 -10.281 -10.227 1 89 128 PRO B CA 1
ATOM 2944 C C . PRO B 1 128 ? 13.586 -11.484 -9.461 1 89 128 PRO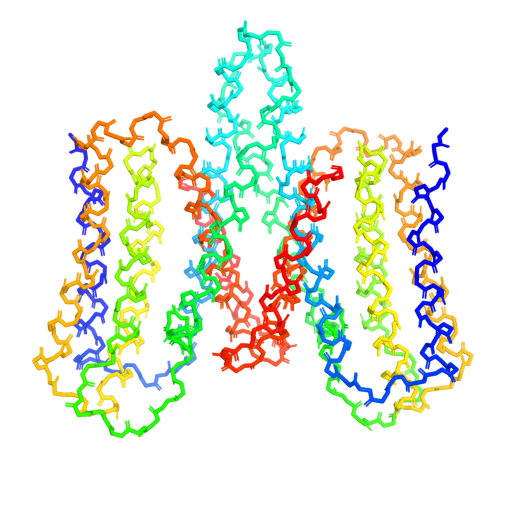 B C 1
ATOM 2946 O O . PRO B 1 128 ? 14.547 -11.344 -8.695 1 89 128 PRO B O 1
ATOM 2949 N N . ILE B 1 129 ? 13.062 -12.68 -9.602 1 88.81 129 ILE B N 1
ATOM 2950 C CA . ILE B 1 129 ? 13.414 -13.852 -8.797 1 88.81 129 ILE B CA 1
ATOM 2951 C C . ILE B 1 129 ? 14.875 -14.234 -9.062 1 88.81 129 ILE B C 1
ATOM 2953 O O . ILE B 1 129 ? 15.57 -14.695 -8.156 1 88.81 129 ILE B O 1
ATOM 2957 N N . ASN B 1 130 ? 15.367 -14.008 -10.258 1 80.81 130 ASN B N 1
ATOM 2958 C CA . ASN B 1 130 ? 16.734 -14.359 -10.594 1 80.81 130 ASN B CA 1
ATOM 2959 C C . ASN B 1 130 ? 17.75 -13.5 -9.836 1 80.81 130 ASN B C 1
ATOM 2961 O O . ASN B 1 130 ? 18.875 -13.922 -9.586 1 80.81 130 ASN B O 1
ATOM 2965 N N . LYS B 1 131 ? 17.375 -12.328 -9.43 1 75.88 131 LYS B N 1
ATOM 2966 C CA . LYS B 1 131 ? 18.266 -11.398 -8.742 1 75.88 131 LYS B CA 1
ATOM 2967 C C . LYS B 1 131 ? 18.203 -11.586 -7.23 1 75.88 131 LYS B C 1
ATOM 2969 O O . LYS B 1 131 ? 19.172 -11.297 -6.516 1 75.88 131 LYS B O 1
ATOM 2974 N N . ASP B 1 132 ? 17.109 -11.992 -6.836 1 78.75 132 ASP B N 1
ATOM 2975 C CA . ASP B 1 132 ? 16.906 -12.203 -5.406 1 78.75 132 ASP B CA 1
ATOM 2976 C C . ASP B 1 132 ? 16.141 -13.5 -5.156 1 78.75 132 ASP B C 1
ATOM 2978 O O . ASP B 1 132 ? 14.906 -13.531 -5.25 1 78.75 132 ASP B O 1
ATOM 2982 N N . ASN B 1 133 ? 16.844 -14.469 -4.742 1 80.94 133 ASN B N 1
ATOM 2983 C CA . ASN B 1 133 ? 16.266 -15.797 -4.555 1 80.94 133 ASN B CA 1
ATOM 2984 C C . ASN B 1 133 ? 15.273 -15.812 -3.4 1 80.94 133 ASN B C 1
ATOM 2986 O O . ASN B 1 133 ? 14.398 -16.688 -3.342 1 80.94 133 ASN B O 1
ATOM 2990 N N . HIS B 1 134 ? 15.336 -14.906 -2.496 1 81.25 134 HIS B N 1
ATOM 2991 C CA . HIS B 1 134 ? 14.422 -14.844 -1.36 1 81.25 134 HIS B CA 1
ATOM 2992 C C . HIS B 1 134 ? 13 -14.523 -1.814 1 81.25 134 HIS B C 1
ATOM 2994 O O . HIS B 1 134 ? 12.031 -14.914 -1.156 1 81.25 134 HIS B O 1
ATOM 3000 N N . LEU B 1 135 ? 12.969 -13.906 -2.932 1 85.69 135 LEU B N 1
ATOM 3001 C CA . LEU B 1 135 ? 11.656 -13.523 -3.441 1 85.69 135 LEU B CA 1
ATOM 3002 C C . LEU B 1 135 ? 10.875 -14.758 -3.895 1 85.69 135 LEU B C 1
ATOM 3004 O O . LEU B 1 135 ? 9.641 -14.766 -3.842 1 85.69 135 LEU B O 1
ATOM 3008 N N . ALA B 1 136 ? 11.648 -15.758 -4.332 1 88.62 136 ALA B N 1
ATOM 3009 C CA . ALA B 1 136 ? 11 -17 -4.754 1 88.62 136 ALA B CA 1
ATOM 3010 C C . ALA B 1 136 ? 10.195 -17.609 -3.613 1 88.62 136 ALA B C 1
ATOM 3012 O O . ALA B 1 136 ? 9.086 -18.109 -3.824 1 88.62 136 ALA B O 1
ATOM 3013 N N . TYR B 1 137 ? 10.633 -17.484 -2.436 1 86.38 137 TYR B N 1
ATOM 3014 C CA . TYR B 1 137 ? 9.938 -18 -1.263 1 86.38 137 TYR B CA 1
ATOM 3015 C C . TYR B 1 137 ? 8.688 -17.172 -0.962 1 86.38 137 TYR B C 1
ATOM 3017 O O . TYR B 1 137 ? 7.625 -17.719 -0.683 1 86.38 137 TYR B O 1
ATOM 3025 N N . GLY B 1 138 ? 8.883 -15.898 -0.982 1 87 138 GLY B N 1
ATOM 3026 C CA . GLY B 1 138 ? 7.738 -15.039 -0.74 1 87 138 GLY B CA 1
ATOM 3027 C C . GLY B 1 138 ? 6.605 -15.258 -1.726 1 87 138 GLY B C 1
ATOM 3028 O O . GLY B 1 138 ? 5.441 -15.328 -1.334 1 87 138 GLY B O 1
ATOM 3029 N N . ILE B 1 139 ? 6.98 -15.398 -2.924 1 90.94 139 ILE B N 1
ATOM 3030 C CA . ILE B 1 139 ? 5.992 -15.594 -3.98 1 90.94 139 ILE B CA 1
ATOM 3031 C C . ILE B 1 139 ? 5.328 -16.953 -3.82 1 90.94 139 ILE B C 1
ATOM 3033 O O . ILE B 1 139 ? 4.109 -17.094 -3.98 1 90.94 139 ILE B O 1
ATOM 3037 N N . ALA B 1 140 ? 6.129 -17.969 -3.486 1 91.38 140 ALA B N 1
ATOM 3038 C CA . ALA B 1 140 ? 5.578 -19.297 -3.262 1 91.38 140 ALA B CA 1
ATOM 3039 C C . ALA B 1 140 ? 4.559 -19.281 -2.125 1 91.38 140 ALA B C 1
ATOM 3041 O O . ALA B 1 140 ? 3.463 -19.844 -2.26 1 91.38 140 ALA B O 1
ATOM 3042 N N . ILE B 1 141 ? 4.879 -18.656 -1.076 1 88.94 141 ILE B N 1
ATOM 3043 C CA . ILE B 1 141 ? 4.016 -18.594 0.097 1 88.94 141 ILE B CA 1
ATOM 3044 C C . ILE B 1 141 ? 2.725 -17.844 -0.253 1 88.94 141 ILE B C 1
ATOM 3046 O O . ILE B 1 141 ? 1.648 -18.203 0.239 1 88.94 141 ILE B O 1
ATOM 3050 N N . HIS B 1 142 ? 2.83 -16.844 -1.035 1 89.19 142 HIS B N 1
ATOM 3051 C CA . HIS B 1 142 ? 1.662 -16.062 -1.438 1 89.19 142 HIS B CA 1
ATOM 3052 C C . HIS B 1 142 ? 0.813 -16.828 -2.447 1 89.19 142 HIS B C 1
ATOM 3054 O O . HIS B 1 142 ? -0.418 -16.766 -2.402 1 89.19 142 HIS B O 1
ATOM 3060 N N . HIS B 1 143 ? 1.438 -17.625 -3.301 1 93 143 HIS B N 1
ATOM 3061 C CA . HIS B 1 143 ? 0.744 -18.375 -4.344 1 93 143 HIS B CA 1
ATOM 3062 C C . HIS B 1 143 ? -0.071 -19.516 -3.748 1 93 143 HIS B C 1
ATOM 3064 O O . HIS B 1 143 ? -1.113 -19.891 -4.293 1 93 143 HIS B O 1
ATOM 3070 N N . PHE B 1 144 ? 0.317 -20 -2.701 1 92.06 144 PHE B N 1
ATOM 3071 C CA . PHE B 1 144 ? -0.338 -21.156 -2.078 1 92.06 144 PHE B CA 1
ATOM 3072 C C . PHE B 1 144 ? -1.766 -20.797 -1.672 1 92.06 144 PHE B C 1
ATOM 3074 O O . PHE B 1 144 ? -2.721 -21.406 -2.162 1 92.06 144 PHE B O 1
ATOM 3081 N N . PRO B 1 145 ? -2.006 -19.812 -0.812 1 88.44 145 PRO B N 1
ATOM 3082 C CA . PRO B 1 145 ? -3.375 -19.469 -0.421 1 88.44 145 PRO B CA 1
ATOM 3083 C C . PRO B 1 145 ? -4.215 -18.969 -1.595 1 88.44 145 PRO B C 1
ATOM 3085 O O . PRO B 1 145 ? -5.418 -19.234 -1.651 1 88.44 145 PRO B O 1
ATOM 3088 N N . ILE B 1 146 ? -3.689 -18.234 -2.482 1 88.19 146 ILE B N 1
ATOM 3089 C CA . ILE B 1 146 ? -4.434 -17.719 -3.623 1 88.19 146 ILE B CA 1
ATOM 3090 C C . ILE B 1 146 ? -4.945 -18.875 -4.477 1 88.19 146 ILE B C 1
ATOM 3092 O O . ILE B 1 146 ? -6.09 -18.844 -4.941 1 88.19 146 ILE B O 1
ATOM 3096 N N . ALA B 1 147 ? -4.074 -19.828 -4.695 1 92.5 147 ALA B N 1
ATOM 3097 C CA . ALA B 1 147 ? -4.473 -21.016 -5.453 1 92.5 147 ALA B CA 1
ATOM 3098 C C . ALA B 1 147 ? -5.621 -21.734 -4.766 1 92.5 147 ALA B C 1
ATOM 3100 O O . ALA B 1 147 ? -6.551 -22.219 -5.426 1 92.5 147 ALA B O 1
ATOM 3101 N N . MET B 1 148 ? -5.551 -21.766 -3.508 1 91.06 148 MET B N 1
ATOM 3102 C CA . MET B 1 148 ? -6.621 -22.406 -2.75 1 91.06 148 MET B CA 1
ATOM 3103 C C . MET B 1 148 ? -7.938 -21.656 -2.932 1 91.06 148 MET B C 1
ATOM 3105 O O . MET B 1 148 ? -8.961 -22.266 -3.248 1 91.06 148 MET B O 1
ATOM 3109 N N . ILE B 1 149 ? -7.922 -20.406 -2.773 1 86.31 149 ILE B N 1
ATOM 3110 C CA . ILE B 1 149 ? -9.125 -19.578 -2.834 1 86.31 149 ILE B CA 1
ATOM 3111 C C . ILE B 1 149 ? -9.727 -19.641 -4.234 1 86.31 149 ILE B C 1
ATOM 3113 O O . ILE B 1 149 ? -10.945 -19.75 -4.395 1 86.31 149 ILE B O 1
ATOM 3117 N N . LEU B 1 150 ? -8.922 -19.562 -5.188 1 89.44 150 LEU B N 1
ATOM 3118 C CA . LEU B 1 150 ? -9.406 -19.594 -6.562 1 89.44 150 LEU B CA 1
ATOM 3119 C C . LEU B 1 150 ? -10.039 -20.938 -6.887 1 89.44 150 LEU B C 1
ATOM 3121 O O . LEU B 1 150 ? -11.086 -21 -7.539 1 89.44 150 LEU B O 1
ATOM 3125 N N . THR B 1 151 ? -9.391 -21.938 -6.434 1 92 151 THR B N 1
ATOM 3126 C CA . THR B 1 151 ? -9.922 -23.266 -6.664 1 92 151 THR B CA 1
ATOM 3127 C C . THR B 1 151 ? -11.289 -23.422 -6.004 1 92 151 THR B C 1
ATOM 3129 O O . THR B 1 151 ? -12.234 -23.922 -6.629 1 92 151 THR B O 1
ATOM 3132 N N . ILE B 1 152 ? -11.344 -23.016 -4.805 1 88.25 152 ILE B N 1
ATOM 3133 C CA . ILE B 1 152 ? -12.609 -23.078 -4.086 1 88.25 152 ILE B CA 1
ATOM 3134 C C . ILE B 1 152 ? -13.664 -22.266 -4.82 1 88.25 152 ILE B C 1
ATOM 3136 O O . ILE B 1 152 ? -14.805 -22.703 -4.988 1 88.25 152 ILE B O 1
ATOM 3140 N N . PHE B 1 153 ? -13.312 -21.141 -5.227 1 85.69 153 PHE B N 1
ATOM 3141 C CA . PHE B 1 153 ? -14.203 -20.25 -5.945 1 85.69 153 PHE B CA 1
ATOM 3142 C C . PHE B 1 153 ? -14.727 -20.906 -7.219 1 85.69 153 PHE B C 1
ATOM 3144 O O . PHE B 1 153 ? -15.93 -20.906 -7.473 1 85.69 153 PHE B O 1
ATOM 3151 N N . PHE B 1 154 ? -13.867 -21.484 -8.016 1 90.44 154 PHE B N 1
ATOM 3152 C CA . PHE B 1 154 ? -14.25 -22.109 -9.281 1 90.44 154 PHE B CA 1
ATOM 3153 C C . PHE B 1 154 ? -15.109 -23.344 -9.031 1 90.44 154 PHE B C 1
ATOM 3155 O O . PHE B 1 154 ? -16.062 -23.594 -9.766 1 90.44 154 PHE B O 1
ATOM 3162 N N . LYS B 1 155 ? -14.758 -24.047 -8.039 1 90.06 155 LYS B N 1
ATOM 3163 C CA . LYS B 1 155 ? -15.562 -25.203 -7.672 1 90.06 155 LYS B CA 1
ATOM 3164 C C . LYS B 1 155 ? -16.969 -24.797 -7.246 1 90.06 155 LYS B C 1
ATOM 3166 O O . LYS B 1 155 ? -17.953 -25.391 -7.684 1 90.06 155 LYS B O 1
ATOM 3171 N N . ASN B 1 156 ? -17 -23.781 -6.441 1 86.19 156 ASN B N 1
ATOM 3172 C CA . ASN B 1 156 ? -18.297 -23.297 -5.977 1 86.19 156 ASN B CA 1
ATOM 3173 C C . ASN B 1 156 ? -19.125 -22.719 -7.125 1 86.19 156 ASN B C 1
ATOM 3175 O O . ASN B 1 156 ? -20.344 -22.812 -7.113 1 86.19 156 ASN B O 1
ATOM 3179 N N . ALA B 1 157 ? -18.422 -22.234 -8.047 1 88.31 157 ALA B N 1
ATOM 3180 C CA . ALA B 1 157 ? -19.094 -21.688 -9.227 1 88.31 157 ALA B CA 1
ATOM 3181 C C . ALA B 1 157 ? -19.438 -22.797 -10.219 1 88.31 157 ALA B C 1
ATOM 3183 O O . ALA B 1 157 ? -19.922 -22.531 -11.32 1 88.31 157 ALA B O 1
ATOM 3184 N N . GLN B 1 158 ? -19.078 -24.062 -9.852 1 91.94 158 GLN B N 1
ATOM 3185 C CA . GLN B 1 158 ? -19.406 -25.281 -10.594 1 91.94 158 GLN B CA 1
ATOM 3186 C C . GLN B 1 158 ? -18.734 -25.281 -11.961 1 91.94 158 GLN B C 1
ATOM 3188 O O . GLN B 1 158 ? -19.312 -25.734 -12.945 1 91.94 158 GLN B O 1
ATOM 3193 N N . LEU B 1 159 ? -17.656 -24.656 -12.008 1 92.75 159 LEU B N 1
ATOM 3194 C CA . LEU B 1 159 ? -16.844 -24.781 -13.211 1 92.75 159 LEU B CA 1
ATOM 3195 C C . LEU B 1 159 ? -16.344 -26.203 -13.391 1 92.75 159 LEU B C 1
ATOM 3197 O O . LEU B 1 159 ? -16.062 -26.891 -12.406 1 92.75 159 LEU B O 1
ATOM 3201 N N . ASN B 1 160 ? -16.328 -26.688 -14.609 1 94.25 160 ASN B N 1
ATOM 3202 C CA . ASN B 1 160 ? -15.906 -28.062 -14.859 1 94.25 160 ASN B CA 1
ATOM 3203 C C . ASN B 1 160 ? -14.484 -28.297 -14.359 1 94.25 160 ASN B C 1
ATOM 3205 O O . ASN B 1 160 ? -13.625 -27.422 -14.492 1 94.25 160 ASN B O 1
ATOM 3209 N N . SER B 1 161 ? -14.148 -29.422 -13.859 1 94.62 161 SER B N 1
ATOM 3210 C CA . SER B 1 161 ? -12.891 -29.766 -13.203 1 94.62 161 SER B CA 1
ATOM 3211 C C . SER B 1 161 ? -11.719 -29.688 -14.18 1 94.62 161 SER B C 1
ATOM 3213 O O . SER B 1 161 ? -10.609 -29.312 -13.789 1 94.62 161 SER B O 1
ATOM 3215 N N . LYS B 1 162 ? -11.914 -30.062 -15.367 1 96.5 162 LYS B N 1
ATOM 3216 C CA . LYS B 1 162 ? -10.859 -29.969 -16.375 1 96.5 162 LYS B CA 1
ATOM 3217 C C . LYS B 1 162 ? -10.453 -28.516 -16.609 1 96.5 162 LYS B C 1
ATOM 3219 O O . LYS B 1 162 ? -9.266 -28.219 -16.781 1 96.5 162 LYS B O 1
ATOM 3224 N N . ALA B 1 163 ? -11.414 -27.672 -16.672 1 95.5 163 ALA B N 1
ATOM 3225 C CA . ALA B 1 163 ? -11.148 -26.25 -16.859 1 95.5 163 ALA B CA 1
ATOM 3226 C C . ALA B 1 163 ? -10.375 -25.688 -15.672 1 95.5 163 ALA B C 1
ATOM 3228 O O . ALA B 1 163 ? -9.422 -24.922 -15.852 1 95.5 163 ALA B O 1
ATOM 3229 N N . ILE B 1 164 ? -10.781 -26.094 -14.531 1 96 164 ILE B N 1
ATOM 3230 C CA . ILE B 1 164 ? -10.094 -25.641 -13.32 1 96 164 ILE B CA 1
ATOM 3231 C C . ILE B 1 164 ? -8.641 -26.109 -13.344 1 96 164 ILE B C 1
ATOM 3233 O O . ILE B 1 164 ? -7.727 -25.328 -13.086 1 96 164 ILE B O 1
ATOM 3237 N N . PHE B 1 165 ? -8.5 -27.344 -13.703 1 96.69 165 PHE B N 1
ATOM 3238 C CA . PHE B 1 165 ? -7.156 -27.906 -13.773 1 96.69 165 PHE B CA 1
ATOM 3239 C C . PHE B 1 165 ? -6.297 -27.156 -14.781 1 96.69 165 PHE B C 1
ATOM 3241 O O . PHE B 1 165 ? -5.164 -26.781 -14.477 1 96.69 165 PHE B O 1
ATOM 3248 N N . SER B 1 166 ? -6.789 -26.953 -15.93 1 96.69 166 SER B N 1
ATOM 3249 C CA . SER B 1 166 ? -6.059 -26.25 -16.969 1 96.69 166 SER B CA 1
ATOM 3250 C C . SER B 1 166 ? -5.703 -24.828 -16.531 1 96.69 166 SER B C 1
ATOM 3252 O O . SER B 1 166 ? -4.594 -24.359 -16.766 1 96.69 166 SER B O 1
ATOM 3254 N N . PHE B 1 167 ? -6.641 -24.156 -15.914 1 95.5 167 PHE B N 1
ATOM 3255 C CA . PHE B 1 167 ? -6.438 -22.812 -15.383 1 95.5 167 PHE B CA 1
ATOM 3256 C C . PHE B 1 167 ? -5.285 -22.781 -14.391 1 95.5 167 PHE B C 1
ATOM 3258 O O . PHE B 1 167 ? -4.348 -22 -14.531 1 95.5 167 PHE B O 1
ATOM 3265 N N . MET B 1 168 ? -5.312 -23.734 -13.523 1 96.38 168 MET B N 1
ATOM 3266 C CA . MET B 1 168 ? -4.363 -23.734 -12.414 1 96.38 168 MET B CA 1
ATOM 3267 C C . MET B 1 168 ? -2.969 -24.125 -12.883 1 96.38 168 MET B C 1
ATOM 3269 O O . MET B 1 168 ? -1.97 -23.578 -12.422 1 96.38 168 MET B O 1
ATOM 3273 N N . ILE B 1 169 ? -2.9 -25.031 -13.789 1 97.19 169 ILE B N 1
ATOM 3274 C CA . ILE B 1 169 ? -1.612 -25.469 -14.312 1 97.19 169 ILE B CA 1
ATOM 3275 C C . ILE B 1 169 ? -0.961 -24.344 -15.102 1 97.19 169 ILE B C 1
ATOM 3277 O O . ILE B 1 169 ? 0.24 -24.094 -14.961 1 97.19 169 ILE B O 1
ATOM 3281 N N . THR B 1 170 ? -1.688 -23.719 -15.906 1 97.31 170 THR B N 1
ATOM 3282 C CA . THR B 1 170 ? -1.166 -22.594 -16.672 1 97.31 170 THR B CA 1
ATOM 3283 C C . THR B 1 170 ? -0.698 -21.469 -15.742 1 97.31 170 THR B C 1
ATOM 3285 O 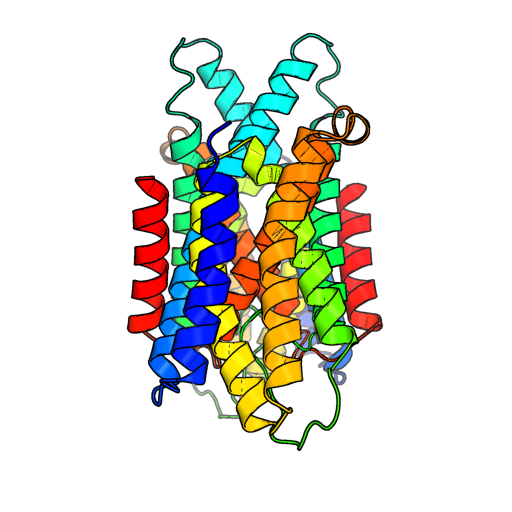O . THR B 1 170 ? 0.407 -20.953 -15.898 1 97.31 170 THR B O 1
ATOM 3288 N N . PHE B 1 171 ? -1.556 -21.188 -14.828 1 95.56 171 PHE B N 1
ATOM 3289 C CA . PHE B 1 171 ? -1.214 -20.172 -13.844 1 95.56 171 PHE B CA 1
ATOM 3290 C C . PHE B 1 171 ? 0.087 -20.531 -13.133 1 95.56 171 PHE B C 1
ATOM 3292 O O . PHE B 1 171 ? 0.949 -19.672 -12.938 1 95.56 171 PHE B O 1
ATOM 3299 N N . ALA B 1 172 ? 0.25 -21.766 -12.766 1 96.75 172 ALA B N 1
ATOM 3300 C CA . ALA B 1 172 ? 1.423 -22.234 -12.031 1 96.75 172 ALA B CA 1
ATOM 3301 C C . ALA B 1 172 ? 2.689 -22.094 -12.867 1 96.75 172 ALA B C 1
ATOM 3303 O O . ALA B 1 172 ? 3.777 -21.875 -12.328 1 96.75 172 ALA B O 1
ATOM 3304 N N . LEU B 1 173 ? 2.605 -22.094 -14.133 1 97.38 173 LEU B N 1
ATOM 3305 C CA . LEU B 1 173 ? 3.748 -22.062 -15.039 1 97.38 173 LEU B CA 1
ATOM 3306 C C . LEU B 1 173 ? 4.172 -20.625 -15.328 1 97.38 173 LEU B C 1
ATOM 3308 O O . LEU B 1 173 ? 5.27 -20.391 -15.836 1 97.38 173 LEU B O 1
ATOM 3312 N N . MET B 1 174 ? 3.369 -19.703 -15.031 1 96.44 174 MET B N 1
ATOM 3313 C CA . MET B 1 174 ? 3.602 -18.328 -15.461 1 96.44 174 MET B CA 1
ATOM 3314 C C . MET B 1 174 ? 4.77 -17.703 -14.703 1 96.44 174 MET B C 1
ATOM 3316 O O . MET B 1 174 ? 5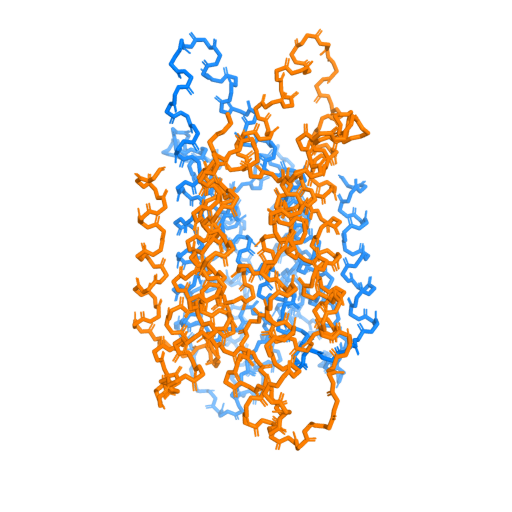.605 -17.016 -15.289 1 96.44 174 MET B O 1
ATOM 3320 N N . THR B 1 175 ? 4.824 -17.922 -13.414 1 95.62 175 THR B N 1
ATOM 3321 C CA . THR B 1 175 ? 5.918 -17.359 -12.633 1 95.62 175 THR B CA 1
ATOM 3322 C C . THR B 1 175 ? 7.258 -17.922 -13.078 1 95.62 175 THR B C 1
ATOM 3324 O O . THR B 1 175 ? 8.203 -17.188 -13.352 1 95.62 175 THR B O 1
ATOM 3327 N N . PRO B 1 176 ? 7.387 -19.281 -13.203 1 94.62 176 PRO B N 1
ATOM 3328 C CA . PRO B 1 176 ? 8.625 -19.844 -13.758 1 94.62 176 PRO B CA 1
ATOM 3329 C C . PRO B 1 176 ? 8.938 -19.297 -15.148 1 94.62 176 PRO B C 1
ATOM 3331 O O . PRO B 1 176 ? 10.109 -19.078 -15.477 1 94.62 176 PRO B O 1
ATOM 3334 N N . LEU B 1 177 ? 7.977 -19.141 -15.984 1 94.62 177 LEU B N 1
ATOM 3335 C CA . LEU B 1 177 ? 8.188 -18.562 -17.312 1 94.62 177 LEU B CA 1
ATOM 3336 C C . LEU B 1 177 ? 8.773 -17.156 -17.203 1 94.62 177 LEU B C 1
ATOM 3338 O O . LEU B 1 177 ? 9.695 -16.812 -17.938 1 94.62 177 LEU B O 1
ATOM 3342 N N . GLY B 1 178 ? 8.227 -16.359 -16.344 1 93.81 178 GLY B N 1
ATOM 3343 C CA . GLY B 1 178 ? 8.773 -15.031 -16.109 1 93.81 178 GLY B CA 1
ATOM 3344 C C . GLY B 1 178 ? 10.227 -15.055 -15.688 1 93.81 178 GLY B C 1
ATOM 3345 O O . GLY B 1 178 ? 11.039 -14.258 -16.172 1 93.81 178 GLY B O 1
ATOM 3346 N N . THR B 1 179 ? 10.523 -15.938 -14.766 1 92.69 179 THR B N 1
ATOM 3347 C CA . THR B 1 179 ? 11.891 -16.094 -14.281 1 92.69 179 THR B CA 1
ATOM 3348 C C . THR B 1 179 ? 12.82 -16.5 -15.422 1 92.69 179 THR B C 1
ATOM 3350 O O . THR B 1 179 ? 13.922 -15.945 -15.562 1 92.69 179 THR B O 1
ATOM 3353 N N . LEU B 1 180 ? 12.398 -17.422 -16.234 1 91.19 180 LEU B N 1
ATOM 3354 C CA . LEU B 1 180 ? 13.172 -17.906 -17.375 1 91.19 180 LEU B CA 1
ATOM 3355 C C . LEU B 1 180 ? 13.406 -16.797 -18.391 1 91.19 180 LEU B C 1
ATOM 3357 O O . LEU B 1 180 ? 14.516 -16.656 -18.906 1 91.19 180 LEU B O 1
ATOM 3361 N N . LEU B 1 181 ? 12.383 -16.047 -18.672 1 90.31 181 LEU B N 1
ATOM 3362 C CA . LEU B 1 181 ? 12.484 -14.961 -19.625 1 90.31 181 LEU B CA 1
ATOM 3363 C C . LEU B 1 181 ? 13.5 -13.914 -19.172 1 90.31 181 LEU B C 1
ATOM 3365 O O . LEU B 1 181 ? 14.312 -13.445 -19.953 1 90.31 181 LEU B O 1
ATOM 3369 N N . ALA B 1 182 ? 13.453 -13.578 -17.953 1 88.44 182 ALA B N 1
ATOM 3370 C CA . ALA B 1 182 ? 14.367 -12.578 -17.391 1 88.44 182 ALA B CA 1
ATOM 3371 C C . ALA B 1 182 ? 15.812 -13.07 -17.438 1 88.44 182 ALA B C 1
ATOM 3373 O O . ALA B 1 182 ? 16.734 -12.273 -17.609 1 88.44 182 ALA B O 1
ATOM 3374 N N . ALA B 1 183 ? 16.047 -14.344 -17.281 1 85.88 183 ALA B N 1
ATOM 3375 C CA . ALA B 1 183 ? 17.391 -14.922 -17.203 1 85.88 183 ALA B CA 1
ATOM 3376 C C . ALA B 1 183 ? 18 -15.078 -18.609 1 85.88 183 ALA B C 1
ATOM 3378 O O . ALA B 1 183 ? 19.219 -15.016 -18.766 1 85.88 183 ALA B O 1
ATOM 3379 N N . HIS B 1 184 ? 17.172 -15.234 -19.609 1 86.62 184 HIS B N 1
ATOM 3380 C CA . HIS B 1 184 ? 17.75 -15.688 -20.875 1 86.62 184 HIS B CA 1
ATOM 3381 C C . HIS B 1 184 ? 17.531 -14.656 -21.969 1 86.62 184 HIS B C 1
ATOM 3383 O O . HIS B 1 184 ? 18.141 -14.75 -23.031 1 86.62 184 HIS B O 1
ATOM 3389 N N . LEU B 1 185 ? 16.656 -13.758 -21.781 1 84.88 185 LEU B N 1
ATOM 3390 C CA . LEU B 1 185 ? 16.406 -12.789 -22.844 1 84.88 185 LEU B CA 1
ATOM 3391 C C . LEU B 1 185 ? 17.25 -11.531 -22.625 1 84.88 185 LEU B C 1
ATOM 3393 O O . LEU B 1 185 ? 17.062 -10.82 -21.641 1 84.88 185 LEU B O 1
ATOM 3397 N N . SER B 1 186 ? 18.078 -11.227 -23.516 1 83.81 186 SER B N 1
ATOM 3398 C CA . SER B 1 186 ? 19.016 -10.109 -23.453 1 83.81 186 SER B CA 1
ATOM 3399 C C . SER B 1 186 ? 18.297 -8.773 -23.469 1 83.81 186 SER B C 1
ATOM 3401 O O . SER B 1 186 ? 18.828 -7.762 -23.016 1 83.81 186 SER B O 1
ATOM 3403 N N . ILE B 1 187 ? 17.125 -8.836 -24 1 81.56 187 ILE B N 1
ATOM 3404 C CA . ILE B 1 187 ? 16.359 -7.602 -24.156 1 81.56 187 ILE B CA 1
ATOM 3405 C C . ILE B 1 187 ? 16.031 -7.027 -22.781 1 81.56 187 ILE B C 1
ATOM 3407 O O . ILE B 1 187 ? 15.836 -5.816 -22.625 1 81.56 187 ILE B O 1
ATOM 3411 N N . PHE B 1 188 ? 16.031 -7.812 -21.719 1 81 188 PHE B N 1
ATOM 3412 C CA . PHE B 1 188 ? 15.648 -7.371 -20.391 1 81 188 PHE B CA 1
ATOM 3413 C C . PHE B 1 188 ? 16.844 -6.824 -19.625 1 81 188 PHE B C 1
ATOM 3415 O O . PHE B 1 188 ? 16.688 -6.148 -18.609 1 81 188 PHE B O 1
ATOM 3422 N N . GLU B 1 189 ? 18 -7.004 -20.156 1 82.25 189 GLU B N 1
ATOM 3423 C CA . GLU B 1 189 ? 19.219 -6.633 -19.438 1 82.25 189 GLU B CA 1
ATOM 3424 C C . GLU B 1 189 ? 19.328 -5.117 -19.281 1 82.25 189 GLU B C 1
ATOM 3426 O O . GLU B 1 189 ? 19.531 -4.613 -18.172 1 82.25 189 GLU B O 1
ATOM 3431 N N . PRO B 1 190 ? 19.109 -4.395 -20.406 1 82.94 190 PRO B N 1
ATOM 3432 C CA . PRO B 1 190 ? 19.281 -2.945 -20.281 1 82.94 190 PRO B CA 1
ATOM 3433 C C . PRO B 1 190 ? 18.172 -2.291 -19.453 1 82.94 190 PRO B C 1
ATOM 3435 O O . PRO B 1 190 ? 18.359 -1.189 -18.938 1 82.94 190 PRO B O 1
ATOM 3438 N N . ILE B 1 191 ? 17.016 -2.963 -19.297 1 87.06 191 ILE B N 1
ATOM 3439 C CA . ILE B 1 191 ? 15.898 -2.336 -18.609 1 87.06 191 ILE B CA 1
ATOM 3440 C C . ILE B 1 191 ? 15.578 -3.113 -17.328 1 87.06 191 ILE B C 1
ATOM 3442 O O . ILE B 1 191 ? 14.453 -3.057 -16.828 1 87.06 191 ILE B O 1
ATOM 3446 N N . GLU B 1 192 ? 16.469 -3.85 -16.859 1 85.62 192 GLU B N 1
ATOM 3447 C CA . GLU B 1 192 ? 16.266 -4.723 -15.703 1 85.62 192 GLU B CA 1
ATOM 3448 C C . GLU B 1 192 ? 15.844 -3.922 -14.477 1 85.62 192 GLU B C 1
ATOM 3450 O O . GLU B 1 192 ? 14.906 -4.305 -13.766 1 85.62 192 GLU B O 1
ATOM 3455 N N . LYS B 1 193 ? 16.531 -2.803 -14.25 1 86.88 193 LYS B N 1
ATOM 3456 C CA . LYS B 1 193 ? 16.234 -1.988 -13.078 1 86.88 193 LYS B CA 1
ATOM 3457 C C . LYS B 1 193 ? 14.82 -1.408 -13.156 1 86.88 193 LYS B C 1
ATOM 3459 O O . LYS B 1 193 ? 14.086 -1.404 -12.164 1 86.88 193 LYS B O 1
ATOM 3464 N N . GLN B 1 194 ? 14.492 -1.014 -14.328 1 90.31 194 GLN B N 1
ATOM 3465 C CA . GLN B 1 194 ? 13.164 -0.473 -14.57 1 90.31 194 GLN B CA 1
ATOM 3466 C C . GLN B 1 194 ? 12.094 -1.547 -14.391 1 90.31 194 GLN B C 1
ATOM 3468 O O . GLN B 1 194 ? 11.039 -1.288 -13.805 1 90.31 194 GLN B O 1
ATOM 3473 N N . LEU B 1 195 ? 12.43 -2.719 -14.789 1 91 195 LEU B N 1
ATOM 3474 C CA . LEU B 1 195 ? 11.492 -3.828 -14.656 1 91 195 LEU B CA 1
ATOM 3475 C C . LEU B 1 195 ? 11.312 -4.227 -13.195 1 91 195 LEU B C 1
ATOM 3477 O O . LEU B 1 195 ? 10.188 -4.492 -12.758 1 91 195 LEU B O 1
ATOM 3481 N N . VAL B 1 196 ? 12.375 -4.207 -12.531 1 91.56 196 VAL B N 1
ATOM 3482 C CA . VAL B 1 196 ? 12.305 -4.547 -11.109 1 91.56 196 VAL B CA 1
ATOM 3483 C C . VAL B 1 196 ? 11.492 -3.486 -10.367 1 91.56 196 VAL B C 1
ATOM 3485 O O . VAL B 1 196 ? 10.648 -3.814 -9.531 1 91.56 196 VAL B O 1
ATOM 3488 N N . GLY B 1 197 ? 11.805 -2.236 -10.68 1 93.69 197 GLY B N 1
ATOM 3489 C CA . GLY B 1 197 ? 10.984 -1.177 -10.117 1 93.69 197 GLY B CA 1
ATOM 3490 C C . GLY B 1 197 ? 9.5 -1.345 -10.406 1 93.69 197 GLY B C 1
ATOM 3491 O O . GLY B 1 197 ? 8.664 -1.204 -9.516 1 93.69 197 GLY B O 1
ATOM 3492 N N . PHE B 1 198 ? 9.188 -1.704 -11.602 1 95.44 198 PHE B N 1
ATOM 3493 C CA . PHE B 1 198 ? 7.816 -1.948 -12.047 1 95.44 198 PHE B CA 1
ATOM 3494 C C . PHE B 1 198 ? 7.176 -3.07 -11.242 1 95.44 198 PHE B C 1
ATOM 3496 O O . PHE B 1 198 ? 6.051 -2.93 -10.758 1 95.44 198 PHE B O 1
ATOM 3503 N N . VAL B 1 199 ? 7.871 -4.102 -11.023 1 94.5 199 VAL B N 1
ATOM 3504 C CA . VAL B 1 199 ? 7.367 -5.258 -10.289 1 94.5 199 VAL B CA 1
ATOM 3505 C C . VAL B 1 199 ? 7.215 -4.914 -8.812 1 94.5 199 VAL B C 1
ATOM 3507 O O . VAL B 1 199 ? 6.277 -5.367 -8.148 1 94.5 199 VAL B O 1
ATOM 3510 N N . ILE B 1 200 ? 8.133 -4.137 -8.297 1 94.62 200 ILE B N 1
ATOM 3511 C CA . ILE B 1 200 ? 8.016 -3.674 -6.918 1 94.62 200 ILE B CA 1
ATOM 3512 C C . ILE B 1 200 ? 6.676 -2.957 -6.73 1 94.62 200 ILE B C 1
ATOM 3514 O O . ILE B 1 200 ? 5.98 -3.182 -5.734 1 94.62 200 ILE B O 1
ATOM 3518 N N . GLY B 1 201 ? 6.336 -2.129 -7.672 1 96.25 201 GLY B N 1
ATOM 3519 C CA . GLY B 1 201 ? 5.039 -1.466 -7.617 1 96.25 201 GLY B CA 1
ATOM 3520 C C . GLY B 1 201 ? 3.875 -2.436 -7.594 1 96.25 201 GLY B C 1
ATOM 3521 O O . GLY B 1 201 ? 2.936 -2.268 -6.812 1 96.25 201 GLY B O 1
ATOM 3522 N N . ILE B 1 202 ? 3.938 -3.406 -8.398 1 94.88 202 ILE B N 1
ATOM 3523 C CA . ILE B 1 202 ? 2.906 -4.438 -8.469 1 94.88 202 ILE B CA 1
ATOM 3524 C C . ILE B 1 202 ? 2.791 -5.145 -7.117 1 94.88 202 ILE B C 1
ATOM 3526 O O . ILE B 1 202 ? 1.691 -5.285 -6.578 1 94.88 202 ILE B O 1
ATOM 3530 N N . LEU B 1 203 ? 3.918 -5.527 -6.613 1 93.69 203 LEU B N 1
ATOM 3531 C CA . LEU B 1 203 ? 3.945 -6.27 -5.359 1 93.69 203 LEU B CA 1
ATOM 3532 C C . LEU B 1 203 ? 3.467 -5.398 -4.199 1 93.69 203 LEU B C 1
ATOM 3534 O O . LEU B 1 203 ? 2.797 -5.887 -3.287 1 93.69 203 LEU B O 1
ATOM 3538 N N . PHE B 1 204 ? 3.795 -4.121 -4.25 1 95.06 204 PHE B N 1
ATOM 3539 C CA . PHE B 1 204 ? 3.309 -3.186 -3.244 1 95.06 204 PHE B CA 1
ATOM 3540 C C . PHE B 1 204 ? 1.785 -3.137 -3.24 1 95.06 204 PHE B C 1
ATOM 3542 O O . PHE B 1 204 ? 1.157 -3.246 -2.186 1 95.06 204 PHE B O 1
ATOM 3549 N N . HIS B 1 205 ? 1.27 -2.998 -4.355 1 94.06 205 HIS B N 1
ATOM 3550 C CA . HIS B 1 205 ? -0.179 -2.871 -4.461 1 94.06 205 HIS B CA 1
ATOM 3551 C C . HIS B 1 205 ? -0.877 -4.156 -4.035 1 94.06 205 HIS B C 1
ATOM 3553 O O . HIS B 1 205 ? -1.837 -4.121 -3.262 1 94.06 205 HIS B O 1
ATOM 3559 N N . ILE B 1 206 ? -0.443 -5.23 -4.492 1 90.62 206 ILE B N 1
ATOM 3560 C CA . ILE B 1 206 ? -1.061 -6.52 -4.195 1 90.62 206 ILE B CA 1
ATOM 3561 C C . ILE B 1 206 ? -1.003 -6.781 -2.691 1 90.62 206 ILE B C 1
ATOM 3563 O O . ILE B 1 206 ? -2.02 -7.102 -2.072 1 90.62 206 ILE B O 1
ATOM 3567 N N . SER B 1 207 ? 0.176 -6.637 -2.133 1 93.19 207 SER B N 1
ATOM 3568 C CA . SER B 1 207 ? 0.36 -6.93 -0.714 1 93.19 207 SER B CA 1
ATOM 3569 C C . SER B 1 207 ? -0.5 -6.02 0.154 1 93.19 207 SER B C 1
ATOM 3571 O O . SER B 1 207 ? -1.142 -6.477 1.102 1 93.19 207 SER B O 1
ATOM 3573 N N . SER B 1 208 ? -0.552 -4.793 -0.229 1 92.5 208 SER B N 1
ATOM 3574 C CA . SER B 1 208 ? -1.352 -3.852 0.549 1 92.5 208 SER B CA 1
ATOM 3575 C C . SER B 1 208 ? -2.84 -4.168 0.441 1 92.5 208 SER B C 1
ATOM 3577 O O . SER B 1 208 ? -3.564 -4.117 1.438 1 92.5 208 SER B O 1
ATOM 3579 N N . THR B 1 209 ? -3.297 -4.465 -0.685 1 89.19 209 THR B N 1
ATOM 3580 C CA . THR B 1 209 ? -4.703 -4.793 -0.9 1 89.19 209 THR B CA 1
ATOM 3581 C C . THR B 1 209 ? -5.094 -6.039 -0.111 1 89.19 209 THR B C 1
ATOM 3583 O O . THR B 1 209 ? -6.168 -6.09 0.488 1 89.19 209 THR B O 1
ATOM 3586 N N . ILE B 1 210 ? -4.223 -7.023 -0.122 1 88.69 210 ILE B N 1
ATOM 3587 C CA . ILE B 1 210 ? -4.496 -8.25 0.614 1 88.69 210 ILE B CA 1
ATOM 3588 C C . ILE B 1 210 ? -4.637 -7.941 2.102 1 88.69 210 ILE B C 1
ATOM 3590 O O . ILE B 1 210 ? -5.586 -8.391 2.75 1 88.69 210 ILE B O 1
ATOM 3594 N N . ILE B 1 211 ? -3.75 -7.176 2.59 1 89.38 211 ILE B N 1
ATOM 3595 C CA . ILE B 1 211 ? -3.746 -6.828 4.008 1 89.38 211 ILE B CA 1
ATOM 3596 C C . ILE B 1 211 ? -5.02 -6.055 4.352 1 89.38 211 ILE B C 1
ATOM 3598 O O . ILE B 1 211 ? -5.652 -6.316 5.375 1 89.38 211 ILE B O 1
ATOM 3602 N N . PHE B 1 212 ? -5.473 -5.223 3.508 1 84.94 212 PHE B N 1
ATOM 3603 C CA . PHE B 1 212 ? -6.652 -4.395 3.748 1 84.94 212 PHE B CA 1
ATOM 3604 C C . PHE B 1 212 ? -7.926 -5.223 3.627 1 84.94 212 PHE B C 1
ATOM 3606 O O . PHE B 1 212 ? -8.836 -5.098 4.453 1 84.94 212 PHE B O 1
ATOM 3613 N N . GLU B 1 213 ? -8.039 -5.992 2.666 1 80.44 213 GLU B N 1
ATOM 3614 C CA . GLU B 1 213 ? -9.258 -6.746 2.396 1 80.44 213 GLU B CA 1
ATOM 3615 C C . GLU B 1 213 ? -9.539 -7.766 3.498 1 80.44 213 GLU B C 1
ATOM 3617 O O . GLU B 1 213 ? -10.695 -8.07 3.789 1 80.44 213 GLU B O 1
ATOM 3622 N N . THR B 1 214 ? -8.492 -8.25 4.031 1 78 214 THR B N 1
ATOM 3623 C CA . THR B 1 214 ? -8.703 -9.211 5.105 1 78 214 THR B CA 1
ATOM 3624 C C . THR B 1 214 ? -9.18 -8.516 6.375 1 78 214 THR B C 1
ATOM 3626 O O . THR B 1 214 ? -9.695 -9.156 7.289 1 78 214 THR B O 1
ATOM 3629 N N . SER B 1 215 ? -9.031 -7.184 6.402 1 69.19 215 SER B N 1
ATOM 3630 C CA . SER B 1 215 ? -9.508 -6.391 7.535 1 69.19 215 SER B CA 1
ATOM 3631 C C . SER B 1 215 ? -10.852 -5.738 7.227 1 69.19 215 SER B C 1
ATOM 3633 O O . SER B 1 215 ? -11.117 -4.625 7.68 1 69.19 215 SER B O 1
ATOM 3635 N N . GLU B 1 216 ? -11.68 -6.477 6.574 1 63.19 216 GLU B N 1
ATOM 3636 C CA . GLU B 1 216 ? -12.961 -5.906 6.176 1 63.19 216 GLU B CA 1
ATOM 3637 C C . GLU B 1 216 ? -13.695 -5.309 7.371 1 63.19 216 GLU B C 1
ATOM 3639 O O . GLU B 1 216 ? -13.828 -5.953 8.414 1 63.19 216 GLU B O 1
ATOM 3644 N N . GLY B 1 217 ? -14.062 -4.078 7.336 1 63.78 217 GLY B N 1
ATOM 3645 C CA . GLY B 1 217 ? -14.852 -3.369 8.336 1 63.78 217 GLY B CA 1
ATOM 3646 C C . GLY B 1 217 ? -14.008 -2.674 9.383 1 63.78 217 GLY B C 1
ATOM 3647 O O . GLY B 1 217 ? -14.531 -2.123 10.352 1 63.78 217 GLY B O 1
ATOM 3648 N N . HIS B 1 218 ? -12.766 -2.629 9.273 1 64.81 218 HIS B N 1
ATOM 3649 C CA . HIS B 1 218 ? -11.828 -1.955 10.172 1 64.81 218 HIS B CA 1
ATOM 3650 C C . HIS B 1 218 ? -12.062 -2.369 11.625 1 64.81 218 HIS B C 1
ATOM 3652 O O . HIS B 1 218 ? -11.961 -1.543 12.531 1 64.81 218 HIS B O 1
ATOM 3658 N N . LYS B 1 219 ? -12.578 -3.596 11.852 1 74.56 219 LYS B N 1
ATOM 3659 C CA . LYS B 1 219 ? -12.734 -4.133 13.203 1 74.56 219 LYS B CA 1
ATOM 3660 C C . LYS B 1 219 ? -11.422 -4.742 13.703 1 74.56 219 LYS B C 1
ATOM 3662 O O . LYS B 1 219 ? -10.68 -5.344 12.922 1 74.56 219 LYS B O 1
ATOM 3667 N N . PHE B 1 220 ? -11.227 -4.375 14.859 1 80.25 220 PHE B N 1
ATOM 3668 C CA . PHE B 1 220 ? -10.016 -4.918 15.469 1 80.25 220 PHE B CA 1
ATOM 3669 C C . PHE B 1 220 ? -10.031 -6.441 15.43 1 80.25 220 PHE B C 1
ATOM 3671 O O . PHE B 1 220 ? -11.023 -7.07 15.812 1 80.25 220 PHE B O 1
ATOM 3678 N N . ASN B 1 221 ? -9.07 -7.039 14.836 1 86.62 221 ASN B N 1
ATOM 3679 C CA . ASN B 1 221 ? -8.867 -8.484 14.758 1 86.62 221 ASN B CA 1
ATOM 3680 C C . ASN B 1 221 ? -7.441 -8.867 15.156 1 86.62 221 ASN B C 1
ATOM 3682 O O . ASN B 1 221 ? -6.508 -8.695 14.367 1 86.62 221 ASN B O 1
ATOM 3686 N N . LEU B 1 222 ? -7.324 -9.312 16.312 1 90.62 222 LEU B N 1
ATOM 3687 C CA . LEU B 1 222 ? -6.016 -9.633 16.875 1 90.62 222 LEU B CA 1
ATOM 3688 C C . LEU B 1 222 ? -5.34 -10.734 16.062 1 90.62 222 LEU B C 1
ATOM 3690 O O . LEU B 1 222 ? -4.125 -10.695 15.844 1 90.62 222 LEU B O 1
ATOM 3694 N N . ALA B 1 223 ? -6.066 -11.719 15.734 1 91 223 ALA B N 1
ATOM 3695 C CA . ALA B 1 223 ? -5.516 -12.836 14.969 1 91 223 ALA B CA 1
ATOM 3696 C C . ALA B 1 223 ? -4.898 -12.336 13.656 1 91 223 ALA B C 1
ATOM 3698 O O . ALA B 1 223 ? -3.809 -12.766 13.281 1 91 223 ALA B O 1
ATOM 3699 N N . LYS B 1 224 ? -5.551 -11.477 13.055 1 91.31 224 LYS B N 1
ATOM 3700 C CA . LYS B 1 224 ? -5.043 -10.898 11.812 1 91.31 224 LYS B CA 1
ATOM 3701 C C . LYS B 1 224 ? -3.773 -10.094 12.055 1 91.31 224 LYS B C 1
ATOM 3703 O O . LYS B 1 224 ? -2.801 -10.211 11.305 1 91.31 224 LYS B O 1
ATOM 3708 N N . LEU B 1 225 ? -3.848 -9.242 13.047 1 94.25 225 LEU B N 1
ATOM 3709 C CA . LEU B 1 225 ? -2.676 -8.445 13.391 1 94.25 225 LEU B CA 1
ATOM 3710 C C . LEU B 1 225 ? -1.474 -9.336 13.68 1 94.25 225 LEU B C 1
ATOM 3712 O O . LEU B 1 225 ? -0.365 -9.062 13.211 1 94.25 225 LEU B O 1
ATOM 3716 N N . LEU B 1 226 ? -1.689 -10.383 14.367 1 95.69 226 LEU B N 1
ATOM 3717 C CA . LEU B 1 226 ? -0.613 -11.305 14.703 1 95.69 226 LEU B CA 1
ATOM 3718 C C . LEU B 1 226 ? -0.098 -12.016 13.453 1 95.69 226 LEU B C 1
ATOM 3720 O O . LEU B 1 226 ? 1.104 -12.258 13.32 1 95.69 226 LEU B O 1
ATOM 3724 N N . ALA B 1 227 ? -0.984 -12.406 12.602 1 94.06 227 ALA B N 1
ATOM 3725 C CA . ALA B 1 227 ? -0.584 -13.023 11.336 1 94.06 227 ALA B CA 1
ATOM 3726 C C . ALA B 1 227 ? 0.317 -12.086 10.531 1 94.06 227 ALA B C 1
ATOM 3728 O O . ALA B 1 227 ? 1.325 -12.516 9.969 1 94.06 227 ALA B O 1
ATOM 3729 N N . ILE B 1 228 ? -0.074 -10.836 10.523 1 94.81 228 ILE B N 1
ATOM 3730 C CA . ILE B 1 228 ? 0.699 -9.828 9.812 1 94.81 228 ILE B CA 1
ATOM 3731 C C . ILE B 1 228 ? 2.08 -9.695 10.453 1 94.81 228 ILE B C 1
ATOM 3733 O O . ILE B 1 228 ? 3.098 -9.727 9.758 1 94.81 228 ILE B O 1
ATOM 3737 N N . ILE B 1 229 ? 2.129 -9.617 11.742 1 96.75 229 ILE B N 1
ATOM 3738 C CA . ILE B 1 229 ? 3.379 -9.477 12.484 1 96.75 229 ILE B CA 1
ATOM 3739 C C . ILE B 1 229 ? 4.262 -10.695 12.242 1 96.75 229 ILE B C 1
ATOM 3741 O O . ILE B 1 229 ? 5.469 -10.57 12.031 1 96.75 229 ILE B O 1
ATOM 3745 N N . PHE B 1 230 ? 3.701 -11.82 12.258 1 95.88 230 PHE B N 1
ATOM 3746 C CA . PHE B 1 230 ? 4.434 -13.055 12.023 1 95.88 230 PHE B CA 1
ATOM 3747 C C . PHE B 1 230 ? 5.055 -13.062 10.633 1 95.88 230 PHE B C 1
ATOM 3749 O O . PHE B 1 230 ? 6.211 -13.461 10.461 1 95.88 230 PHE B O 1
ATOM 3756 N N . GLY B 1 231 ? 4.281 -12.695 9.641 1 93.56 231 GLY B N 1
ATOM 3757 C CA . GLY B 1 231 ? 4.824 -12.586 8.297 1 93.56 231 GLY B CA 1
ATOM 3758 C C . GLY B 1 231 ? 6.039 -11.68 8.219 1 93.56 231 GLY B C 1
ATOM 3759 O O . GLY B 1 231 ? 7.035 -12.016 7.578 1 93.56 231 GLY B O 1
ATOM 3760 N N . ILE B 1 232 ? 5.996 -10.609 8.922 1 94.5 232 ILE B N 1
ATOM 3761 C CA . ILE B 1 232 ? 7.086 -9.641 8.938 1 94.5 232 ILE B CA 1
ATOM 3762 C C . ILE B 1 232 ? 8.305 -10.242 9.633 1 94.5 232 ILE B C 1
ATOM 3764 O O . ILE B 1 232 ? 9.43 -10.133 9.141 1 94.5 232 ILE B O 1
ATOM 3768 N N . ILE B 1 233 ? 8.102 -10.875 10.734 1 94.5 233 ILE B N 1
ATOM 3769 C CA . ILE B 1 233 ? 9.188 -11.461 11.523 1 94.5 233 ILE B CA 1
ATOM 3770 C C . ILE B 1 233 ? 9.906 -12.523 10.703 1 94.5 233 ILE B C 1
ATOM 3772 O O . ILE B 1 233 ? 11.141 -12.539 10.641 1 94.5 233 ILE B O 1
ATOM 3776 N N . ILE B 1 234 ? 9.25 -13.391 10.062 1 92.25 234 ILE B N 1
ATOM 3777 C CA . ILE B 1 234 ? 9.852 -14.461 9.273 1 92.25 234 ILE B CA 1
ATOM 3778 C C . ILE B 1 234 ? 10.656 -13.867 8.117 1 92.25 234 ILE B C 1
ATOM 3780 O O . ILE B 1 234 ? 11.773 -14.312 7.832 1 92.25 234 ILE B O 1
ATOM 3784 N N . ALA B 1 235 ? 10.102 -12.875 7.48 1 90.88 235 ALA B N 1
ATOM 3785 C CA . ALA B 1 235 ? 10.781 -12.234 6.359 1 90.88 235 ALA B CA 1
ATOM 3786 C C . ALA B 1 235 ? 12.086 -11.578 6.816 1 90.88 235 ALA B C 1
ATOM 3788 O O . ALA B 1 235 ? 13.055 -11.523 6.059 1 90.88 235 ALA B O 1
ATOM 3789 N N . THR B 1 236 ? 12.117 -11.023 8.047 1 88.38 236 THR B N 1
ATOM 3790 C CA . THR B 1 236 ? 13.289 -10.344 8.586 1 88.38 236 THR B CA 1
ATOM 3791 C C . THR B 1 236 ? 14.438 -11.328 8.797 1 88.38 236 THR B C 1
ATOM 3793 O O . THR B 1 236 ? 15.609 -10.961 8.68 1 88.38 236 THR B O 1
ATOM 3796 N N . PHE B 1 237 ? 14.109 -12.539 9.047 1 85.69 237 PHE B N 1
ATOM 3797 C CA . PHE B 1 237 ? 15.148 -13.516 9.344 1 85.69 237 PHE B CA 1
ATOM 3798 C C . PHE B 1 237 ? 15.477 -14.352 8.109 1 85.69 237 PHE B C 1
ATOM 3800 O O . PHE B 1 237 ? 16.281 -15.281 8.18 1 85.69 237 PHE B O 1
ATOM 3807 N N . MET B 1 238 ? 14.906 -14.086 7.062 1 78.5 238 MET B N 1
ATOM 3808 C CA . MET B 1 238 ? 15.234 -14.773 5.812 1 78.5 238 MET B CA 1
ATOM 3809 C C . MET B 1 238 ? 16.266 -13.977 5.016 1 78.5 238 MET B C 1
ATOM 3811 O O . MET B 1 238 ? 16.25 -12.742 5.023 1 78.5 238 MET B O 1
#

Nearest PDB structures (foldseek):
  7z6m-assembly1_A-2  TM=7.082E-01  e=9.405E-05  Bordetella bronchiseptica
  5tsb-assembly1_A  TM=6.914E-01  e=4.728E-04  Bordetella bronchiseptica RB50
  8uby-assembly1_A  TM=2.794E-01  e=8.613E-01  Homo sapiens
  9bis-assembly1_A  TM=2.390E-01  e=9.094E+00  Rattus norvegicus
  7z6m-assembly1_A-2  TM=7.106E-01  e=9.265E-05  Bordetella bronchiseptica

Secondary structure (DSSP, 8-state):
--THHHHHHHHHHHHHHHHHHHS--S-HHHHHHHHHHHHHHHHHHIIIIIHHHHHHHHHHHHTTSS--SSHHHHHHHHHHHHHHHHHHHHHHHTTGGGT-----S--SS--HHHHHHHHHHHHHHHGGGGT-THHHHHHHHHHHHHHHHHHHHHHHTT--HHHHHHHHHHHHHHHHHHHHHHHH-GGGSTTHHHHHHHHHHHHHHHHHHHHHHTTGGG---HHHHHHHHHHHHHHHT-/--THHHHHHHHHHHHHHHHHHHS--S-HHHHHHHHHHHHHHHHHHIIIIIHHHHHHHHHHHHTTSS--SSHHHHHHHHHHHHHHHHHHHHHHHTTGGGT-----S--SS--HHHHHHHHHHHHHHTGGGGT-THHHHHHHHHHHHHHHHHHHHHHHTT--HHHHHHHHHHHHHHHHHHHHHHHH-GGGSTTHHHHHHHHHHHHHHHHHHHHHHTTGGG---HHHHHHHHHHHHHHHT-

Radius of gyration: 22.4 Å; Cα contacts (8 Å, |Δi|>4): 738; chains: 2; bounding box: 59×61×47 Å

Solvent-accessible surface area (backbone atoms only — not comparable to full-atom values): 23250 Å² total; per-residue (Å²): 125,79,60,59,55,42,45,43,34,26,48,24,22,51,51,17,33,51,44,23,72,76,49,63,76,84,53,66,65,59,53,39,38,50,39,23,18,24,17,32,20,35,38,35,42,42,48,34,47,51,47,45,50,52,56,51,52,51,43,67,62,41,74,74,48,89,70,77,76,65,66,50,55,52,46,27,47,27,20,51,50,18,32,51,53,43,54,55,37,32,39,52,33,39,36,41,86,60,64,44,70,87,60,80,55,80,33,93,63,82,59,59,55,37,50,52,36,52,33,53,52,31,21,50,64,14,37,52,30,77,82,36,63,68,50,24,53,34,49,14,56,38,33,20,54,43,28,22,46,48,40,44,46,39,51,66,11,56,38,57,66,67,58,52,48,53,52,50,53,54,47,24,46,22,27,36,48,19,27,50,47,50,75,69,39,70,80,42,61,88,44,38,67,50,49,43,24,20,38,49,15,31,47,50,47,52,19,51,48,24,45,49,62,62,38,67,82,37,55,80,48,67,70,49,51,49,29,29,51,49,18,37,54,55,39,69,75,99,126,78,60,60,56,42,46,43,34,27,48,23,23,50,49,18,34,53,44,22,71,75,50,62,78,83,52,64,66,58,54,41,37,50,39,21,18,25,17,30,21,35,39,35,40,44,49,34,47,51,48,46,51,56,55,50,53,53,45,66,63,40,72,75,47,88,68,76,73,67,65,45,55,52,46,28,48,27,20,50,50,17,29,54,52,43,53,56,37,33,40,50,32,40,36,42,86,61,63,46,68,87,58,82,55,80,32,92,60,83,60,58,54,38,50,51,37,51,32,53,51,32,21,51,63,14,38,52,30,78,82,35,64,68,49,24,53,34,49,14,56,38,32,20,54,44,29,22,46,48,40,44,47,40,51,67,10,56,36,58,66,68,58,52,48,54,51,50,54,52,46,24,47,23,28,36,49,18,27,51,46,50,74,68,36,70,81,41,62,88,44,39,68,50,48,42,23,20,38,49,15,31,46,48,47,51,20,49,49,24,45,50,61,61,39,66,82,37,55,78,48,68,69,47,54,49,28,28,50,50,19,36,53,55,38,70,75,99

Sequence (476 aa):
MNYLVYIFPFFAVLLGYVLAFYFTPKNKKQIKLLLAFSGSFLLSLTVMHLLPGIYLSELNEHSHSDSHEHIHSSIGIFIMLGIIFQIILEYFSKGAEHGHVHGHDKMNHIPWLLFFSLCIHAILEGIPINKDNHLAYGIAIHHFPIAMILTIFFKNAQLNSKAIFSFMITFALMTPLGTLLAAHLSIFEPIEKQLVGFVIGILFHISSTIIFETSEGHKFNLAKLLAIIFGIIIATFMMNYLVYIFPFFAVLLGYVLAFYFTPKNKKQIKLLLAFSGSFLLSLTVMHLLPGIYLSELNEHSHSDSHEHIHSSIGIFIMLGIIFQIILEYFSKGAEHGHVHGHDKMNHIPWLLFFSLCIHAILEGIPINKDNHLAYGIAIHHFPIAMILTIFFKNAQLNSKAIFSFMITFALMTPLGTLLAAHLSIFEPIEKQLVGFVIGILFHISSTIIFETSEGHKFNLAKLLAIIFGIIIATFM

Foldseek 3Di:
DPCCLLVLLLVLLVLLLVCLQVPVDPDPLVLLLLLLLLLLLLLLCLVVPLVVVLVVVLCVVCVVPPCVDPSVPQLLVLLVVLQVLLVVLCVQLVCLLLLPDPDLAADAADSVSNLVSLLVLLLLLLQCCLVPVLSSNSSSSNSNSSSNSVSNSCVSSVYDPVRNVVSSNSSSNRSSNSNVCNVPPPVCVVCVSSSSSSNSSNSNNSSVVNNVVSCPPVDDDPSSVVSSVVSNVVSVVD/DPCCLLVLLLVLLVLLLVCLQVPPDPDPLVLLLLLLLLLLLLLLCLVVPLVVVLVVVLCVVCVVPPCVDPSVPQLLVLLVVLQVLLVVLCVQLVCLLLLPPPDLAADAADSVSNLVSLLVLLLLLLQCCLVPVLSSVSSSSNSNSSSSSVSNSCVSSVYDPVRNVVSSNSSSNSSSNSNVCNVPPPVCVVCVSSSSSSNSSNSNNSSVVNNVVSCPPVDDDPSSVVSSVVSNVVSVVD

Organism: Flavobacterium indicum (strain DSM 17447 / CIP 109464 / GPTSA100-9) (NCBI:txid1094466)